Protein 5B7H (pdb70)

Radius of gyration: 25.54 Å; Cα contacts (8 Å, |Δi|>4): 804; chains: 2; bounding box: 100×70×31 Å

Sequence (425 aa):
GAMELSMQGQLKLGCIPTIAPFLLLCDLVQEEINQRFPQLNLLLREDTTTNLLTALRRHGELDVLILALPVEEIDGMESRVVGQDPFKMVVIISSRHQAGAIKVPIKYDDLPDESVFLLEKEHSLTEHAVSSSACKLTDKEKINPFSATSLHTLVQMVANGLGTTFIIPQMAIDHGLLDNQNNLVVIIEPPGQQAYRDIGLVWRPSSSRSKTFNQLAEVVSSELLGAMELDSMQGQLKLGCIPTIAPFLLCDLVQEINQQRFPQLNLLLREDTTTNLLTALRRHGELDVLILALPVEIDDGMESRVVGQDPFKMVISSRHQAGAIKVPIKYDDLPDESVFLLEKEHSLTEHAVSACKLTDKEKINPFSATSLHTLVQMVANGLGTTFIIPQMAIDHGLLDNQNNLVVIIEPPGQQAYRDIGLVWRPSSSRSKTFNQLAEVVSEELL

Nearest PDB structures (foldseek):
  5b7h-assembly2_B-2  TM=1.005E+00  e=1.043E-49  Vibrio vulnificus
  5b7h-assembly1_A-2  TM=9.859E-01  e=1.362E-47  Vibrio vulnificus
  5b7d-assembly1_A  TM=9.848E-01  e=1.415E-46  Vibrio vulnificus
  5x0v-assembly1_A  TM=9.822E-01  e=1.328E-46  Vibrio vulnificus
  5b70-assembly1_D  TM=9.725E-01  e=1.566E-45  Vibrio vulnificus

Structure (mmCIF, N/CA/C/O backbone):
data_5B7H
#
_entry.id   5B7H
#
_cell.length_a   72.703
_cell.length_b   137.580
_cell.length_c   96.914
_cell.angle_alpha   90.00
_cell.angle_beta   90.00
_cell.angle_gamma   90.00
#
_symmetry.space_group_name_H-M   'C 2 2 21'
#
loop_
_entity.id
_entity.type
_entity.pdbx_description
1 polymer 'LysR family transcriptional regulator'
2 non-polymer 'SULFATE ION'
3 water water
#
loop_
_atom_site.group_PDB
_atom_site.id
_atom_site.type_symbol
_atom_site.label_atom_id
_atom_site.label_alt_id
_atom_site.label_comp_id
_atom_site.label_asym_id
_atom_site.label_entity_id
_atom_site.label_seq_id
_atom_site.pdbx_PDB_ins_code
_atom_site.Cartn_x
_atom_site.Cartn_y
_atom_site.Cartn_z
_atom_site.occupancy
_atom_site.B_iso_or_equiv
_atom_site.auth_seq_id
_atom_site.auth_comp_id
_atom_site.auth_asym_id
_atom_site.auth_atom_id
_atom_site.pdbx_PDB_model_num
ATOM 1 N N . GLY A 1 1 ? 50.954 -13.934 27.575 1.00 17.96 83 GLY A N 1
ATOM 2 C CA . GLY A 1 1 ? 50.211 -12.775 27.085 1.00 18.19 83 GLY A CA 1
ATOM 3 C C . GLY A 1 1 ? 49.544 -13.108 25.763 1.00 20.29 83 GLY A C 1
ATOM 4 O O . GLY A 1 1 ? 49.468 -14.291 25.397 1.00 17.58 83 GLY A O 1
ATOM 5 N N . ALA A 1 2 ? 49.016 -12.100 25.076 1.00 18.48 84 ALA A N 1
ATOM 6 C CA . ALA A 1 2 ? 48.247 -12.385 23.875 1.00 19.94 84 ALA A CA 1
ATOM 7 C C . ALA A 1 2 ? 48.176 -11.150 23.007 1.00 29.81 84 ALA A C 1
ATOM 8 O O . ALA A 1 2 ? 48.281 -10.012 23.482 1.00 29.34 84 ALA A O 1
ATOM 10 N N . MET A 1 3 ? 48.018 -11.408 21.719 1.00 26.01 85 MET A N 1
ATOM 11 C CA . MET A 1 3 ? 48.099 -10.372 20.718 1.00 32.77 85 MET A CA 1
ATOM 12 C C . MET A 1 3 ? 46.800 -9.592 20.736 1.00 37.84 85 MET A C 1
ATOM 13 O O . MET A 1 3 ? 45.734 -10.160 20.987 1.00 34.54 85 MET A O 1
ATOM 18 N N . GLU A 1 4 ? 46.897 -8.287 20.490 1.00 45.29 86 GLU A N 1
ATOM 19 C CA . GLU A 1 4 ? 45.714 -7.442 20.331 1.00 55.57 86 GLU A CA 1
ATOM 20 C C . GLU A 1 4 ? 45.011 -7.751 19.008 1.00 57.05 86 GLU A C 1
ATOM 21 O O . GLU A 1 4 ? 45.601 -7.601 17.932 1.00 50.94 86 GLU A O 1
ATOM 27 N N . LEU A 1 5 ? 43.751 -8.181 19.082 1.00 60.35 87 LEU A N 1
ATOM 28 C CA . LEU A 1 5 ? 42.982 -8.489 17.871 1.00 64.21 87 LEU A CA 1
ATOM 29 C C . LEU A 1 5 ? 42.109 -7.308 17.434 1.00 64.74 87 LEU A C 1
ATOM 30 O O . LEU A 1 5 ? 41.894 -6.357 18.193 1.00 65.48 87 LEU A O 1
ATOM 35 N N . SER A 1 13 ? 28.492 -8.163 9.475 1.00 45.17 95 SER A N 1
ATOM 36 C CA . SER A 1 13 ? 27.390 -7.199 9.497 1.00 45.36 95 SER A CA 1
ATOM 37 C C . SER A 1 13 ? 26.203 -7.624 10.389 1.00 47.54 95 SER A C 1
ATOM 38 O O . SER A 1 13 ? 25.430 -6.760 10.839 1.00 37.42 95 SER A O 1
ATOM 41 N N . MET A 1 14 ? 26.035 -8.937 10.644 1.00 41.31 96 MET A N 1
ATOM 42 C CA . MET A 1 14 ? 25.041 -9.386 11.627 1.00 36.44 96 MET A CA 1
ATOM 43 C C . MET A 1 14 ? 25.604 -9.497 13.022 1.00 32.87 96 MET A C 1
ATOM 44 O O . MET A 1 14 ? 25.170 -10.364 13.793 1.00 30.60 96 MET A O 1
ATOM 49 N N . GLN A 1 15 ? 26.582 -8.675 13.357 1.00 34.77 97 GLN A N 1
ATOM 50 C CA . GLN A 1 15 ? 27.119 -8.623 14.697 1.00 38.37 97 GLN A CA 1
ATOM 51 C C . GLN A 1 15 ? 26.721 -7.305 15.342 1.00 30.22 97 GLN A C 1
ATOM 52 O O . GLN A 1 15 ? 26.436 -6.309 14.670 1.00 40.86 97 GLN A O 1
ATOM 58 N N . GLY A 1 16 ? 26.691 -7.315 16.658 1.00 25.46 98 GLY A N 1
ATOM 59 C CA . GLY A 1 16 ? 26.512 -6.075 17.372 1.00 20.64 98 GLY A CA 1
ATOM 60 C C . GLY A 1 16 ? 25.055 -5.859 17.726 1.00 25.31 98 GLY A C 1
ATOM 61 O O . GLY A 1 16 ? 24.272 -6.802 17.820 1.00 26.81 98 GLY A O 1
ATOM 62 N N . GLN A 1 17 ? 24.654 -4.613 17.856 1.00 20.98 99 GLN A N 1
ATOM 63 C CA . GLN A 1 17 ? 23.343 -4.295 18.396 1.00 17.79 99 GLN A CA 1
ATOM 64 C C . GLN A 1 17 ? 22.476 -3.660 17.318 1.00 19.81 99 GLN A C 1
ATOM 65 O O . GLN A 1 17 ? 22.960 -2.882 16.494 1.00 22.94 99 GLN A O 1
ATOM 71 N N . LEU A 1 18 ? 21.188 -4.015 17.319 1.00 14.10 100 LEU A N 1
ATOM 72 C CA . LEU A 1 18 ? 20.211 -3.417 16.426 1.00 14.26 100 LEU A CA 1
ATOM 73 C C . LEU A 1 18 ? 19.002 -3.024 17.264 1.00 12.89 100 LEU A C 1
ATOM 74 O O . LEU A 1 18 ? 18.561 -3.838 18.081 1.00 13.75 100 LEU A O 1
ATOM 79 N N . LYS A 1 19 ? 18.494 -1.794 17.081 1.00 10.42 101 LYS A N 1
ATOM 80 C CA . LYS A 1 19 ? 17.244 -1.335 17.675 1.00 8.50 101 LYS A CA 1
ATOM 81 C C . LYS A 1 19 ? 16.113 -1.515 16.672 1.00 9.01 101 LYS A C 1
ATOM 82 O O . LYS A 1 19 ? 16.071 -0.845 15.642 1.00 10.01 101 LYS A O 1
ATOM 88 N N . LEU A 1 20 ? 15.165 -2.362 17.007 1.00 7.54 102 LEU A N 1
ATOM 89 C CA . LEU A 1 20 ? 14.105 -2.732 16.069 1.00 7.37 102 LEU A CA 1
ATOM 90 C C . LEU A 1 20 ? 12.758 -2.396 16.690 1.00 6.82 102 LEU A C 1
ATOM 91 O O . LEU A 1 20 ? 12.494 -2.773 17.832 1.00 7.87 102 LEU A O 1
ATOM 96 N N . GLY A 1 21 ? 11.901 -1.721 15.930 1.00 8.37 103 GLY A N 1
ATOM 97 C CA . GLY A 1 21 ? 10.563 -1.374 16.365 1.00 7.00 103 GLY A CA 1
ATOM 98 C C . GLY A 1 21 ? 9.553 -2.258 15.652 1.00 7.21 103 GLY A C 1
ATOM 99 O O . GLY A 1 21 ? 9.741 -2.630 14.496 1.00 8.10 103 GLY A O 1
ATOM 100 N N . CYS A 1 22 ? 8.450 -2.531 16.323 1.00 6.76 104 CYS A N 1
ATOM 101 C CA . CYS A 1 22 ? 7.425 -3.370 15.732 1.00 6.57 104 CYS A CA 1
ATOM 102 C C . CYS A 1 22 ? 6.063 -3.036 16.326 1.00 7.39 104 CYS A C 1
ATOM 103 O O . CYS A 1 22 ? 5.976 -2.628 17.487 1.00 7.24 104 CYS A O 1
ATOM 106 N N . ILE A 1 23 ? 5.010 -3.166 15.519 1.00 7.20 105 ILE A N 1
ATOM 107 C CA . ILE A 1 23 ? 3.642 -2.812 15.938 1.00 8.50 105 ILE A CA 1
ATOM 108 C C . ILE A 1 23 ? 2.996 -3.853 16.844 1.00 8.09 105 ILE A C 1
ATOM 109 O O . ILE A 1 23 ? 3.356 -5.048 16.822 1.00 7.43 105 ILE A O 1
ATOM 114 N N . PRO A 1 24 ? 2.005 -3.440 17.644 1.00 7.08 106 PRO A N 1
ATOM 115 C CA . PRO A 1 24 ? 1.433 -4.369 18.628 1.00 8.21 106 PRO A CA 1
ATOM 116 C C . PRO A 1 24 ? 0.770 -5.614 18.049 1.00 8.01 106 PR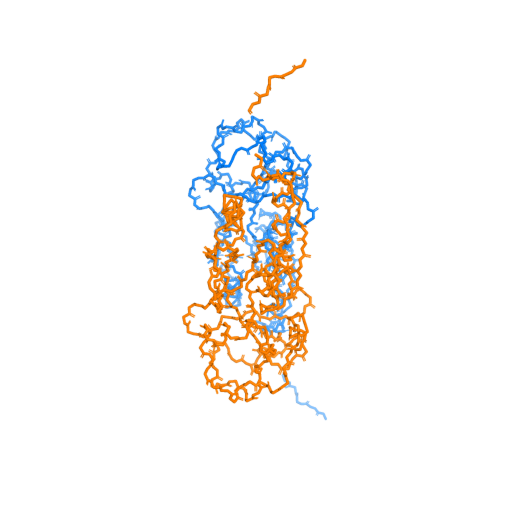O A C 1
ATOM 117 O O . PRO A 1 24 ? 0.700 -6.603 18.775 1.00 10.11 106 PRO A O 1
ATOM 121 N N . THR A 1 25 ? 0.233 -5.601 16.816 1.00 7.46 107 THR A N 1
ATOM 122 C CA . THR A 1 25 ? -0.402 -6.820 16.275 1.00 6.38 107 THR A CA 1
ATOM 123 C C . THR A 1 25 ? 0.578 -7.703 15.517 1.00 7.05 107 THR A C 1
ATOM 124 O O . THR A 1 25 ? 0.149 -8.673 14.861 1.00 8.66 107 THR A O 1
ATOM 128 N N . ILE A 1 26 ? 1.880 -7.387 15.548 1.00 7.32 108 ILE A N 1
ATOM 129 C CA . ILE A 1 26 ? 2.916 -8.270 15.030 1.00 6.47 108 ILE A CA 1
ATOM 130 C C . ILE A 1 26 ? 3.860 -8.702 16.142 1.00 8.44 108 ILE A C 1
ATOM 131 O O . ILE A 1 26 ? 4.190 -9.888 16.255 1.00 8.03 108 ILE A O 1
ATOM 136 N N . ALA A 1 27 ? 4.271 -7.756 16.994 1.00 9.32 109 ALA A N 1
ATOM 137 C CA . ALA A 1 27 ? 5.372 -7.989 17.940 1.00 7.76 109 ALA A CA 1
ATOM 138 C C . ALA A 1 27 ? 5.214 -9.230 18.815 1.00 7.96 109 ALA A C 1
ATOM 139 O O . ALA A 1 27 ? 6.195 -9.991 18.926 1.00 10.43 109 ALA A O 1
ATOM 141 N N . PRO A 1 28 ? 4.055 -9.496 19.432 1.00 8.62 110 PRO A N 1
ATOM 142 C CA . PRO A 1 28 ? 3.960 -10.653 20.343 1.00 8.90 110 PRO A CA 1
ATOM 143 C C . PRO A 1 28 ? 4.104 -11.972 19.617 1.00 12.36 110 PRO A C 1
ATOM 144 O O . PRO A 1 28 ? 4.277 -12.984 20.290 1.00 14.37 110 PRO A O 1
ATOM 148 N N . PHE A 1 29 ? 3.926 -12.001 18.291 1.00 8.81 111 PHE A N 1
ATOM 149 C CA . PHE A 1 29 ? 3.839 -13.260 17.557 1.00 8.69 111 PHE A CA 1
ATOM 150 C C . PHE A 1 29 ? 5.145 -13.476 16.798 1.00 10.30 111 PHE A C 1
ATOM 151 O O . PHE A 1 29 ? 5.985 -14.285 17.215 1.00 13.91 111 PHE A O 1
ATOM 159 N N A LEU A 1 30 ? 5.393 -12.682 15.760 0.36 9.63 112 LEU A N 1
ATOM 160 N N B LEU A 1 30 ? 5.399 -12.682 15.764 0.64 9.84 112 LEU A N 1
ATOM 161 C CA A LEU A 1 30 ? 6.529 -12.925 14.880 0.36 9.56 112 LEU A CA 1
ATOM 162 C CA B LEU A 1 30 ? 6.529 -12.925 14.881 0.64 9.53 112 LEU A CA 1
ATOM 163 C C A LEU A 1 30 ? 7.864 -12.813 15.609 0.36 9.58 112 LEU A C 1
ATOM 164 C C B LEU A 1 30 ? 7.871 -12.784 15.580 0.64 10.37 112 LEU A C 1
ATOM 165 O O A LEU A 1 30 ? 8.803 -13.568 15.307 0.36 8.02 112 LEU A O 1
ATOM 166 O O B LEU A 1 30 ? 8.832 -13.488 15.224 0.64 9.87 112 LEU A O 1
ATOM 175 N N . LEU A 1 31 ? 8.000 -11.855 16.547 1.00 8.27 113 LEU A N 1
ATOM 176 C CA . LEU A 1 31 ? 9.327 -11.633 17.126 1.00 9.02 113 LEU A CA 1
ATOM 177 C C . LEU A 1 31 ? 9.807 -12.790 17.976 1.00 9.37 113 LEU A C 1
ATOM 178 O O . LEU A 1 31 ? 11.023 -12.979 18.089 1.00 9.90 113 LEU A O 1
ATOM 183 N N . CYS A 1 32 ? 8.897 -13.588 18.529 1.00 8.64 114 CYS A N 1
ATOM 184 C CA . CYS A 1 32 ? 9.322 -14.772 19.259 1.00 12.22 114 CYS A CA 1
ATOM 185 C C . CYS A 1 32 ? 10.096 -15.681 18.317 1.00 11.32 114 CYS A C 1
ATOM 186 O O . CYS A 1 32 ? 11.186 -16.178 18.651 1.00 11.84 114 CYS A O 1
ATOM 189 N N . ASP A 1 33 ? 9.539 -15.883 17.107 1.00 9.96 115 ASP A N 1
ATOM 190 C CA . ASP A 1 33 ? 10.168 -16.771 16.125 1.00 12.36 115 ASP A CA 1
ATOM 191 C C . ASP A 1 33 ? 11.476 -16.167 15.627 1.00 10.43 115 ASP A C 1
ATOM 192 O O . ASP A 1 33 ? 12.480 -16.881 15.454 1.00 10.66 115 ASP A O 1
ATOM 197 N N . LEU A 1 34 ? 11.476 -14.845 15.408 1.00 8.87 116 LEU A N 1
ATOM 198 C CA . LEU A 1 34 ? 12.682 -14.164 14.951 1.00 8.29 116 LEU A CA 1
ATOM 199 C C . LEU A 1 34 ? 13.821 -14.341 15.946 1.00 9.28 116 LEU A C 1
ATOM 200 O O . LEU A 1 34 ? 14.949 -14.653 15.557 1.00 9.61 116 LEU A O 1
ATOM 205 N N . VAL A 1 35 ? 13.550 -14.133 17.239 1.00 9.11 117 VAL A N 1
ATOM 206 C CA . VAL A 1 35 ? 14.615 -14.259 18.232 1.00 9.17 117 VAL A CA 1
ATOM 207 C C . VAL A 1 35 ? 15.168 -15.688 18.262 1.00 9.79 117 VAL A C 1
ATOM 208 O O . VAL A 1 35 ? 16.384 -15.883 18.338 1.00 10.38 117 VAL A O 1
ATOM 212 N N . GLN A 1 36 ? 14.302 -16.717 18.213 1.00 9.32 118 GLN A N 1
ATOM 213 C CA . GLN A 1 36 ? 14.871 -18.057 18.203 1.00 10.06 118 GLN A CA 1
ATOM 214 C C . GLN A 1 36 ? 15.734 -18.308 16.970 1.00 11.35 118 GLN A C 1
ATOM 215 O O . GLN A 1 36 ? 16.753 -18.998 17.054 1.00 12.69 118 GLN A O 1
ATOM 221 N N A GLU A 1 37 ? 15.339 -17.760 15.818 0.50 10.86 119 GLU A N 1
ATOM 222 N N B GLU A 1 37 ? 15.330 -17.789 15.802 0.50 10.56 119 GLU A N 1
ATOM 223 C CA A GLU A 1 37 ? 16.130 -17.978 14.619 0.50 11.64 119 GLU A CA 1
ATOM 224 C CA B GLU A 1 37 ? 16.161 -18.000 14.624 0.50 11.59 119 GLU A CA 1
ATOM 225 C C A GLU A 1 37 ? 17.465 -17.236 14.686 0.50 12.84 119 GLU A C 1
ATOM 226 C C B GLU A 1 37 ? 17.490 -17.257 14.746 0.50 12.93 119 GLU A C 1
ATOM 227 O O A GLU A 1 37 ? 18.507 -17.808 14.364 0.50 13.54 119 GLU A O 1
ATOM 228 O O B GLU A 1 37 ? 18.549 -17.845 14.522 0.50 13.29 119 GLU A O 1
ATOM 239 N N . ILE A 1 38 ? 17.458 -15.964 15.104 1.00 11.12 120 ILE A N 1
ATOM 240 C CA . ILE A 1 38 ? 18.731 -15.241 15.174 1.00 12.19 120 ILE A CA 1
ATOM 241 C C . ILE A 1 38 ? 19.648 -15.756 16.279 1.00 13.13 120 ILE A C 1
ATOM 242 O O . ILE A 1 38 ? 20.893 -15.716 16.120 1.00 13.54 120 ILE A O 1
ATOM 247 N N . ASN A 1 39 ? 19.086 -16.309 17.368 1.00 11.16 121 ASN A N 1
ATOM 248 C CA . ASN A 1 39 ? 19.936 -16.857 18.418 1.00 13.90 121 ASN A CA 1
ATOM 249 C C . ASN A 1 39 ? 20.883 -17.903 17.845 1.00 18.24 121 ASN A C 1
ATOM 250 O O . ASN A 1 39 ? 22.050 -17.993 18.249 1.00 17.10 121 ASN A O 1
ATOM 255 N N . GLN A 1 40 ? 20.388 -18.709 16.908 1.00 14.35 122 GLN A N 1
ATOM 256 C CA . GLN A 1 40 ? 21.190 -19.764 16.315 1.00 18.64 122 GLN A CA 1
ATOM 257 C C . GLN A 1 40 ? 21.992 -19.262 15.120 1.00 23.17 122 GLN A C 1
ATOM 258 O O . GLN A 1 40 ? 23.209 -19.504 15.023 1.00 23.53 122 GLN A O 1
ATOM 264 N N . ARG A 1 41 ? 21.345 -18.520 14.214 1.00 16.25 123 ARG A N 1
ATOM 265 C CA . ARG A 1 41 ? 21.976 -18.193 12.947 1.00 18.87 123 ARG A CA 1
ATOM 266 C C . ARG A 1 41 ? 22.907 -16.993 13.046 1.00 17.13 123 ARG A C 1
ATOM 267 O O . ARG A 1 41 ? 23.901 -16.916 12.295 1.00 18.31 123 ARG A O 1
ATOM 275 N N . PHE A 1 42 ? 22.616 -16.050 13.933 1.00 17.95 124 PHE A N 1
ATOM 276 C CA . PHE A 1 42 ? 23.406 -14.833 14.087 1.00 14.42 124 PHE A CA 1
ATOM 277 C C . PHE A 1 42 ? 23.584 -14.588 15.575 1.00 15.10 124 PHE A C 1
ATOM 278 O O . PHE A 1 42 ? 23.026 -13.646 16.144 1.00 15.08 124 PHE A O 1
ATOM 286 N N . PRO A 1 43 ? 24.388 -15.411 16.236 1.00 15.92 125 PRO A N 1
ATOM 287 C CA . PRO A 1 43 ? 24.399 -15.415 17.699 1.00 17.53 125 PRO A CA 1
ATOM 288 C C . PRO A 1 43 ? 25.030 -14.189 18.318 1.00 16.06 125 PRO A C 1
ATOM 289 O O . PRO A 1 43 ? 24.884 -14.010 19.539 1.00 19.93 125 PRO A O 1
ATOM 293 N N . GLN A 1 44 ? 25.731 -13.355 17.539 1.00 15.95 126 GLN A N 1
ATOM 294 C CA . GLN A 1 44 ? 26.313 -12.109 18.032 1.00 17.89 126 GLN A CA 1
ATOM 295 C C . GLN A 1 44 ? 25.446 -10.892 17.753 1.00 22.10 126 GLN A C 1
ATOM 296 O O . GLN A 1 44 ? 25.896 -9.762 17.972 1.00 24.32 126 GLN A O 1
ATOM 302 N N . LEU A 1 45 ? 24.227 -11.089 17.283 1.00 15.01 127 LEU A N 1
ATOM 303 C CA . LEU A 1 45 ? 23.299 -9.991 17.066 1.00 16.04 127 LEU A CA 1
ATOM 304 C C . LEU A 1 45 ? 22.412 -9.815 18.288 1.00 16.31 127 LEU A C 1
ATOM 305 O O . LEU A 1 45 ? 21.702 -10.752 18.685 1.00 16.44 127 LEU A O 1
ATOM 310 N N . ASN A 1 46 ? 22.459 -8.625 18.884 1.00 14.14 128 ASN A N 1
ATOM 311 C CA . ASN A 1 46 ? 21.657 -8.308 20.062 1.00 12.06 128 ASN A CA 1
ATOM 312 C C . ASN A 1 46 ? 20.529 -7.414 19.586 1.00 16.12 128 ASN A C 1
ATOM 313 O O . ASN A 1 46 ? 20.789 -6.348 19.016 1.00 17.98 128 ASN A O 1
ATOM 318 N N . LEU A 1 47 ? 19.279 -7.838 19.803 1.00 12.17 129 LEU A N 1
ATOM 319 C CA . LEU A 1 47 ? 18.128 -7.131 19.275 1.00 10.46 129 LEU A CA 1
ATOM 320 C C . LEU A 1 47 ? 17.426 -6.411 20.416 1.00 13.75 129 LEU A C 1
ATOM 321 O O . LEU A 1 47 ? 16.752 -7.051 21.227 1.00 15.29 129 LEU A O 1
ATOM 326 N N . LEU A 1 48 ? 17.572 -5.082 20.488 1.00 10.28 130 LEU A N 1
ATOM 327 C CA . LEU A 1 48 ? 16.843 -4.232 21.421 1.00 10.10 130 LEU A CA 1
ATOM 328 C C . LEU A 1 48 ? 15.518 -3.926 20.743 1.00 12.92 130 LEU A C 1
ATOM 329 O O . LEU A 1 48 ? 15.499 -3.627 19.542 1.00 17.09 130 LEU A O 1
ATOM 334 N N . LEU A 1 49 ? 14.425 -4.055 21.463 1.00 7.96 131 LEU A N 1
ATOM 335 C CA . LEU A 1 49 ? 13.099 -4.079 20.857 1.00 7.49 131 LEU A CA 1
ATOM 336 C C . LEU A 1 49 ? 12.233 -2.963 21.408 1.00 7.67 131 LEU A C 1
ATOM 337 O O . LEU A 1 49 ? 12.239 -2.704 22.626 1.00 9.78 131 LEU A O 1
ATOM 342 N N . ARG A 1 50 ? 11.445 -2.334 20.536 1.00 7.37 132 ARG A N 1
ATOM 343 C CA . ARG A 1 50 ? 10.459 -1.325 20.915 1.00 7.44 132 ARG A CA 1
ATOM 344 C C . ARG A 1 50 ? 9.126 -1.652 20.284 1.00 7.90 132 ARG A C 1
ATOM 345 O O . ARG A 1 50 ? 9.061 -1.907 19.073 1.00 9.55 132 ARG A O 1
ATOM 353 N N . GLU A 1 51 ? 8.062 -1.701 21.080 1.00 7.82 133 GLU A N 1
ATOM 354 C CA . GLU A 1 51 ? 6.721 -1.918 20.572 1.00 8.14 133 GLU A CA 1
ATOM 355 C C . GLU A 1 51 ? 5.968 -0.597 20.664 1.00 8.81 133 GLU A C 1
ATOM 356 O O . GLU A 1 51 ? 5.924 0.040 21.731 1.00 10.06 133 GLU A O 1
ATOM 362 N N . ASP A 1 52 ? 5.359 -0.183 19.549 1.00 8.45 134 ASP A N 1
ATOM 363 C CA . ASP A 1 52 ? 4.668 1.113 19.554 1.00 8.93 134 ASP A CA 1
ATOM 364 C C . ASP A 1 52 ? 3.785 1.141 18.310 1.00 7.92 134 ASP A C 1
ATOM 365 O O . ASP A 1 52 ? 3.892 0.266 17.445 1.00 9.03 134 ASP A O 1
ATOM 370 N N . THR A 1 53 ? 2.924 2.180 18.255 1.00 11.44 135 THR A N 1
ATOM 371 C CA . THR A 1 53 ? 2.026 2.443 17.122 1.00 15.41 135 THR A CA 1
ATOM 372 C C . THR A 1 53 ? 2.853 2.786 15.881 1.00 9.53 135 THR A C 1
ATOM 373 O O . THR A 1 53 ? 3.953 3.318 16.001 1.00 9.52 135 THR A O 1
ATOM 377 N N . THR A 1 54 ? 2.256 2.576 14.694 1.00 8.05 136 THR A N 1
ATOM 378 C CA . THR A 1 54 ? 2.957 2.891 13.432 1.00 8.10 136 THR A CA 1
ATOM 379 C C . THR A 1 54 ? 3.496 4.323 13.402 1.00 9.39 136 THR A C 1
ATOM 380 O O . THR A 1 54 ? 4.674 4.547 13.100 1.00 10.43 136 THR A O 1
ATOM 384 N N . THR A 1 55 ? 2.655 5.309 13.715 1.00 9.80 137 THR A N 1
ATOM 385 C CA . THR A 1 55 ? 3.128 6.674 13.618 1.00 11.13 137 THR A CA 1
ATOM 386 C C . THR A 1 55 ? 4.271 6.940 14.586 1.00 9.85 137 THR A C 1
ATOM 387 O O . THR A 1 55 ? 5.230 7.647 14.245 1.00 11.77 137 THR A O 1
ATOM 391 N N . ASN A 1 56 ? 4.170 6.429 15.823 1.00 9.80 138 ASN A N 1
ATOM 392 C CA . ASN A 1 56 ? 5.234 6.646 16.797 1.00 13.31 138 ASN A CA 1
ATOM 393 C C . ASN A 1 56 ? 6.528 5.956 16.369 1.00 9.55 138 ASN A C 1
ATOM 394 O O . ASN A 1 56 ? 7.643 6.478 16.579 1.00 11.38 138 ASN A O 1
ATOM 399 N N . LEU A 1 57 ? 6.401 4.761 15.779 1.00 8.52 139 LEU A N 1
ATOM 400 C CA . LEU A 1 57 ? 7.609 4.070 15.333 1.00 10.29 139 LEU A CA 1
ATOM 401 C C . LEU A 1 57 ? 8.278 4.831 14.203 1.00 9.36 139 LEU A C 1
ATOM 402 O O . LEU A 1 57 ? 9.515 4.900 14.149 1.00 9.65 139 LEU A O 1
ATOM 407 N N . LEU A 1 58 ? 7.481 5.364 13.275 1.00 8.91 140 LEU A N 1
ATOM 408 C CA . LEU A 1 58 ? 8.074 6.119 12.163 1.00 9.35 140 LEU A CA 1
ATOM 409 C C . LEU A 1 58 ? 8.812 7.371 12.671 1.00 10.25 140 LEU A C 1
ATOM 410 O O . LEU A 1 58 ? 9.899 7.717 12.172 1.00 10.91 140 LEU A O 1
ATOM 415 N N . THR A 1 59 ? 8.240 8.079 13.653 1.00 10.52 141 THR A N 1
ATOM 416 C CA . THR A 1 59 ? 8.950 9.229 14.222 1.00 13.47 141 THR A CA 1
ATOM 417 C C . THR A 1 59 ? 10.276 8.801 14.855 1.00 12.45 141 THR A C 1
ATOM 418 O O . THR A 1 59 ? 11.325 9.415 14.604 1.00 12.66 141 THR A O 1
ATOM 422 N N . ALA A 1 60 ? 10.261 7.692 15.612 1.00 10.26 142 ALA A N 1
ATOM 423 C CA . ALA A 1 60 ? 11.501 7.222 16.208 1.00 11.26 142 ALA A CA 1
ATOM 424 C C . ALA A 1 60 ? 12.513 6.813 15.145 1.00 11.81 142 ALA A C 1
ATOM 425 O O . ALA A 1 60 ? 13.716 7.104 15.280 1.00 12.24 142 ALA A O 1
ATOM 427 N N . LEU A 1 61 ? 12.041 6.196 14.044 1.00 10.03 143 LEU A N 1
ATOM 428 C CA . LEU A 1 61 ? 12.951 5.837 12.977 1.00 10.38 143 LEU A CA 1
ATOM 429 C C . LEU A 1 61 ? 13.551 7.078 12.325 1.00 10.95 143 LEU A C 1
ATOM 430 O O . LEU A 1 61 ? 14.766 7.121 12.083 1.00 11.26 143 LEU A O 1
ATOM 435 N N A ARG A 1 62 ? 12.709 8.075 12.009 0.64 10.75 144 ARG A N 1
ATOM 436 N N B ARG A 1 62 ? 12.730 8.092 12.032 0.36 10.76 144 ARG A N 1
ATOM 437 C CA A ARG A 1 62 ? 13.205 9.317 11.411 0.64 11.52 144 ARG A CA 1
ATOM 438 C CA B ARG A 1 62 ? 13.260 9.281 11.365 0.36 11.54 144 ARG A CA 1
ATOM 439 C C A ARG A 1 62 ? 14.270 9.925 12.297 0.64 13.85 144 ARG A C 1
ATOM 440 C C B ARG A 1 62 ? 14.112 10.128 12.302 0.36 12.92 144 ARG A C 1
ATOM 441 O O A ARG A 1 62 ? 15.324 10.394 11.808 0.64 12.46 144 ARG A O 1
ATOM 442 O O B ARG A 1 62 ? 14.870 10.981 11.827 0.36 17.29 144 ARG A O 1
ATOM 457 N N . HIS A 1 63 ? 14.011 9.912 13.609 1.00 15.47 145 HIS A N 1
ATOM 458 C CA . HIS A 1 63 ? 14.877 10.574 14.587 1.00 15.86 145 HIS A CA 1
ATOM 459 C C . HIS A 1 63 ? 16.106 9.736 14.947 1.00 17.14 145 HIS A C 1
ATOM 460 O O . HIS A 1 63 ? 16.877 10.122 15.827 1.00 18.56 145 HIS A O 1
ATOM 467 N N . GLY A 1 64 ? 16.290 8.571 14.324 1.00 13.93 146 GLY A N 1
ATOM 468 C CA . GLY A 1 64 ? 17.469 7.775 14.562 1.00 14.65 146 GLY A CA 1
ATOM 469 C C . GLY A 1 64 ? 17.485 7.101 15.909 1.00 13.68 146 GLY A C 1
ATOM 470 O O . GLY A 1 64 ? 18.538 6.618 16.342 1.00 16.37 146 GLY A O 1
ATOM 471 N N . GLU A 1 65 ? 16.317 6.981 16.556 1.00 12.61 147 GLU A N 1
ATOM 472 C CA . GLU A 1 65 ? 16.173 6.276 17.822 1.00 10.59 147 GLU A CA 1
ATOM 473 C C . GLU A 1 65 ? 15.909 4.788 17.635 1.00 11.88 147 GLU A C 1
ATOM 474 O O . GLU A 1 65 ? 15.989 4.033 18.618 1.00 15.68 147 GLU A O 1
ATOM 480 N N . LEU A 1 66 ? 15.530 4.365 16.428 1.00 9.86 148 LEU A N 1
ATOM 481 C CA . LEU A 1 66 ? 15.476 2.964 16.058 1.00 9.04 148 LEU A CA 1
ATOM 482 C C . LEU A 1 66 ? 16.220 2.830 14.741 1.00 9.14 148 LEU A C 1
ATOM 483 O O . LEU A 1 66 ? 16.343 3.798 13.993 1.00 11.50 148 LEU A O 1
ATOM 488 N N . ASP A 1 67 ? 16.731 1.622 14.466 1.00 8.89 149 ASP A N 1
ATOM 489 C CA . ASP A 1 67 ? 17.418 1.315 13.205 1.00 12.22 149 ASP A CA 1
ATOM 490 C C . ASP A 1 67 ? 16.475 0.797 12.132 1.00 10.54 149 ASP A C 1
ATOM 491 O O . ASP A 1 67 ? 16.689 1.069 10.966 1.00 10.36 149 ASP A O 1
ATOM 496 N N . VAL A 1 68 ? 15.468 0.005 12.483 1.00 8.24 150 VAL A N 1
ATOM 497 C CA . VAL A 1 68 ? 14.633 -0.647 11.490 1.00 8.79 150 VAL A CA 1
ATOM 498 C C . VAL A 1 68 ? 13.314 -0.987 12.158 1.00 9.03 150 VAL A C 1
ATOM 499 O O . VAL A 1 68 ? 13.249 -1.183 13.382 1.00 8.43 150 VAL A O 1
ATOM 503 N N . LEU A 1 69 ? 12.260 -1.046 11.365 1.00 7.55 151 LEU A N 1
ATOM 504 C CA . LEU A 1 69 ? 10.919 -1.376 11.831 1.00 7.27 151 LEU A CA 1
ATOM 505 C C . LEU A 1 69 ? 10.421 -2.589 11.083 1.00 8.12 151 LEU A C 1
ATOM 506 O O . LEU A 1 69 ? 10.756 -2.794 9.911 1.00 7.24 151 LEU A O 1
ATOM 511 N N . ILE A 1 70 ? 9.576 -3.365 11.749 1.00 6.84 152 ILE A N 1
ATOM 512 C CA . ILE A 1 70 ? 8.730 -4.366 11.111 1.00 7.56 152 ILE A CA 1
ATOM 513 C C . ILE A 1 70 ? 7.314 -3.835 11.239 1.00 8.31 152 ILE A C 1
ATOM 514 O O . ILE A 1 70 ? 6.788 -3.681 12.368 1.00 10.13 152 ILE A O 1
ATOM 519 N N . LEU A 1 71 ? 6.716 -3.528 10.093 1.00 8.05 153 LEU A N 1
ATOM 520 C CA . LEU A 1 71 ? 5.398 -2.916 10.024 1.00 8.16 153 LEU A CA 1
ATOM 521 C C . LEU A 1 71 ? 4.481 -3.782 9.185 1.00 8.14 153 LEU A C 1
ATOM 522 O O . LEU A 1 71 ? 4.917 -4.617 8.393 1.00 9.47 153 LEU A O 1
ATOM 527 N N . ALA A 1 72 ? 3.180 -3.558 9.369 1.00 8.02 154 ALA A N 1
ATOM 528 C CA . ALA A 1 72 ? 2.192 -3.957 8.362 1.00 7.45 154 ALA A CA 1
ATOM 529 C C . ALA A 1 72 ? 2.066 -2.857 7.304 1.00 7.65 154 ALA A C 1
ATOM 530 O O . ALA A 1 72 ? 1.984 -1.666 7.631 1.00 8.62 154 ALA A O 1
ATOM 532 N N . LEU A 1 73 ? 2.110 -3.265 6.032 1.00 9.46 155 LEU A N 1
ATOM 533 C CA . LEU A 1 73 ? 2.054 -2.331 4.919 1.00 11.88 155 LEU A CA 1
ATOM 534 C C . LEU A 1 73 ? 0.793 -2.590 4.096 1.00 12.98 155 LEU A C 1
ATOM 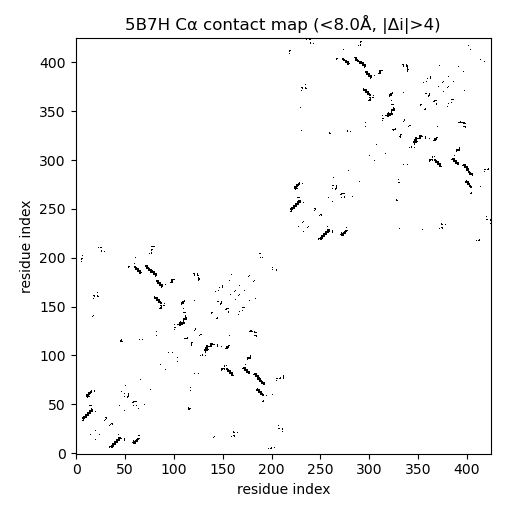535 O O . LEU A 1 73 ? 0.267 -3.703 4.092 1.00 12.35 155 LEU A O 1
ATOM 540 N N . PRO A 1 74 ? 0.274 -1.585 3.378 1.00 12.38 156 PRO A N 1
ATOM 541 C CA . PRO A 1 74 ? 0.821 -0.248 3.232 1.00 11.18 156 PRO A CA 1
ATOM 542 C C . PRO A 1 74 ? 0.395 0.689 4.329 1.00 13.22 156 PRO A C 1
ATOM 543 O O . PRO A 1 74 ? -0.769 0.669 4.843 1.00 13.74 156 PRO A O 1
ATOM 547 N N . VAL A 1 75 ? 1.341 1.545 4.695 1.00 12.63 157 VAL A N 1
ATOM 548 C CA . VAL A 1 75 ? 1.093 2.720 5.536 1.00 13.83 157 VAL A CA 1
ATOM 549 C C . VAL A 1 75 ? 1.966 3.827 4.945 1.00 17.77 157 VAL A C 1
ATOM 550 O O . VAL A 1 75 ? 2.834 3.575 4.121 1.00 18.74 157 VAL A O 1
ATOM 554 N N A GLU A 1 76 ? 1.660 5.079 5.270 0.54 23.01 158 GLU A N 1
ATOM 555 N N B GLU A 1 76 ? 1.757 5.033 5.457 0.46 23.42 158 GLU A N 1
ATOM 556 C CA A GLU A 1 76 ? 2.437 6.175 4.687 0.54 22.26 158 GLU A CA 1
ATOM 557 C CA B GLU A 1 76 ? 2.473 6.249 5.107 0.46 27.03 158 GLU A CA 1
ATOM 558 C C A GLU A 1 76 ? 3.849 6.162 5.275 0.54 17.87 158 GLU A C 1
ATOM 559 C C B GLU A 1 76 ? 3.962 6.120 5.426 0.46 16.74 158 GLU A C 1
ATOM 560 O O A GLU A 1 76 ? 4.034 6.321 6.480 0.54 21.25 158 GLU A O 1
ATOM 561 O O B GLU A 1 76 ? 4.327 6.131 6.605 0.46 23.41 158 GLU A O 1
ATOM 572 N N . ILE A 1 77 ? 4.837 5.958 4.411 1.00 18.01 159 ILE A N 1
ATOM 573 C CA . ILE A 1 77 ? 6.266 5.880 4.748 1.00 19.16 159 ILE A CA 1
ATOM 574 C C . ILE A 1 77 ? 7.115 6.666 3.748 1.00 21.14 159 ILE A C 1
ATOM 575 O O . ILE A 1 77 ? 8.230 6.250 3.397 1.00 16.07 159 ILE A O 1
ATOM 580 N N . ASP A 1 78 ? 6.615 7.816 3.290 1.00 18.91 160 ASP A N 1
ATOM 581 C CA . ASP A 1 78 ? 7.392 8.631 2.368 1.00 19.19 160 ASP A CA 1
ATOM 582 C C . ASP A 1 78 ? 8.798 8.852 2.910 1.00 17.09 160 ASP A C 1
ATOM 583 O O . ASP A 1 78 ? 8.987 9.200 4.082 1.00 17.07 160 ASP A O 1
ATOM 588 N N . GLY A 1 79 ? 9.768 8.730 2.024 1.00 14.79 161 GLY A N 1
ATOM 589 C CA . GLY A 1 79 ? 11.146 9.042 2.333 1.00 15.93 161 GLY A CA 1
ATOM 590 C C . GLY A 1 79 ? 11.912 7.888 2.963 1.00 14.54 161 GLY A C 1
ATOM 591 O O . GLY A 1 79 ? 13.143 7.981 3.081 1.00 16.14 161 GLY A O 1
ATOM 592 N N . MET A 1 80 ? 11.237 6.835 3.411 1.00 14.80 162 MET A N 1
ATOM 593 C CA . MET A 1 80 ? 11.935 5.671 3.955 1.00 12.66 162 MET A CA 1
ATOM 594 C C . MET A 1 80 ? 12.137 4.609 2.882 0.91 10.92 162 MET A C 1
ATOM 595 O O . MET A 1 80 ? 11.573 4.655 1.777 0.95 14.46 162 MET A O 1
ATOM 600 N N . GLU A 1 81 ? 12.989 3.658 3.179 1.00 10.75 163 GLU A N 1
ATOM 601 C CA . GLU A 1 81 ? 13.174 2.540 2.283 1.00 11.34 163 GLU A CA 1
ATOM 602 C C . GLU A 1 81 ? 12.427 1.368 2.909 1.00 11.88 163 GLU A C 1
ATOM 603 O O . GLU A 1 81 ? 12.370 1.238 4.127 1.00 10.01 163 GLU A O 1
ATOM 609 N N . SER A 1 82 ? 11.790 0.553 2.092 1.00 9.84 164 SER A N 1
ATOM 610 C CA . SER A 1 82 ? 11.038 -0.593 2.598 1.00 9.35 164 SER A CA 1
ATOM 611 C C . SER A 1 82 ? 11.200 -1.805 1.723 1.00 9.42 164 SER A C 1
ATOM 612 O O . SER A 1 82 ? 11.515 -1.726 0.547 1.00 9.87 164 SER A O 1
ATOM 615 N N . ARG A 1 83 ? 10.948 -2.954 2.336 1.00 9.01 165 ARG A N 1
ATOM 616 C CA . ARG A 1 83 ? 11.001 -4.229 1.656 1.00 9.10 165 ARG A CA 1
ATOM 617 C C . ARG A 1 83 ? 9.879 -5.085 2.223 1.00 8.77 165 ARG A C 1
ATOM 618 O O . ARG A 1 83 ? 9.893 -5.373 3.422 1.00 9.57 165 ARG A O 1
ATOM 626 N N . VAL A 1 84 ? 8.938 -5.509 1.389 1.00 9.00 166 VAL A N 1
ATOM 627 C CA . VAL A 1 84 ? 7.897 -6.446 1.796 1.00 9.28 166 VAL A CA 1
ATOM 628 C C . VAL A 1 84 ? 8.497 -7.841 1.851 1.00 10.22 166 VAL A C 1
ATOM 629 O O . VAL A 1 84 ? 9.179 -8.274 0.918 1.00 12.14 166 VAL A O 1
ATOM 633 N N . VAL A 1 85 ? 8.225 -8.554 2.941 1.00 8.44 167 VAL A N 1
ATOM 634 C CA . VAL A 1 85 ? 8.854 -9.853 3.183 1.00 12.75 167 VAL A CA 1
ATOM 635 C C . VAL A 1 85 ? 7.860 -10.981 3.257 1.00 13.79 167 VAL A C 1
ATOM 636 O O . VAL A 1 85 ? 8.276 -12.152 3.198 1.00 13.09 167 VAL A O 1
ATOM 640 N N . GLY A 1 86 ? 6.582 -10.687 3.376 1.00 9.64 168 GLY A N 1
ATOM 641 C CA . GLY A 1 86 ? 5.602 -11.768 3.304 1.00 10.66 168 GLY A CA 1
ATOM 642 C C . GLY A 1 86 ? 4.194 -11.249 3.517 1.00 10.98 168 GLY A C 1
ATOM 643 O O . GLY A 1 86 ? 3.957 -10.051 3.644 1.00 10.06 168 GLY A O 1
ATOM 644 N N . GLN A 1 87 ? 3.252 -12.188 3.509 1.00 12.25 169 GLN A N 1
ATOM 645 C CA . GLN A 1 87 ? 1.840 -11.860 3.615 1.00 10.17 169 GLN A CA 1
ATOM 646 C C . GLN A 1 87 ? 1.287 -12.641 4.803 1.00 13.23 169 GLN A C 1
ATOM 647 O O . GLN A 1 87 ? 1.652 -13.807 4.997 1.00 17.45 169 GLN A O 1
ATOM 653 N N . ASP A 1 88 ? 0.398 -12.013 5.565 1.00 13.19 170 ASP A N 1
ATOM 654 C CA . ASP A 1 88 ? -0.182 -12.572 6.782 1.00 10.91 170 ASP A CA 1
ATOM 655 C C . ASP A 1 88 ? -1.688 -12.589 6.547 1.00 9.58 170 ASP A C 1
ATOM 656 O O . ASP A 1 88 ? -2.317 -11.526 6.504 1.00 10.44 170 ASP A O 1
ATOM 661 N N . PRO A 1 89 ? -2.285 -13.743 6.328 1.00 11.10 171 PRO A N 1
ATOM 662 C CA . PRO A 1 89 ? -3.720 -13.810 6.040 1.00 9.26 171 PRO A CA 1
ATOM 663 C C . PRO A 1 89 ? -4.581 -13.306 7.187 1.00 12.33 171 PRO A C 1
ATOM 664 O O . PRO A 1 89 ? -4.192 -13.384 8.352 1.00 12.09 171 PRO A O 1
ATOM 668 N N . PHE A 1 90 ? -5.800 -12.860 6.847 1.00 12.15 172 PHE A N 1
ATOM 669 C CA . PHE A 1 90 ? -6.811 -12.506 7.838 1.00 12.38 172 PHE A CA 1
ATOM 670 C C . PHE A 1 90 ? -7.823 -13.636 7.957 1.00 11.54 172 PHE A C 1
ATOM 671 O O . PHE A 1 90 ? -8.177 -14.294 6.958 1.00 14.15 172 PHE A O 1
ATOM 679 N N . LYS A 1 91 ? -8.295 -13.851 9.171 1.00 10.50 173 LYS A N 1
ATOM 680 C CA . LYS A 1 91 ? -9.449 -14.706 9.396 1.00 12.47 173 LYS A CA 1
ATOM 681 C C . LYS A 1 91 ? -10.460 -13.918 10.208 1.00 12.67 173 LYS A C 1
ATOM 682 O O . LYS A 1 91 ? -10.173 -12.846 10.735 1.00 14.57 173 LYS A O 1
ATOM 688 N N . MET A 1 92 ? -11.677 -14.426 10.270 1.00 12.39 174 MET A N 1
ATOM 689 C CA . MET A 1 92 ? -12.635 -13.916 11.242 1.00 12.69 174 MET A CA 1
ATOM 690 C C . MET A 1 92 ? -12.778 -14.925 12.372 1.00 11.15 174 MET A C 1
ATOM 691 O O . MET A 1 92 ? -12.505 -16.120 12.221 1.00 12.37 174 MET A O 1
ATOM 696 N N A VAL A 1 93 ? -13.227 -14.453 13.525 0.86 10.42 175 VAL A N 1
ATOM 697 N N B VAL A 1 93 ? -13.191 -14.437 13.533 0.14 11.09 175 VAL A N 1
ATOM 698 C CA A VAL A 1 93 ? -13.438 -15.348 14.651 0.86 11.78 175 VAL A CA 1
ATOM 699 C CA B VAL A 1 93 ? -13.363 -15.315 14.681 0.14 11.73 175 VAL A CA 1
ATOM 700 C C A VAL A 1 93 ? -14.796 -15.041 15.265 0.86 11.42 175 VAL A C 1
ATOM 701 C C B VAL A 1 93 ? -14.667 -14.972 15.384 0.14 11.65 175 VAL A C 1
ATOM 702 O O A VAL A 1 93 ? -15.251 -13.896 15.278 0.86 10.83 175 VAL A O 1
ATOM 703 O O B VAL A 1 93 ? -15.109 -13.820 15.391 0.14 10.84 175 VAL A O 1
ATOM 710 N N A ILE A 1 94 ? -15.443 -16.073 15.778 0.86 11.41 176 ILE A N 1
ATOM 711 N N B ILE A 1 94 ? -15.300 -16.000 15.945 0.14 11.32 176 ILE A N 1
ATOM 712 C CA A ILE A 1 94 ? -16.674 -15.949 16.555 0.86 11.80 176 ILE A CA 1
ATOM 713 C CA B ILE A 1 94 ? -16.599 -15.880 16.593 0.14 12.41 176 ILE A CA 1
ATOM 714 C C A ILE A 1 94 ? -16.610 -16.951 17.702 0.86 12.57 176 ILE A C 1
ATOM 715 C C B ILE A 1 94 ? -16.683 -16.974 17.646 0.14 12.32 176 ILE A C 1
ATOM 716 O O A ILE A 1 94 ? -15.865 -17.932 17.672 0.86 12.44 176 ILE A O 1
ATOM 717 O O B ILE A 1 94 ? -16.117 -18.058 17.479 0.14 12.37 176 ILE A O 1
ATOM 726 N N . SER A 1 95 ? -17.384 -16.698 18.742 1.00 12.20 177 SER A N 1
ATOM 727 C CA A SER A 1 95 ? -17.464 -17.700 19.804 0.49 13.47 177 SER A CA 1
ATOM 728 C CA B SER A 1 95 ? -17.436 -17.708 19.789 0.51 13.62 177 SER A CA 1
ATOM 729 C C . SER A 1 95 ? -18.197 -18.948 19.321 1.00 13.32 177 SER A C 1
ATOM 730 O O . SER A 1 95 ? -19.149 -18.878 18.533 1.00 14.82 177 SER A O 1
ATOM 735 N N . ARG A 1 96 ? -17.757 -20.112 19.825 1.00 14.51 178 ARG A N 1
ATOM 736 C CA . ARG A 1 96 ? -18.482 -21.355 19.572 1.00 16.52 178 ARG A CA 1
ATOM 737 C C . ARG A 1 96 ? -19.960 -21.212 19.918 1.00 16.43 178 ARG A C 1
ATOM 738 O O . ARG A 1 96 ? -20.826 -21.760 19.215 1.00 20.36 178 ARG A O 1
ATOM 746 N N . HIS A 1 97 ? -20.268 -20.463 21.005 1.00 17.35 179 HIS A N 1
ATOM 747 C CA . HIS A 1 97 ? -21.650 -20.342 21.497 1.00 21.56 179 HIS A CA 1
ATOM 748 C C . HIS A 1 97 ? -22.505 -19.487 20.590 1.00 22.17 179 HIS A C 1
ATOM 749 O O . HIS A 1 97 ? -23.739 -19.510 20.705 1.00 24.94 179 HIS A O 1
ATOM 756 N N . GLN A 1 98 ? -21.868 -18.738 19.696 1.00 21.13 180 GLN A N 1
ATOM 757 C CA . GLN A 1 98 ? -22.516 -17.797 18.788 1.00 33.68 180 GLN A CA 1
ATOM 758 C C . GLN A 1 98 ? -22.477 -18.306 17.365 1.00 47.36 180 GLN A C 1
ATOM 759 O O . GLN A 1 98 ? -22.958 -17.614 16.461 1.00 40.85 180 GLN A O 1
ATOM 765 N N . ALA A 1 99 ? -21.894 -19.493 17.151 1.00 70.44 181 ALA A N 1
ATOM 766 C CA . ALA A 1 99 ? -21.716 -20.040 15.813 1.00 77.42 181 ALA A CA 1
ATOM 767 C C . ALA A 1 99 ? -23.040 -20.343 15.121 1.00 83.65 181 ALA A C 1
ATOM 768 O O . ALA A 1 99 ? -23.055 -20.496 13.895 1.00 91.94 181 ALA A O 1
ATOM 770 N N . GLY A 1 100 ? -24.146 -20.429 15.870 1.00 76.47 182 GLY A N 1
ATOM 771 C CA . GLY A 1 100 ? -25.469 -20.572 15.283 1.00 70.37 182 GLY A CA 1
ATOM 772 C C . GLY A 1 100 ? -26.120 -19.265 14.848 1.00 63.38 182 GLY A C 1
ATOM 773 O O . GLY A 1 100 ? -26.665 -19.169 13.745 1.00 61.17 182 GLY A O 1
ATOM 774 N N . ALA A 1 101 ? -26.080 -18.248 15.714 1.00 53.44 183 ALA A N 1
ATOM 775 C CA . ALA A 1 101 ? -26.610 -16.922 15.408 1.00 45.77 183 ALA A CA 1
ATOM 776 C C . ALA A 1 101 ? -25.828 -16.191 14.317 1.00 52.50 183 ALA A C 1
ATOM 777 O O . ALA A 1 101 ? -26.227 -15.086 13.924 1.00 50.09 183 ALA A O 1
ATOM 779 N N . ILE A 1 102 ? -24.717 -16.753 13.839 1.00 47.00 184 ILE A N 1
ATOM 780 C CA . ILE A 1 102 ? -23.947 -16.176 12.749 1.00 40.12 184 ILE A CA 1
ATOM 781 C C . ILE A 1 102 ? -23.735 -17.281 11.714 1.00 48.82 184 ILE A C 1
ATOM 782 O O . ILE A 1 102 ? -23.194 -18.345 12.039 1.00 53.96 184 ILE A O 1
ATOM 787 N N . LYS A 1 103 ? -24.175 -17.045 10.481 1.00 36.05 185 LYS A N 1
ATOM 788 C CA . LYS A 1 103 ? -24.128 -18.068 9.442 1.00 41.87 185 LYS A CA 1
ATOM 789 C C . LYS A 1 103 ? -22.797 -18.035 8.707 1.00 44.87 185 LYS A C 1
ATOM 790 O O . LYS A 1 103 ? -22.244 -16.964 8.453 1.00 44.50 185 LYS A O 1
ATOM 796 N N . VAL A 1 104 ? -22.309 -19.218 8.344 1.00 47.89 186 VAL A N 1
ATOM 797 C CA . VAL A 1 104 ? -21.055 -19.394 7.624 1.00 44.40 186 VAL A CA 1
ATOM 798 C C . VAL A 1 104 ? -21.378 -20.072 6.295 1.00 38.03 186 VAL A C 1
ATOM 799 O O . VAL A 1 104 ? -22.090 -21.076 6.288 1.00 38.41 186 VAL A O 1
ATOM 803 N N . PRO A 1 105 ? -20.888 -19.569 5.141 1.00 32.16 187 PRO A N 1
ATOM 804 C CA . PRO A 1 105 ? -19.967 -18.424 4.983 1.00 39.66 187 PRO A CA 1
ATOM 805 C C . PRO A 1 105 ? -20.564 -17.118 5.477 1.00 36.33 187 PRO A C 1
ATOM 806 O O . PRO A 1 105 ? -21.780 -16.898 5.367 1.00 30.58 187 PRO A O 1
ATOM 810 N N . ILE A 1 106 ? -19.695 -16.279 6.040 1.00 24.91 188 ILE A N 1
ATOM 811 C CA . ILE A 1 106 ? -20.096 -14.957 6.495 1.00 24.57 188 ILE A CA 1
ATOM 812 C C . ILE A 1 106 ? -20.473 -14.106 5.300 1.00 25.38 188 ILE A C 1
ATOM 813 O O . ILE A 1 106 ? -19.742 -14.027 4.309 1.00 28.72 188 ILE A O 1
ATOM 818 N N . LYS A 1 107 ? -21.611 -13.446 5.400 1.00 25.69 189 LYS A N 1
ATOM 819 C CA . LYS A 1 107 ? -22.001 -12.376 4.492 1.00 23.24 189 LYS A CA 1
ATOM 820 C C . LYS A 1 107 ? -22.285 -11.177 5.388 1.00 24.63 189 LYS A C 1
ATOM 821 O O . LYS A 1 107 ? -23.111 -11.277 6.305 1.00 22.76 189 LYS A O 1
ATOM 827 N N . TYR A 1 108 ? -21.588 -10.058 5.151 1.00 20.21 190 TYR A N 1
ATOM 828 C CA . TYR A 1 108 ? -21.696 -8.939 6.091 1.00 18.76 190 TYR A CA 1
ATOM 829 C C . TYR A 1 108 ? -23.137 -8.447 6.210 1.00 19.74 190 TYR A C 1
ATOM 830 O O . TYR A 1 108 ? -23.570 -8.069 7.302 1.00 21.29 190 TYR A O 1
ATOM 839 N N . ASP A 1 109 ? -23.881 -8.424 5.098 1.00 22.15 191 ASP A N 1
ATOM 840 C CA . ASP A 1 109 ? -25.250 -7.906 5.118 1.00 24.28 191 ASP A CA 1
ATOM 841 C C . ASP A 1 109 ? -26.167 -8.713 6.027 1.00 30.16 191 ASP A C 1
ATOM 842 O O . ASP A 1 109 ? -27.202 -8.194 6.465 1.00 29.79 191 ASP A O 1
ATOM 847 N N . ASP A 1 110 ? -25.830 -9.965 6.301 1.00 25.08 192 ASP A N 1
ATOM 848 C CA . ASP A 1 110 ? -26.659 -10.804 7.158 1.00 25.42 192 ASP A CA 1
ATOM 849 C C . ASP A 1 110 ? -26.279 -10.735 8.631 1.00 24.44 192 ASP A C 1
ATOM 850 O O . ASP A 1 110 ? -27.023 -11.278 9.465 1.00 28.60 192 ASP A O 1
ATOM 855 N N . LEU A 1 111 ? -25.164 -10.076 8.968 1.00 21.72 193 LEU A N 1
ATOM 856 C CA . LEU A 1 111 ? -24.770 -9.923 10.359 1.00 20.44 193 LEU A CA 1
ATOM 857 C C . LEU A 1 111 ? -25.672 -8.876 11.001 1.00 22.29 193 LEU A C 1
ATOM 858 O O . LEU A 1 111 ? -26.213 -8.016 10.317 1.00 24.63 193 LEU A O 1
ATOM 863 N N . PRO A 1 112 ? -25.828 -8.907 12.321 1.00 21.93 194 PRO A N 1
ATOM 864 C CA . PRO A 1 112 ? -26.559 -7.823 12.978 1.00 22.00 194 PRO A CA 1
ATOM 865 C C . PRO A 1 112 ? -25.764 -6.527 12.873 1.00 21.25 194 PRO A C 1
ATOM 866 O O . PRO A 1 112 ? -24.532 -6.537 12.801 1.00 19.04 194 PRO A O 1
ATOM 870 N N . ASP A 1 113 ? -26.489 -5.406 12.872 1.00 23.19 195 ASP A N 1
ATOM 871 C CA . ASP A 1 113 ? -25.824 -4.113 13.016 1.00 19.43 195 ASP A CA 1
ATOM 872 C C . ASP A 1 113 ? -24.963 -4.111 14.279 1.00 20.13 195 ASP A C 1
ATOM 873 O O . ASP A 1 113 ? -25.311 -4.748 15.274 1.00 21.82 195 ASP A O 1
ATOM 878 N N . GLU A 1 114 ? -23.807 -3.411 14.211 1.00 16.65 196 GLU A N 1
ATOM 879 C CA . GLU A 1 114 ? -22.910 -3.230 15.364 1.00 15.73 196 GLU A CA 1
ATOM 880 C C . GLU A 1 114 ? -22.357 -4.551 15.885 1.00 19.61 196 GLU A C 1
ATOM 881 O O . GLU A 1 114 ? -22.000 -4.656 17.062 1.00 20.17 196 GLU A O 1
ATOM 887 N N . SER A 1 115 ? -22.232 -5.569 15.045 1.00 15.30 197 SER A N 1
ATOM 888 C CA . SER A 1 115 ? -21.674 -6.840 15.521 1.00 14.33 197 SER A CA 1
ATOM 889 C C . SER A 1 115 ? -20.190 -7.008 15.259 1.00 12.95 197 SER A C 1
ATOM 890 O O . SER A 1 115 ? -19.600 -7.970 15.759 1.00 14.09 197 SER A O 1
ATOM 893 N N . VAL A 1 116 ? -19.578 -6.132 14.474 1.00 13.15 198 VAL A N 1
ATOM 894 C CA . VAL A 1 116 ? -18.160 -6.252 14.132 1.00 12.49 198 VAL A CA 1
ATOM 895 C C . VAL A 1 116 ? -17.377 -5.308 15.026 1.00 11.26 198 VAL A C 1
ATOM 896 O O . VAL A 1 116 ? -17.560 -4.088 14.947 1.00 12.13 198 VAL A O 1
ATOM 900 N N . PHE A 1 117 ? -16.501 -5.845 15.870 1.00 10.90 199 PHE A N 1
ATOM 901 C CA . PHE A 1 117 ? -15.685 -5.022 16.759 1.00 10.19 199 PHE A CA 1
ATOM 902 C C . PHE A 1 117 ? -14.318 -4.812 16.108 1.00 12.27 199 PHE A C 1
ATOM 903 O O . PHE A 1 117 ? -13.781 -5.722 15.456 1.00 14.51 199 PHE A O 1
ATOM 911 N N . LEU A 1 118 ? -13.798 -3.591 16.218 1.00 11.52 200 LEU A N 1
ATOM 912 C CA . LEU A 1 118 ? -12.516 -3.239 15.600 1.00 14.06 200 LEU A CA 1
ATOM 913 C C . LEU A 1 118 ? -11.675 -2.443 16.581 1.00 14.23 200 LEU A C 1
ATOM 914 O O . LEU A 1 118 ? -12.212 -1.751 17.450 1.00 13.85 200 LEU A O 1
ATOM 919 N N . LEU A 1 119 ? -10.348 -2.555 16.434 1.00 10.00 201 LEU A N 1
ATOM 920 C CA . LEU A 1 119 ? -9.464 -1.649 17.152 1.00 9.29 201 LEU A CA 1
ATOM 921 C C . LEU A 1 119 ? -9.671 -0.201 16.701 1.00 13.20 201 LEU A C 1
ATOM 922 O O . LEU A 1 119 ? -10.065 0.087 15.552 1.00 14.50 201 LEU A O 1
ATOM 927 N N . GLU A 1 120 ? -9.378 0.728 17.615 1.00 13.40 202 GLU A N 1
ATOM 928 C CA . GLU A 1 120 ? -9.311 2.153 17.281 1.00 14.31 202 GLU A CA 1
ATOM 929 C C . GLU A 1 120 ? -8.257 2.410 16.158 1.00 25.38 202 GLU A C 1
ATOM 930 O O . GLU A 1 120 ? -7.351 1.614 15.946 1.00 19.56 202 GLU A O 1
ATOM 936 N N . LYS A 1 121 ? -8.257 3.647 15.594 1.00 29.41 203 LYS A N 1
ATOM 937 C CA . LYS A 1 121 ? -7.552 3.999 14.335 1.00 19.31 203 LYS A CA 1
ATOM 938 C C . LYS A 1 121 ? -6.027 4.096 14.450 1.00 24.73 203 LYS A C 1
ATOM 939 O O . LYS A 1 121 ? -5.324 3.868 13.455 1.00 26.70 203 LYS A O 1
ATOM 945 N N . GLU A 1 122 ? -5.474 4.336 15.637 1.00 29.08 204 GLU A N 1
ATOM 946 C CA . GLU A 1 122 ? -4.009 4.276 15.759 1.00 31.97 204 GLU A CA 1
ATOM 947 C C . GLU A 1 122 ? -3.451 2.910 15.346 1.00 28.84 204 GLU A C 1
ATOM 948 O O . GLU A 1 122 ? -2.249 2.811 15.035 1.00 27.68 204 GLU A O 1
ATOM 954 N N . HIS A 1 123 ? -4.326 1.896 15.261 1.00 18.10 205 HIS A N 1
ATOM 955 C CA . HIS A 1 123 ? -3.978 0.529 14.910 1.00 16.68 205 HIS A CA 1
ATOM 956 C C . HIS A 1 123 ? -4.152 0.278 13.410 1.00 16.35 205 HIS A C 1
ATOM 957 O O . HIS A 1 123 ? -5.242 0.428 12.813 1.00 15.78 205 HIS A O 1
ATOM 964 N N . SER A 1 124 ? -3.060 -0.110 12.794 1.00 11.57 206 SER A N 1
ATOM 965 C CA . SER A 1 124 ? -3.111 -0.442 11.376 1.00 11.70 206 SER A CA 1
ATOM 966 C C . SER A 1 124 ? -3.980 -1.665 11.073 1.00 10.70 206 SER A C 1
ATOM 967 O O . SER A 1 124 ? -4.463 -1.785 9.924 1.00 11.57 206 SER A O 1
ATOM 970 N N . LEU A 1 125 ? -4.196 -2.563 12.045 1.00 9.96 207 LEU A N 1
ATOM 971 C CA . LEU A 1 125 ? -5.003 -3.755 11.805 1.00 9.22 207 LEU A CA 1
ATOM 972 C C . LEU A 1 125 ? -6.376 -3.395 11.269 1.00 9.21 207 LEU A C 1
ATOM 973 O O . LEU A 1 125 ? -6.884 -4.054 10.337 1.00 9.98 207 LEU A O 1
ATOM 978 N N . THR A 1 126 ? -6.973 -2.319 11.809 1.00 10.65 208 THR A N 1
ATOM 979 C CA . THR A 1 126 ? -8.322 -1.950 11.368 1.00 11.19 208 THR A CA 1
ATOM 980 C C . THR A 1 126 ? -8.359 -1.490 9.913 1.00 11.88 208 THR A C 1
ATOM 981 O O . THR A 1 126 ? -9.175 -1.989 9.133 1.00 13.62 208 THR A O 1
ATOM 985 N N . GLU A 1 127 ? -7.455 -0.577 9.506 1.00 10.91 209 GLU A N 1
ATOM 986 C CA . GLU A 1 127 ? -7.535 -0.123 8.112 1.00 16.11 209 GLU A CA 1
ATOM 987 C C . GLU A 1 127 ? -7.206 -1.252 7.159 1.00 12.96 209 GLU A C 1
ATOM 988 O O . GLU A 1 127 ? -7.831 -1.386 6.106 1.00 13.67 209 GLU A O 1
ATOM 994 N N . HIS A 1 128 ? -6.294 -2.137 7.555 1.00 11.25 210 HIS A N 1
ATOM 995 C CA . HIS A 1 128 ? -5.933 -3.217 6.647 1.00 11.40 210 HIS A CA 1
ATOM 996 C C . HIS A 1 128 ? -7.020 -4.270 6.562 1.00 11.13 210 HIS A C 1
ATOM 997 O O . HIS A 1 128 ? -7.328 -4.753 5.465 1.00 12.09 210 HIS A O 1
ATOM 1004 N N . ALA A 1 129 ? -7.623 -4.632 7.684 1.00 11.75 211 ALA A N 1
ATOM 1005 C CA . ALA A 1 129 ? -8.621 -5.700 7.611 1.00 11.69 211 ALA A CA 1
ATOM 1006 C C . ALA A 1 129 ? -9.878 -5.209 6.914 1.00 12.31 211 ALA A C 1
ATOM 1007 O O . ALA A 1 129 ? -10.462 -5.929 6.104 1.00 12.47 211 ALA A O 1
ATOM 1009 N N . VAL A 1 130 ? -10.319 -4.001 7.231 1.00 11.57 212 VAL A N 1
ATOM 1010 C CA . VAL A 1 130 ? -11.545 -3.475 6.619 1.00 15.09 212 VAL A CA 1
ATOM 1011 C C . VAL A 1 130 ? -11.388 -3.375 5.099 1.00 15.23 212 VAL A C 1
ATOM 1012 O O . VAL A 1 130 ? -12.307 -3.706 4.339 1.00 17.34 212 VAL A O 1
ATOM 1016 N N A SER A 1 131 ? -10.219 -2.932 4.631 0.55 14.35 213 SER A N 1
ATOM 1017 N N B SER A 1 131 ? -10.218 -2.928 4.638 0.15 14.55 213 SER A N 1
ATOM 1018 N N C SER A 1 131 ? -10.230 -2.901 4.636 0.30 14.34 213 SER A N 1
ATOM 1019 C CA A SER A 1 131 ? -10.053 -2.807 3.187 0.55 15.66 213 SER A CA 1
ATOM 1020 C CA B SER A 1 131 ? -9.990 -2.795 3.202 0.15 15.67 213 SER A CA 1
ATOM 1021 C CA C SER A 1 131 ? -10.018 -2.808 3.197 0.30 15.76 213 SER A CA 1
ATOM 1022 C C A SER A 1 131 ? -9.828 -4.158 2.518 0.55 16.92 213 SER A C 1
ATOM 1023 C C B SER A 1 131 ? -9.838 -4.157 2.538 0.15 16.28 213 SER A C 1
ATOM 1024 C C C SER A 1 131 ? -9.891 -4.190 2.573 0.30 16.09 213 SER A C 1
ATOM 1025 O O A SER A 1 131 ? -10.394 -4.421 1.455 0.55 17.94 213 SER A O 1
ATOM 1026 O O B SER A 1 131 ? -10.489 -4.442 1.527 0.15 17.62 213 SER A O 1
ATOM 1027 O O C SER A 1 131 ? -10.613 -4.522 1.629 0.30 17.67 213 SER A O 1
ATOM 1034 N N . ALA A 1 132 ? -8.968 -5.007 3.087 1.00 13.68 214 ALA A N 1
ATOM 1035 C CA . ALA A 1 132 ? -8.653 -6.280 2.447 1.00 14.16 214 ALA A CA 1
ATOM 1036 C C . ALA A 1 132 ? -9.855 -7.210 2.451 1.00 16.12 214 ALA A C 1
ATOM 1037 O O . ALA A 1 132 ? -10.044 -7.988 1.506 1.00 18.80 214 ALA A O 1
ATOM 1039 N N . CYS A 1 133 ? -10.651 -7.166 3.528 1.00 15.13 215 CYS A N 1
ATOM 1040 C CA . CYS A 1 133 ? -11.816 -8.035 3.659 1.00 16.67 215 CYS A CA 1
ATOM 1041 C C . CYS A 1 133 ? -13.094 -7.370 3.181 1.00 21.08 215 CYS A C 1
ATOM 1042 O O . CYS A 1 133 ? -14.167 -7.971 3.288 1.00 20.37 215 CYS A O 1
ATOM 1045 N N . LYS A 1 134 ? -13.002 -6.161 2.641 1.00 18.21 216 LYS A N 1
ATOM 1046 C CA . LYS A 1 134 ? -14.095 -5.562 1.878 1.00 21.04 216 LYS A CA 1
ATOM 1047 C C . LYS A 1 134 ? -15.317 -5.263 2.737 1.00 20.97 216 LYS A C 1
ATOM 1048 O O . LYS A 1 134 ? -16.460 -5.437 2.283 1.00 23.22 216 LYS A O 1
ATOM 1054 N N . LEU A 1 135 ? -15.106 -4.805 3.965 1.00 18.40 217 LEU A N 1
ATOM 1055 C CA . LEU A 1 135 ? -16.219 -4.402 4.824 1.00 17.66 217 LEU A CA 1
ATOM 1056 C C . LEU A 1 135 ? -16.546 -2.955 4.475 1.00 19.35 217 LEU A C 1
ATOM 1057 O O . LEU A 1 135 ? -15.845 -2.028 4.889 1.00 23.16 217 LEU A O 1
ATOM 1062 N N . THR A 1 136 ? -17.630 -2.748 3.721 1.00 19.65 218 THR A N 1
ATOM 1063 C CA . THR A 1 136 ? -18.014 -1.398 3.363 1.00 23.12 218 THR A CA 1
ATOM 1064 C C . THR A 1 136 ? -19.237 -0.893 4.111 1.00 29.03 218 THR A C 1
ATOM 1065 O O . THR A 1 136 ? -19.490 0.314 4.095 1.00 30.33 218 THR A O 1
ATOM 1069 N N . ASP A 1 137 ? -19.980 -1.762 4.800 1.00 19.70 219 ASP A N 1
ATOM 1070 C CA . ASP A 1 137 ? -21.192 -1.328 5.505 1.00 23.02 219 ASP A CA 1
ATOM 1071 C C . ASP A 1 137 ? -20.852 -0.920 6.932 1.00 21.46 219 ASP A C 1
ATOM 1072 O O . ASP A 1 137 ? -20.717 -1.777 7.816 1.00 19.38 219 ASP A O 1
ATOM 1077 N N . LYS A 1 138 ? -20.722 0.398 7.153 1.00 21.89 220 LYS A N 1
ATOM 1078 C CA . LYS A 1 138 ? -20.311 0.921 8.453 1.00 20.39 220 LYS A CA 1
ATOM 1079 C C . LYS A 1 138 ? -21.310 0.604 9.553 1.00 20.91 220 LYS A C 1
ATOM 1080 O O . LYS A 1 138 ? -20.927 0.588 10.728 1.00 21.50 220 LYS A O 1
ATOM 1086 N N . GLU A 1 139 ? -22.574 0.351 9.208 1.00 20.43 221 GLU A N 1
ATOM 1087 C CA . GLU A 1 139 ? -23.560 0.028 10.225 1.00 20.25 221 GLU A CA 1
ATOM 1088 C C . GLU A 1 139 ? -23.261 -1.281 10.944 1.00 22.16 221 GLU A C 1
ATOM 1089 O O . GLU A 1 139 ? -23.794 -1.503 12.043 1.00 21.45 221 GLU A O 1
ATOM 1095 N N . LYS A 1 140 ? -22.454 -2.145 10.345 1.00 18.07 222 LYS A N 1
ATOM 1096 C CA . LYS A 1 140 ? -22.136 -3.396 11.015 1.00 18.33 222 LYS A CA 1
ATOM 1097 C C . LYS A 1 140 ? -21.087 -3.214 12.087 1.00 17.58 222 LYS A C 1
ATOM 1098 O O . LYS A 1 140 ? -20.810 -4.164 12.838 1.00 16.30 222 LYS A O 1
ATOM 1104 N N . ILE A 1 141 ? -20.446 -2.056 12.168 1.00 15.12 223 ILE A N 1
ATOM 1105 C CA . ILE A 1 141 ? -19.316 -1.903 13.081 1.00 15.26 223 ILE A CA 1
ATOM 1106 C C . ILE A 1 141 ? -19.830 -1.411 14.431 1.00 15.51 223 ILE A C 1
ATOM 1107 O O . ILE A 1 141 ? -20.585 -0.427 14.515 1.00 15.76 223 ILE A O 1
ATOM 1112 N N . ASN A 1 142 ? -19.433 -2.095 15.494 1.00 14.55 224 ASN A N 1
ATOM 1113 C CA . ASN A 1 142 ? -19.847 -1.679 16.823 1.00 15.89 224 ASN A CA 1
ATOM 1114 C C . ASN A 1 142 ? -19.168 -0.362 17.201 1.00 15.75 224 ASN A C 1
ATOM 1115 O O . ASN A 1 142 ? -17.972 -0.177 16.950 1.00 17.17 224 ASN A O 1
ATOM 1120 N N . PRO A 1 143 ? -19.901 0.584 17.790 1.00 17.64 225 PRO A N 1
ATOM 1121 C CA . PRO A 1 143 ? -19.280 1.874 18.129 1.00 17.56 225 PRO A CA 1
ATOM 1122 C C . PRO A 1 143 ? -18.274 1.829 19.271 1.00 18.18 225 PRO A C 1
ATOM 1123 O O . PRO A 1 143 ? -17.518 2.803 19.419 1.00 18.60 225 PRO A O 1
ATOM 1127 N N . PHE A 1 144 ? -18.200 0.757 20.050 1.00 15.23 226 PHE A N 1
ATOM 1128 C CA . PHE A 1 144 ? -17.190 0.667 21.102 1.00 14.18 226 PHE A CA 1
ATOM 1129 C C . PHE A 1 144 ? -15.916 0.096 20.481 1.00 15.48 226 PHE A C 1
ATOM 1130 O O . PHE A 1 144 ? -15.880 -1.076 20.078 1.00 16.46 226 PHE A O 1
ATOM 1138 N N . SER A 1 145 ? -14.879 0.921 20.405 1.00 14.19 227 SER A N 1
ATOM 1139 C CA . SER A 1 145 ? -13.626 0.493 19.812 1.00 13.61 227 SER A CA 1
ATOM 1140 C C . SER A 1 145 ? -12.741 -0.205 20.828 1.00 13.51 227 SER A C 1
ATOM 1141 O O . SER A 1 145 ? -12.624 0.226 21.977 1.00 15.47 227 SER A O 1
ATOM 1144 N N . ALA A 1 146 ? -12.081 -1.260 20.371 1.00 12.55 228 ALA A N 1
ATOM 1145 C CA . ALA A 1 146 ? -11.123 -1.986 21.185 1.00 10.98 228 ALA A CA 1
ATOM 1146 C C . ALA A 1 146 ? -9.776 -1.282 21.187 1.00 11.80 228 ALA A C 1
ATOM 1147 O O . ALA A 1 146 ? -9.444 -0.505 20.290 1.00 10.73 228 ALA A O 1
ATOM 1149 N N . THR A 1 147 ? -9.005 -1.541 22.233 1.00 10.29 229 THR A N 1
ATOM 1150 C CA . THR A 1 147 ? -7.705 -0.905 22.390 1.00 9.91 229 THR A CA 1
ATOM 1151 C C . THR A 1 147 ? -6.535 -1.891 22.430 1.00 11.16 229 THR A C 1
ATOM 1152 O O . THR A 1 147 ? -5.388 -1.453 22.514 1.00 15.89 229 THR A O 1
ATOM 1156 N N . SER A 1 148 ? -6.779 -3.192 22.330 1.00 8.90 230 SER A N 1
ATOM 1157 C CA . SER A 1 148 ? -5.686 -4.154 22.159 1.00 9.50 230 SER A CA 1
ATOM 1158 C C . SER A 1 148 ? -6.264 -5.393 21.481 1.00 8.33 230 SER A C 1
ATOM 1159 O O . SER A 1 148 ? -7.469 -5.697 21.601 1.00 7.91 230 SER A O 1
ATOM 1162 N N . LEU A 1 149 ? -5.401 -6.123 20.760 1.00 9.54 231 LEU A N 1
ATOM 1163 C CA . LEU A 1 149 ? -5.911 -7.308 20.104 1.00 8.77 231 LEU A CA 1
ATOM 1164 C C . LEU A 1 149 ? -6.380 -8.353 21.135 1.00 7.71 231 LEU A C 1
ATOM 1165 O O . LEU A 1 149 ? -7.374 -9.049 20.872 1.00 9.89 231 LEU A O 1
ATOM 1170 N N . HIS A 1 150 ? -5.697 -8.489 22.290 1.00 7.37 232 HIS A N 1
ATOM 1171 C CA . HIS A 1 150 ? -6.147 -9.489 23.267 1.00 8.40 232 HIS A CA 1
ATOM 1172 C C . HIS A 1 150 ? -7.526 -9.162 23.787 1.00 9.13 232 HIS A C 1
ATOM 1173 O O . HIS A 1 150 ? -8.367 -10.063 23.950 1.00 8.69 232 HIS A O 1
ATOM 1180 N N . THR A 1 151 ? -7.776 -7.887 24.080 1.00 7.55 233 THR A N 1
ATOM 1181 C CA . THR A 1 151 ? -9.090 -7.553 24.654 1.00 7.06 233 THR A CA 1
ATOM 1182 C C . THR A 1 151 ? -10.183 -7.580 23.589 1.00 8.25 233 THR A C 1
ATOM 1183 O O . THR A 1 151 ? -11.340 -7.916 23.889 1.00 7.96 233 THR A O 1
ATOM 1187 N N . LEU A 1 152 ? -9.825 -7.294 22.339 1.00 7.10 234 LEU A N 1
ATOM 1188 C CA . LEU A 1 152 ? -10.762 -7.485 21.242 1.00 8.49 234 LEU A CA 1
ATOM 1189 C C . LEU A 1 152 ? -11.214 -8.939 21.158 1.00 7.00 234 LEU A C 1
ATOM 1190 O O . LEU A 1 152 ? -12.428 -9.240 21.070 1.00 9.43 234 LEU A O 1
ATOM 1195 N N . VAL A 1 153 ? -10.255 -9.866 21.167 1.00 7.20 235 VAL A N 1
ATOM 1196 C CA . VAL A 1 153 ? -10.597 -11.278 21.067 1.00 8.99 235 VAL A CA 1
ATOM 1197 C C . VAL A 1 153 ? -11.394 -11.730 22.286 1.00 9.00 235 VAL A C 1
ATOM 1198 O O . VAL A 1 153 ? -12.332 -12.546 22.167 1.00 8.96 235 VAL A O 1
ATOM 1202 N N . GLN A 1 154 ? -11.076 -11.190 23.472 1.00 7.98 236 GLN A N 1
ATOM 1203 C CA . GLN A 1 154 ? -11.848 -11.545 24.662 1.00 6.44 236 GLN A CA 1
ATOM 1204 C C . GLN A 1 154 ? -13.302 -11.090 24.544 1.00 8.48 236 GLN A C 1
ATOM 1205 O O . GLN A 1 154 ? -14.205 -11.805 24.984 1.00 8.82 236 GLN A O 1
ATOM 1211 N N . MET A 1 155 ? -13.561 -9.915 23.972 1.00 8.20 237 MET A N 1
ATOM 1212 C CA . MET A 1 155 ? -14.960 -9.512 23.766 1.00 7.94 237 MET A CA 1
ATOM 1213 C C . MET A 1 155 ? -15.677 -10.451 22.800 1.00 7.33 237 MET A C 1
ATOM 1214 O O . MET A 1 155 ? -16.848 -10.799 23.016 1.00 9.23 237 MET A O 1
ATOM 1219 N N . VAL A 1 156 ? -14.984 -10.901 21.746 1.00 8.00 238 VAL A N 1
ATOM 1220 C CA . VAL A 1 156 ? -15.590 -11.887 20.852 1.00 10.14 238 VAL A CA 1
ATOM 1221 C C . VAL A 1 156 ? -15.838 -13.175 21.619 1.00 10.11 238 VAL A C 1
ATOM 1222 O O . VAL A 1 156 ? -16.891 -13.813 21.469 1.00 9.75 238 VAL A O 1
ATOM 1226 N N . ALA A 1 157 ? -14.857 -13.594 22.444 1.00 8.36 239 ALA A N 1
ATOM 1227 C CA . ALA A 1 157 ? -15.041 -14.803 23.264 1.00 7.80 239 ALA A CA 1
ATOM 1228 C C . ALA A 1 157 ? -16.203 -14.691 24.240 1.00 8.74 239 ALA A C 1
ATOM 1229 O O . ALA A 1 157 ? -16.794 -15.699 24.632 1.00 10.54 239 ALA A O 1
ATOM 1231 N N . ASN A 1 158 ? -16.515 -13.470 24.691 1.00 8.00 240 ASN A N 1
ATOM 1232 C CA . ASN A 1 158 ? -17.691 -13.262 25.538 1.00 8.83 240 ASN A CA 1
ATOM 1233 C C . ASN A 1 158 ? -19.005 -13.325 24.755 1.00 10.11 240 ASN A C 1
ATOM 1234 O O . ASN A 1 158 ? -20.083 -13.157 25.363 1.00 11.79 240 ASN A O 1
ATOM 1239 N N . GLY A 1 159 ? -18.940 -13.449 23.427 1.00 9.95 241 GLY A N 1
ATOM 1240 C CA . GLY A 1 159 ? -20.122 -13.612 22.596 1.00 11.89 241 GLY A CA 1
ATOM 1241 C C . GLY A 1 159 ? -20.670 -12.327 22.014 1.00 11.20 241 GLY A C 1
ATOM 1242 O O . GLY A 1 159 ? -21.807 -12.322 21.502 1.00 13.80 241 GLY A O 1
ATOM 1243 N N . LEU A 1 160 ? -19.880 -11.251 22.018 1.00 12.04 242 LEU A N 1
ATOM 1244 C CA . LEU A 1 160 ? -20.434 -9.937 21.669 1.00 12.49 242 LEU A CA 1
ATOM 1245 C C . LEU A 1 160 ? -20.511 -9.715 20.161 1.00 12.81 242 LEU A C 1
ATOM 1246 O O . LEU A 1 160 ? -21.268 -8.855 19.696 1.00 15.36 242 LEU A O 1
ATOM 1251 N N . GLY A 1 161 ? -19.782 -10.505 19.378 1.00 12.65 243 GLY A N 1
ATOM 1252 C CA . GLY A 1 161 ? -19.828 -10.311 17.943 1.00 13.87 243 GLY A CA 1
ATOM 1253 C C . GLY A 1 161 ? -18.629 -10.967 17.298 1.00 16.19 243 GLY A C 1
ATOM 1254 O O . GLY A 1 161 ? -18.214 -12.062 17.701 1.00 17.53 243 GLY A O 1
ATOM 1255 N N . THR A 1 162 ? -18.083 -10.348 16.269 1.00 12.37 244 THR A N 1
ATOM 1256 C CA . THR A 1 162 ? -17.020 -10.982 15.488 1.00 10.39 244 THR A CA 1
ATOM 1257 C C . THR A 1 162 ? -15.930 -9.953 15.224 1.00 12.20 244 THR A C 1
ATOM 1258 O O . THR A 1 162 ? -16.117 -8.752 15.447 1.00 11.95 244 THR A O 1
ATOM 1262 N N . THR A 1 163 ? -14.777 -10.414 14.754 1.00 10.56 245 THR A N 1
ATOM 1263 C CA . THR A 1 163 ? -13.745 -9.473 14.341 1.00 10.17 245 THR A CA 1
ATOM 1264 C C . THR A 1 163 ? -12.781 -10.199 13.414 1.00 10.73 245 THR A C 1
ATOM 1265 O O . THR A 1 163 ? -12.910 -11.401 13.179 1.00 11.80 245 THR A O 1
ATOM 1269 N N . PHE A 1 164 ? -11.831 -9.439 12.881 1.00 10.94 246 PHE A N 1
ATOM 1270 C CA . PHE A 1 164 ? -10.749 -9.917 12.015 1.00 8.87 246 PHE A CA 1
ATOM 1271 C C . PHE A 1 164 ? -9.486 -10.088 12.832 1.00 10.20 246 PHE A C 1
ATOM 1272 O O . PHE A 1 164 ? -9.116 -9.202 13.606 1.00 12.30 246 PHE A O 1
ATOM 1280 N N A ILE A 1 165 ? -8.796 -11.214 12.609 0.56 11.04 247 ILE A N 1
ATOM 1281 N N B ILE A 1 165 ? -8.799 -11.205 12.629 0.44 11.20 247 ILE A N 1
ATOM 1282 C CA A ILE A 1 165 ? -7.575 -11.595 13.334 0.56 12.33 247 ILE A CA 1
ATOM 1283 C CA B ILE A 1 165 ? -7.535 -11.420 13.324 0.44 7.16 247 ILE A CA 1
ATOM 1284 C C A ILE A 1 165 ? -6.488 -12.007 12.345 0.56 10.61 247 ILE A C 1
ATOM 1285 C C B ILE A 1 165 ? -6.510 -11.874 12.296 0.44 9.92 247 ILE A C 1
ATOM 1286 O O A ILE A 1 165 ? -6.770 -12.778 11.419 0.56 11.28 247 ILE A O 1
ATOM 1287 O O B ILE A 1 165 ? -6.865 -12.494 11.284 0.44 13.92 247 ILE A O 1
ATOM 1296 N N . PRO A 1 166 ? -5.243 -11.585 12.525 1.00 8.92 248 PRO A N 1
ATOM 1297 C CA . PRO A 1 166 ? -4.183 -12.060 11.635 1.00 11.26 248 PRO A CA 1
ATOM 1298 C C . PRO A 1 166 ? -3.772 -13.491 11.964 1.00 9.71 248 PRO A C 1
ATOM 1299 O O . PRO A 1 166 ? -3.765 -13.931 13.125 1.00 10.25 248 PRO A O 1
ATOM 1303 N N . GLN A 1 167 ? -3.409 -14.197 10.897 1.00 10.52 249 GLN A N 1
ATOM 1304 C CA . GLN A 1 167 ? -3.012 -15.586 10.995 1.00 10.56 249 GLN A CA 1
ATOM 1305 C C . GLN A 1 167 ? -1.874 -15.777 11.965 1.00 9.70 249 GLN A C 1
ATOM 1306 O O . GLN A 1 167 ? -1.872 -16.757 12.724 1.00 9.95 249 GLN A O 1
ATOM 1312 N N . MET A 1 168 ? -0.909 -14.833 12.004 1.00 10.25 250 MET A N 1
ATOM 1313 C CA . MET A 1 168 ? 0.202 -15.085 12.915 1.00 10.08 250 MET A CA 1
ATOM 1314 C C . MET A 1 168 ? -0.242 -15.135 14.373 1.00 10.12 250 MET A C 1
ATOM 1315 O O . MET A 1 168 ? 0.395 -15.803 15.198 1.00 9.53 250 MET A O 1
ATOM 1320 N N . ALA A 1 169 ? -1.314 -14.420 14.723 1.00 8.20 251 ALA A N 1
ATOM 1321 C CA . ALA A 1 169 ? -1.815 -14.510 16.099 1.00 8.28 251 ALA A CA 1
ATOM 1322 C C . ALA A 1 169 ? -2.407 -15.884 16.378 1.00 9.24 251 ALA A C 1
ATOM 1323 O O . ALA A 1 169 ? -2.186 -16.456 17.474 1.00 10.42 251 ALA A O 1
ATOM 1325 N N . ILE A 1 170 ? -3.181 -16.410 15.421 1.00 8.56 252 ILE A N 1
ATOM 1326 C CA . ILE A 1 170 ? -3.739 -17.749 15.573 1.00 10.51 252 ILE A CA 1
ATOM 1327 C C . ILE A 1 170 ? -2.628 -18.770 15.714 1.00 10.66 252 ILE A C 1
ATOM 1328 O O . ILE A 1 170 ? -2.684 -19.665 16.589 1.00 10.61 252 ILE A O 1
ATOM 1333 N N . ASP A 1 171 ? -1.595 -18.645 14.868 1.00 10.64 253 ASP A N 1
ATOM 1334 C CA . ASP A 1 171 ? -0.507 -19.633 14.884 1.00 11.89 253 ASP A CA 1
ATOM 1335 C C . ASP A 1 171 ? 0.299 -19.596 16.182 1.00 14.56 253 ASP A C 1
ATOM 1336 O O . ASP A 1 171 ? 0.957 -20.594 16.512 1.00 16.57 253 ASP A O 1
ATOM 1341 N N . HIS A 1 172 ? 0.191 -18.515 16.946 1.00 11.36 254 HIS A N 1
ATOM 1342 C CA . HIS A 1 172 ? 0.870 -18.302 18.221 1.00 10.87 254 HIS A CA 1
ATOM 1343 C C . HIS A 1 172 ? -0.038 -18.477 19.423 1.00 12.67 254 HIS A C 1
ATOM 1344 O O . HIS A 1 172 ? 0.324 -18.080 20.547 1.00 17.14 254 HIS A O 1
ATOM 1351 N N . GLY A 1 173 ? -1.191 -19.078 19.220 1.00 10.33 255 GLY A N 1
ATOM 1352 C CA . GLY A 1 173 ? -2.031 -19.509 20.321 1.00 10.08 255 GLY A CA 1
ATOM 1353 C C . GLY A 1 173 ? -2.970 -18.474 20.919 1.00 10.16 255 GLY A C 1
ATOM 1354 O O . GLY A 1 173 ? -3.466 -18.692 22.029 1.00 11.41 255 GLY A O 1
ATOM 1355 N N . LEU A 1 174 ? -3.191 -17.339 20.252 1.00 9.40 256 LEU A N 1
ATOM 1356 C CA . LEU A 1 174 ? -3.996 -16.279 20.861 1.00 9.84 256 LEU A CA 1
ATOM 1357 C C . LEU A 1 174 ? -5.387 -16.804 21.218 1.00 8.38 256 LEU A C 1
ATOM 1358 O O . LEU A 1 174 ? -5.996 -16.325 22.212 1.00 10.69 256 LEU A O 1
ATOM 1363 N N . LEU A 1 175 ? -5.911 -17.760 20.424 1.00 8.46 257 LEU A N 1
ATOM 1364 C CA . LEU A 1 175 ? -7.274 -18.219 20.677 1.00 8.16 257 LEU A CA 1
ATOM 1365 C C . LEU A 1 175 ? -7.348 -19.371 21.667 1.00 10.13 257 LEU A C 1
ATOM 1366 O O . LEU A 1 175 ? -8.462 -19.788 22.023 1.00 10.99 257 LEU A O 1
ATOM 1371 N N . ASP A 1 176 ? -6.227 -19.854 22.160 1.00 8.95 258 ASP A N 1
ATOM 1372 C CA . ASP A 1 176 ? -6.254 -21.045 23.029 1.00 9.22 258 ASP A CA 1
ATOM 1373 C C . ASP A 1 176 ? -7.160 -20.836 24.242 1.00 9.65 258 ASP A C 1
ATOM 1374 O O . ASP A 1 176 ? -7.151 -19.778 24.923 1.00 10.66 258 ASP A O 1
ATOM 1379 N N . ASN A 1 177 ? -7.968 -21.858 24.505 1.00 9.87 259 ASN A N 1
ATOM 1380 C CA . ASN A 1 177 ? -8.817 -21.909 25.691 1.00 8.85 259 ASN A CA 1
ATOM 1381 C C . ASN A 1 177 ? -9.909 -20.827 25.719 1.00 8.61 259 ASN A C 1
ATOM 1382 O O . ASN A 1 177 ? -10.576 -20.659 26.757 1.00 11.68 259 ASN A O 1
ATOM 1387 N N . GLN A 1 178 ? -10.198 -20.188 24.591 1.00 8.01 260 GLN A N 1
ATOM 1388 C CA . GLN A 1 178 ? -11.266 -19.183 24.554 1.00 8.55 260 GLN A CA 1
ATOM 1389 C C . GLN A 1 178 ? -12.495 -19.642 23.810 1.00 8.86 260 GLN A C 1
ATOM 1390 O O . GLN A 1 178 ? -13.428 -18.858 23.648 1.00 10.66 260 GLN A O 1
ATOM 1396 N N A ASN A 1 179 ? -12.516 -20.902 23.360 0.59 9.26 261 ASN A N 1
ATOM 1397 N N B ASN A 1 179 ? -12.521 -20.874 23.313 0.41 9.30 261 ASN A N 1
ATOM 1398 C CA A ASN A 1 179 ? -13.684 -21.540 22.734 0.59 10.32 261 ASN A CA 1
ATOM 1399 C CA B ASN A 1 179 ? -13.719 -21.431 22.681 0.41 10.28 261 ASN A CA 1
ATOM 1400 C C A ASN A 1 179 ? -14.192 -20.769 21.508 0.59 10.00 261 ASN A C 1
ATOM 1401 C C B ASN A 1 179 ? -14.193 -20.576 21.526 0.41 9.21 261 ASN A C 1
ATOM 1402 O O A ASN A 1 179 ? -15.397 -20.563 21.358 0.59 10.76 261 ASN A O 1
ATOM 1403 O O B ASN A 1 179 ? -15.338 -20.104 21.473 0.41 11.01 261 ASN A O 1
ATOM 1412 N N . LEU A 1 180 ? -13.274 -20.390 20.600 1.00 10.43 262 LEU A N 1
ATOM 1413 C CA . LEU A 1 180 ? -13.574 -19.617 19.400 1.00 10.25 262 LEU A CA 1
ATOM 1414 C C . LEU A 1 180 ? -13.525 -20.513 18.170 1.00 12.72 262 LEU A C 1
ATOM 1415 O O . LEU A 1 180 ? -12.956 -21.621 18.178 1.00 17.28 262 LEU A O 1
ATOM 1420 N N . VAL A 1 181 ? -14.196 -20.048 17.118 1.00 11.70 263 VAL A N 1
ATOM 1421 C CA . VAL A 1 181 ? -14.233 -20.714 15.815 1.00 12.28 263 VAL A CA 1
ATOM 1422 C C . VAL A 1 181 ? -13.609 -19.771 14.807 1.00 13.83 263 VAL A C 1
ATOM 1423 O O . VAL A 1 181 ? -13.940 -18.579 14.785 1.00 12.38 263 VAL A O 1
ATOM 1427 N N . VAL A 1 182 ? -12.715 -20.299 13.974 1.00 13.71 264 VAL A N 1
ATOM 1428 C CA . VAL A 1 182 ? -12.024 -19.533 12.943 1.00 13.36 264 VAL A CA 1
ATOM 1429 C C . VAL A 1 182 ? -12.747 -19.738 11.618 1.00 14.58 264 VAL A C 1
ATOM 1430 O O . VAL A 1 182 ? -12.978 -20.879 11.191 1.00 17.17 264 VAL A O 1
ATOM 1434 N N A ILE A 1 183 ? -13.062 -18.623 10.960 0.51 14.52 265 ILE A N 1
ATOM 1435 N N B ILE A 1 183 ? -13.103 -18.642 10.949 0.49 14.31 265 ILE A N 1
ATOM 1436 C CA A ILE A 1 183 ? -13.830 -18.573 9.726 0.51 15.23 265 ILE A CA 1
ATOM 1437 C CA B ILE A 1 183 ? -13.784 -18.723 9.661 0.49 15.36 265 ILE A CA 1
ATOM 1438 C C A ILE A 1 183 ? -13.034 -17.787 8.688 0.51 12.54 265 ILE A C 1
ATOM 1439 C C B ILE A 1 183 ? -13.187 -17.726 8.677 0.49 13.86 265 ILE A C 1
ATOM 1440 O O A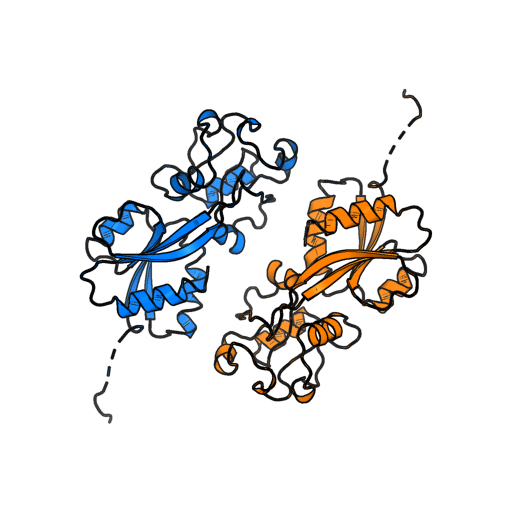 ILE A 1 183 ? -12.162 -16.982 9.019 0.51 14.94 265 ILE A O 1
ATOM 1441 O O B ILE A 1 183 ? -12.638 -16.692 9.053 0.49 10.73 265 ILE A O 1
ATOM 1450 N N . GLU A 1 184 ? -13.355 -18.036 7.379 1.00 15.87 2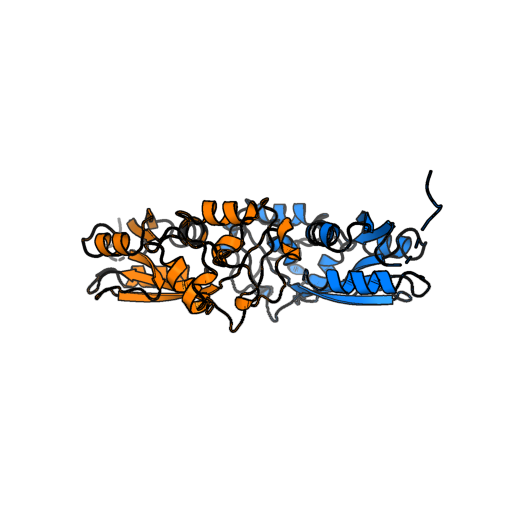66 GLU A N 1
ATOM 1451 C CA . GLU A 1 184 ? -12.762 -17.205 6.345 1.00 15.25 266 GLU A CA 1
ATOM 1452 C C . GLU A 1 184 ? -13.587 -15.936 6.169 1.00 14.95 266 GLU A C 1
ATOM 1453 O O . GLU A 1 184 ? -14.815 -15.984 6.234 1.00 20.32 266 GLU A O 1
ATOM 1459 N N . PRO A 1 185 ? -12.925 -14.786 5.951 1.00 14.98 267 PRO A N 1
ATOM 1460 C CA . PRO A 1 185 ? -13.669 -13.563 5.632 1.00 15.02 267 PRO A CA 1
ATOM 1461 C C . PRO A 1 185 ? -14.269 -13.660 4.247 1.00 23.58 267 PRO A C 1
ATOM 1462 O O . PRO A 1 185 ? -13.752 -14.386 3.374 1.00 29.63 267 PRO A O 1
ATOM 1466 N N . PRO A 1 186 ? -15.345 -12.913 3.978 1.00 27.51 268 PRO A N 1
ATOM 1467 C CA . PRO A 1 186 ? -16.072 -13.053 2.710 1.00 37.77 268 PRO A CA 1
ATOM 1468 C C . PRO A 1 186 ? -15.180 -12.683 1.545 1.00 40.97 268 PRO A C 1
ATOM 1469 O O . PRO A 1 186 ? -14.237 -11.901 1.679 1.00 39.45 268 PRO A O 1
ATOM 1473 N N . GLY A 1 187 ? -15.505 -13.257 0.388 1.00 54.02 269 GLY A N 1
ATOM 1474 C CA . GLY A 1 187 ? -14.827 -12.890 -0.834 1.00 60.25 269 GLY A CA 1
ATOM 1475 C C . GLY A 1 187 ? -13.454 -13.528 -0.949 1.00 63.95 269 GLY A C 1
ATOM 1476 O O . GLY A 1 187 ? -13.198 -14.628 -0.453 1.00 64.21 269 GLY A O 1
ATOM 1477 N N . GLN A 1 188 ? -12.563 -12.804 -1.620 1.00 66.28 270 GLN A N 1
ATOM 1478 C CA . GLN A 1 188 ? -11.249 -13.308 -1.963 1.00 68.82 270 GLN A CA 1
ATOM 1479 C C . GLN A 1 188 ? -10.452 -13.583 -0.697 1.00 65.32 270 GLN A C 1
ATOM 1480 O O . GLN A 1 188 ? -10.807 -13.151 0.403 1.00 62.37 270 GLN A O 1
ATOM 1486 N N . GLN A 1 189 ? -9.367 -14.337 -0.863 1.00 62.94 271 GLN A N 1
ATOM 1487 C CA . GLN A 1 189 ? -8.404 -14.484 0.215 1.00 61.02 271 GLN A CA 1
ATOM 1488 C C . GLN A 1 189 ? -7.785 -13.122 0.490 1.00 56.11 271 GLN A C 1
ATOM 1489 O O . GLN A 1 189 ? -7.323 -12.433 -0.427 1.00 66.72 271 GLN A O 1
ATOM 1495 N N . ALA A 1 190 ? -7.836 -12.709 1.745 1.00 33.11 272 ALA A N 1
ATOM 1496 C CA . ALA A 1 190 ? -7.419 -11.388 2.164 1.00 21.64 272 ALA A CA 1
ATOM 1497 C C . ALA A 1 190 ? -6.275 -11.514 3.161 1.00 16.59 272 ALA A C 1
ATOM 1498 O O . ALA A 1 190 ? -6.172 -12.499 3.896 1.00 15.99 272 ALA A O 1
ATOM 1500 N N . TYR A 1 191 ? -5.424 -10.497 3.182 1.00 15.56 273 TYR A N 1
ATOM 1501 C CA . TYR A 1 191 ? -4.173 -10.596 3.927 1.00 11.92 273 TYR A CA 1
ATOM 1502 C C . TYR A 1 191 ? -3.626 -9.191 4.097 1.00 12.71 273 TYR A C 1
ATOM 1503 O O . TYR A 1 191 ? -4.094 -8.242 3.456 1.00 12.13 273 TYR A O 1
ATOM 1512 N N . ARG A 1 192 ? -2.568 -9.080 4.916 1.00 9.03 274 ARG A N 1
ATOM 1513 C CA . ARG A 1 192 ? -1.778 -7.849 5.026 1.00 9.71 274 ARG A CA 1
ATOM 1514 C C . ARG A 1 192 ? -0.334 -8.175 4.649 1.00 11.14 274 ARG A C 1
ATOM 1515 O O . ARG A 1 192 ? 0.180 -9.258 4.950 1.00 13.34 274 ARG A O 1
ATOM 1523 N N . ASP A 1 193 ? 0.326 -7.253 3.960 1.00 9.97 275 ASP A N 1
ATOM 1524 C CA . ASP A 1 193 ? 1.764 -7.358 3.732 1.00 7.95 275 ASP A CA 1
ATOM 1525 C C . ASP A 1 193 ? 2.519 -7.015 5.012 1.00 9.80 275 ASP A C 1
ATOM 1526 O O . ASP A 1 193 ? 2.103 -6.166 5.805 1.00 10.73 275 ASP A O 1
ATOM 1531 N N . ILE A 1 194 ? 3.633 -7.698 5.230 1.00 7.91 276 ILE A N 1
ATOM 1532 C CA . ILE A 1 194 ? 4.535 -7.399 6.320 1.00 9.42 276 ILE A CA 1
ATOM 1533 C C . ILE A 1 194 ? 5.827 -6.913 5.677 1.00 8.49 276 ILE A C 1
ATOM 1534 O O . ILE A 1 194 ? 6.320 -7.519 4.709 1.00 10.49 276 ILE A O 1
ATOM 1539 N N . GLY A 1 195 ? 6.408 -5.854 6.236 1.00 9.44 277 GLY A N 1
ATOM 1540 C CA . GLY A 1 195 ? 7.645 -5.387 5.648 1.00 11.60 277 GLY A CA 1
ATOM 1541 C C . GLY A 1 195 ? 8.601 -4.806 6.662 1.00 7.78 277 GLY A C 1
ATOM 1542 O O . GLY A 1 195 ? 8.239 -4.537 7.799 1.00 9.48 277 GLY A O 1
ATOM 1543 N N . LEU A 1 196 ? 9.840 -4.633 6.211 1.00 8.01 278 LEU A N 1
ATOM 1544 C CA . LEU A 1 196 ? 10.878 -3.955 6.976 1.00 7.37 278 LEU A CA 1
ATOM 1545 C C . LEU A 1 196 ? 11.024 -2.545 6.409 1.00 8.22 278 LEU A C 1
ATOM 1546 O O . LEU A 1 196 ? 10.936 -2.338 5.193 1.00 8.68 278 LEU A O 1
ATOM 1551 N N . VAL A 1 197 ? 11.291 -1.586 7.279 1.00 7.53 279 VAL A N 1
ATOM 1552 C CA . VAL A 1 197 ? 11.382 -0.169 6.896 1.00 8.68 279 VAL A CA 1
ATOM 1553 C C . VAL A 1 197 ? 12.588 0.445 7.588 1.00 8.00 279 VAL A C 1
ATOM 1554 O O . VAL A 1 197 ? 12.765 0.269 8.800 1.00 7.83 279 VAL A O 1
ATOM 1558 N N . TRP A 1 198 ? 13.375 1.248 6.857 1.00 8.43 280 TRP A N 1
ATOM 1559 C CA . TRP A 1 198 ? 14.598 1.830 7.424 1.00 8.74 280 TRP A CA 1
ATOM 1560 C C . TRP A 1 198 ? 14.930 3.133 6.705 1.00 9.21 280 TRP A C 1
ATOM 1561 O O . TRP A 1 198 ? 14.292 3.493 5.721 1.00 9.31 280 TRP A O 1
ATOM 1572 N N . ARG A 1 199 ? 15.966 3.828 7.183 1.00 9.59 281 ARG A N 1
ATOM 1573 C CA . ARG A 1 199 ? 16.331 5.129 6.582 1.00 10.12 281 ARG A CA 1
ATOM 1574 C C . ARG A 1 199 ? 17.236 4.916 5.387 1.00 10.51 281 ARG A C 1
ATOM 1575 O O . ARG A 1 199 ? 18.200 4.145 5.470 1.00 10.60 281 ARG A O 1
ATOM 1583 N N . PRO A 1 200 ? 16.986 5.602 4.268 1.00 10.83 282 PRO A N 1
ATOM 1584 C CA . PRO A 1 200 ? 17.895 5.462 3.106 1.00 11.30 282 PRO A CA 1
ATOM 1585 C C . PRO A 1 200 ? 19.329 5.821 3.413 1.00 14.25 282 PRO A C 1
ATOM 1586 O O . PRO A 1 200 ? 20.240 5.306 2.742 1.00 19.41 282 PRO A O 1
ATOM 1590 N N . SER A 1 201 ? 19.555 6.716 4.369 1.00 12.84 283 SER A N 1
ATOM 1591 C CA . SER A 1 201 ? 20.926 7.099 4.726 1.00 18.09 283 SER A CA 1
ATOM 1592 C C . SER A 1 201 ? 21.632 6.114 5.636 1.00 19.85 283 SER A C 1
ATOM 1593 O O . SER A 1 201 ? 22.806 6.330 5.965 1.00 22.89 283 SER A O 1
ATOM 1596 N N . SER A 1 202 ? 20.953 5.062 6.082 1.00 14.28 284 SER A N 1
ATOM 1597 C CA . SER A 1 202 ? 21.576 4.135 7.011 1.00 16.67 284 SER A CA 1
ATOM 1598 C C . SER A 1 202 ? 22.796 3.470 6.382 1.00 20.91 284 SER A C 1
ATOM 1599 O O . SER A 1 202 ? 22.826 3.179 5.189 1.00 25.03 284 SER A O 1
ATOM 1602 N N . SER A 1 203 ? 23.797 3.203 7.214 1.00 26.91 285 SER A N 1
ATOM 1603 C CA . SER A 1 203 ? 24.947 2.429 6.773 1.00 35.98 285 SER A CA 1
ATOM 1604 C C . SER A 1 203 ? 24.795 0.946 7.078 1.00 38.08 285 SER A C 1
ATOM 1605 O O . SER A 1 203 ? 25.785 0.209 7.011 1.00 32.27 285 SER A O 1
ATOM 1608 N N . ARG A 1 204 ? 23.592 0.491 7.433 1.00 25.95 286 ARG A N 1
ATOM 1609 C CA . ARG A 1 204 ? 23.375 -0.891 7.844 1.00 19.70 286 ARG A CA 1
ATOM 1610 C C . ARG A 1 204 ? 22.466 -1.663 6.888 1.00 19.82 286 ARG A C 1
ATOM 1611 O O . ARG A 1 204 ? 21.873 -2.660 7.276 1.00 18.90 286 ARG A O 1
ATOM 1619 N N . SER A 1 205 ? 22.402 -1.267 5.619 1.00 21.78 287 SER A N 1
ATOM 1620 C CA . SER A 1 205 ? 21.434 -1.893 4.726 1.00 18.84 287 SER A CA 1
ATOM 1621 C C . SER A 1 205 ? 21.785 -3.346 4.428 1.00 19.58 287 SER A C 1
ATOM 1622 O O . SER A 1 205 ? 20.881 -4.150 4.184 1.00 21.61 287 SER A O 1
ATOM 1625 N N . LYS A 1 206 ? 23.071 -3.710 4.465 1.00 21.50 288 LYS A N 1
ATOM 1626 C CA . LYS A 1 206 ? 23.421 -5.126 4.348 1.00 21.87 288 LYS A CA 1
ATOM 1627 C C . LYS A 1 206 ? 22.810 -5.942 5.489 1.00 21.02 288 LYS A C 1
ATOM 1628 O O . LYS A 1 206 ? 22.312 -7.061 5.268 1.00 20.09 288 LYS A O 1
ATOM 1634 N N . THR A 1 207 ? 22.867 -5.410 6.720 1.00 16.97 289 THR A N 1
ATOM 1635 C CA . THR A 1 207 ? 22.216 -6.057 7.851 1.00 13.90 289 THR A CA 1
ATOM 1636 C C . THR A 1 207 ? 20.707 -6.158 7.629 1.00 15.29 289 THR A C 1
ATOM 1637 O O . THR A 1 207 ? 20.109 -7.202 7.883 1.00 15.75 289 THR A O 1
ATOM 1641 N N . PHE A 1 208 ? 20.078 -5.073 7.154 1.00 14.46 290 PHE A N 1
ATOM 1642 C CA . PHE A 1 208 ? 18.621 -5.071 7.012 1.00 12.11 290 PHE A CA 1
ATOM 1643 C C . PHE A 1 208 ? 18.173 -6.066 5.966 1.00 15.05 290 PHE A C 1
ATOM 1644 O O . PHE A 1 208 ? 17.155 -6.746 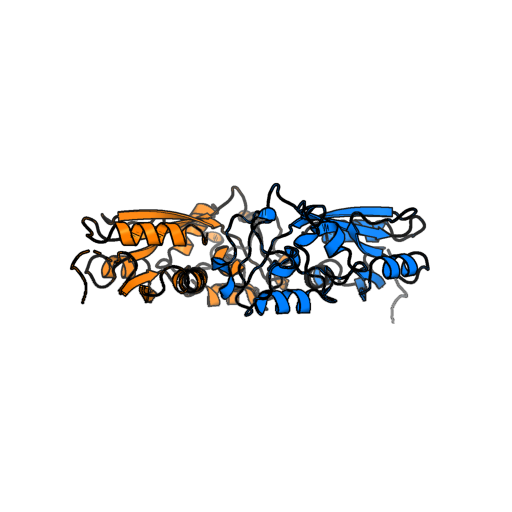6.166 1.00 14.14 290 PHE A O 1
ATOM 1652 N N . ASN A 1 209 ? 18.935 -6.196 4.876 1.00 15.51 291 ASN A N 1
ATOM 1653 C CA . ASN A 1 209 ? 18.542 -7.151 3.846 1.00 17.28 291 ASN A CA 1
ATOM 1654 C C . ASN A 1 209 ? 18.709 -8.590 4.340 1.00 15.81 291 ASN A C 1
ATOM 1655 O O . ASN A 1 209 ? 17.858 -9.437 4.049 1.00 16.47 291 ASN A O 1
ATOM 1660 N N . GLN A 1 210 ? 19.763 -8.893 5.118 1.00 13.47 292 GLN A N 1
ATOM 1661 C CA . GLN A 1 210 ? 19.859 -10.243 5.718 1.00 16.06 292 GLN A CA 1
ATOM 1662 C C . GLN A 1 210 ? 18.719 -10.507 6.689 1.00 14.66 292 GLN A C 1
ATOM 1663 O O . GLN A 1 210 ? 18.178 -11.614 6.741 1.00 15.30 292 GLN A O 1
ATOM 1669 N N . LEU A 1 211 ? 18.359 -9.505 7.494 1.00 12.81 293 LEU A N 1
ATOM 1670 C CA . LEU A 1 211 ? 17.250 -9.657 8.395 1.00 10.83 293 LEU A CA 1
ATOM 1671 C C . LEU A 1 211 ? 15.965 -9.892 7.617 1.00 12.57 293 LEU A C 1
ATOM 1672 O O . LEU A 1 211 ? 15.130 -10.682 8.042 1.00 11.29 293 LEU A O 1
ATOM 1677 N N . ALA A 1 212 ? 15.767 -9.171 6.504 1.00 11.22 294 ALA A N 1
ATOM 1678 C CA . ALA A 1 212 ? 14.554 -9.337 5.709 1.00 13.38 294 ALA A CA 1
ATOM 1679 C C . ALA A 1 212 ? 14.436 -10.774 5.198 1.00 11.75 294 ALA A C 1
ATOM 1680 O O . ALA A 1 212 ? 13.332 -11.344 5.229 1.00 13.08 294 ALA A O 1
ATOM 1682 N N . GLU A 1 213 ? 15.566 -11.383 4.792 1.00 13.23 295 GLU A N 1
ATOM 1683 C CA . GLU A 1 213 ? 15.540 -12.783 4.352 1.00 15.48 295 GLU A CA 1
ATOM 1684 C C . GLU A 1 213 ? 15.086 -13.704 5.472 1.00 14.88 295 GLU A C 1
ATOM 1685 O O . GLU A 1 213 ? 14.262 -14.618 5.255 1.00 15.30 295 GLU A O 1
ATOM 1691 N N . VAL A 1 214 ? 15.606 -13.473 6.683 1.00 12.67 296 VAL A N 1
ATOM 1692 C CA . VAL A 1 214 ? 15.219 -14.295 7.836 1.00 11.75 296 VAL A CA 1
ATOM 1693 C C . VAL A 1 214 ? 13.726 -14.175 8.129 1.00 12.23 296 VAL A C 1
ATOM 1694 O O . VAL A 1 214 ? 13.009 -15.173 8.295 1.00 14.20 296 VAL A O 1
ATOM 1698 N N . VAL A 1 215 ? 13.209 -12.945 8.137 1.00 9.53 297 VAL A N 1
ATOM 1699 C CA . VAL A 1 215 ? 11.806 -12.736 8.440 1.00 9.04 297 VAL A CA 1
ATOM 1700 C C . VAL A 1 215 ? 10.937 -13.348 7.361 1.00 10.38 297 VAL A C 1
ATOM 1701 O O . VAL A 1 215 ? 9.913 -13.964 7.660 1.00 11.25 297 VAL A O 1
ATOM 1705 N N A SER A 1 216 ? 11.347 -13.209 6.089 0.54 11.47 298 SER A N 1
ATOM 1706 N N B SER A 1 216 ? 11.338 -13.202 6.092 0.46 11.69 298 SER A N 1
ATOM 1707 C CA A SER A 1 216 ? 10.568 -13.800 5.005 0.54 12.69 298 SER A CA 1
ATOM 1708 C CA B SER A 1 216 ? 10.566 -13.806 5.014 0.46 12.68 298 SER A CA 1
ATOM 1709 C C A SER A 1 216 ? 10.382 -15.304 5.204 0.54 16.59 298 SER A C 1
ATOM 1710 C C B SER A 1 216 ? 10.352 -15.298 5.261 0.46 16.14 298 SER A C 1
ATOM 1711 O O A SER A 1 216 ? 9.321 -15.847 4.869 0.54 16.43 298 SER A O 1
ATOM 1712 O O B SER A 1 216 ? 9.259 -15.829 5.014 0.46 14.23 298 SER A O 1
ATOM 1717 N N . GLU A 1 217 ? 11.376 -15.974 5.800 1.00 11.84 299 GLU A N 1
ATOM 1718 C CA . GLU A 1 217 ? 11.258 -17.419 6.027 1.00 15.68 299 GLU A CA 1
ATOM 1719 C C . GLU A 1 217 ? 10.300 -17.771 7.170 1.00 17.16 299 GLU A C 1
ATOM 1720 O O . GLU A 1 217 ? 9.846 -18.922 7.252 1.00 18.96 299 GLU A O 1
ATOM 1726 N N . LEU A 1 218 ? 9.941 -16.819 8.011 1.00 14.12 300 LEU A N 1
ATOM 1727 C CA . LEU A 1 218 ? 9.004 -17.044 9.107 1.00 14.48 300 LEU A CA 1
ATOM 1728 C C . LEU A 1 218 ? 7.557 -16.774 8.741 1.00 21.62 300 LEU A C 1
ATOM 1729 O O . LEU A 1 218 ? 6.673 -16.988 9.578 1.00 25.43 300 LEU A O 1
ATOM 1734 N N . LEU A 1 219 ? 7.297 -16.280 7.534 1.00 15.35 301 LEU A N 1
ATOM 1735 C CA . LEU A 1 219 ? 5.949 -15.990 7.103 1.00 18.31 301 LEU A CA 1
ATOM 1736 C C . LEU A 1 219 ? 5.509 -16.915 5.971 1.00 33.35 301 LEU A C 1
ATOM 1737 O O . LEU A 1 219 ? 6.279 -17.777 5.523 1.00 37.88 301 LEU A O 1
ATOM 1743 N N . GLY B 1 1 ? -50.734 -34.352 24.587 1.00 16.90 83 GLY B N 1
ATOM 1744 C CA . GLY B 1 1 ? -50.094 -35.549 24.032 1.00 17.63 83 GLY B CA 1
ATOM 1745 C C . GLY B 1 1 ? -49.556 -35.216 22.644 1.00 17.86 83 GLY B C 1
ATOM 1746 O O . GLY B 1 1 ? -49.542 -34.040 22.254 1.00 17.40 83 GLY B O 1
ATOM 1747 N N . ALA B 1 2 ? -49.135 -36.235 21.889 1.00 18.72 84 ALA B N 1
ATOM 1748 C CA . ALA B 1 2 ? -48.471 -35.976 20.613 1.00 23.66 84 ALA B CA 1
ATOM 1749 C C . ALA B 1 2 ? -48.570 -37.190 19.701 1.00 25.06 84 ALA B C 1
ATOM 1750 O O . ALA B 1 2 ? -48.620 -38.331 20.160 1.00 29.14 84 ALA B O 1
ATOM 1752 N N . MET B 1 3 ? -48.629 -36.921 18.404 1.00 21.23 85 MET B N 1
ATOM 1753 C CA . MET B 1 3 ? -48.822 -37.971 17.423 1.00 27.47 85 MET B CA 1
ATOM 1754 C C . MET B 1 3 ? -47.539 -38.793 17.330 1.00 30.58 85 MET B C 1
ATOM 1755 O O . MET B 1 3 ? -46.442 -38.271 17.514 1.00 31.53 85 MET B O 1
ATOM 1760 N N . GLU B 1 4 ? -47.672 -40.098 17.118 1.00 28.37 86 GLU B N 1
ATOM 1761 C CA . GLU B 1 4 ? -46.484 -40.903 16.820 1.00 37.01 86 GLU B CA 1
ATOM 1762 C C . GLU B 1 4 ? -46.006 -40.638 15.388 1.00 43.81 86 GLU B C 1
ATOM 1763 O O . GLU B 1 4 ? -46.802 -40.599 14.445 1.00 38.19 86 GLU B O 1
ATOM 1769 N N . LEU B 1 5 ? -44.695 -40.465 15.215 1.00 48.24 87 LEU B N 1
ATOM 1770 C CA . LEU B 1 5 ? -44.152 -40.083 13.899 1.00 54.89 87 LEU B CA 1
ATOM 1771 C C . LEU B 1 5 ? -43.276 -41.123 13.159 1.00 57.67 87 LEU B C 1
ATOM 1772 O O . LEU B 1 5 ? -43.154 -42.289 13.550 1.00 56.64 87 LEU B O 1
ATOM 1777 N N . ASP B 1 12 ? -32.613 -39.046 14.018 1.00 71.21 94 ASP B N 1
ATOM 1778 C CA . ASP B 1 12 ? -32.013 -39.676 15.194 1.00 67.42 94 ASP B CA 1
ATOM 1779 C C . ASP B 1 12 ? -30.752 -40.470 14.835 1.00 56.52 94 ASP B C 1
ATOM 1780 O O . ASP B 1 12 ? -30.184 -41.182 15.675 1.00 50.43 94 ASP B O 1
ATOM 1785 N N . SER B 1 13 ? -30.311 -40.346 13.582 1.00 44.03 95 SER B N 1
ATOM 1786 C CA . SER B 1 13 ? -29.104 -41.058 13.176 1.00 41.62 95 SER B CA 1
ATOM 1787 C C . SER B 1 13 ? -27.863 -40.565 13.921 1.00 37.21 95 SER B C 1
ATOM 1788 O O . SER B 1 13 ? -26.882 -41.306 14.026 1.00 33.27 95 SER B O 1
ATOM 1791 N N . MET B 1 14 ? -27.879 -39.339 14.448 1.00 33.44 96 MET B N 1
ATOM 1792 C CA . MET B 1 14 ? -26.735 -38.823 15.197 1.00 30.87 96 MET B CA 1
ATOM 1793 C C . MET B 1 14 ? -27.023 -38.721 16.688 1.00 25.34 96 MET B C 1
ATOM 1794 O O . MET B 1 14 ? -26.392 -37.920 17.391 1.00 25.66 96 MET B O 1
ATOM 1799 N N . GLN B 1 15 ? -27.979 -39.487 17.190 1.00 26.72 97 GLN B N 1
ATOM 1800 C CA . GLN B 1 15 ? -28.206 -39.557 18.616 1.00 27.65 97 GLN B CA 1
ATOM 1801 C C . GLN B 1 15 ? -27.810 -40.944 19.089 1.00 32.26 97 GLN B C 1
ATOM 1802 O O . GLN B 1 15 ? -27.841 -41.911 18.321 1.00 44.90 97 GLN B O 1
ATOM 1808 N N . GLY B 1 16 ? -27.407 -41.029 20.340 1.00 23.02 98 GLY B N 1
ATOM 1809 C CA . GLY B 1 16 ? -27.074 -42.288 20.946 1.00 18.14 98 GLY B CA 1
ATOM 1810 C C . GLY B 1 16 ? -25.574 -42.453 21.101 1.00 20.90 98 GLY B C 1
ATOM 1811 O O . GLY B 1 16 ? -24.816 -41.491 21.205 1.00 27.17 98 GLY B O 1
ATOM 1812 N N . GLN B 1 17 ? -25.143 -43.700 21.140 1.00 21.70 99 GLN B N 1
ATOM 1813 C CA . GLN B 1 17 ? -23.778 -44.005 21.549 1.00 19.63 99 GLN B CA 1
ATOM 1814 C C . GLN B 1 17 ? -23.033 -44.648 20.387 1.00 24.59 99 GLN B C 1
ATOM 1815 O O . GLN B 1 17 ? -23.602 -45.467 19.657 1.00 25.00 99 GLN B O 1
ATOM 1821 N N . LEU B 1 18 ? -21.764 -44.284 20.206 1.00 19.60 100 LEU B N 1
ATOM 1822 C CA . LEU B 1 18 ? -20.909 -44.988 19.258 1.00 17.39 100 LEU B CA 1
ATOM 1823 C C . LEU B 1 18 ? -19.635 -45.373 19.980 1.00 17.51 100 LEU B C 1
ATOM 1824 O O . LEU B 1 18 ? -19.087 -44.554 20.720 1.00 16.95 100 LEU B O 1
ATOM 1829 N N . LYS B 1 19 ? -19.162 -46.606 19.777 1.00 13.20 101 LYS B N 1
ATOM 1830 C CA . LYS B 1 19 ? -17.841 -47.049 20.220 1.00 12.39 101 LYS B CA 1
ATOM 1831 C C . LYS B 1 19 ? -16.870 -46.861 19.071 1.00 12.17 101 LYS B C 1
ATOM 1832 O O . LYS B 1 19 ? -16.977 -47.542 18.029 1.00 12.90 101 LYS B O 1
ATOM 1838 N N . LEU B 1 20 ? -15.944 -45.909 19.239 1.00 11.41 102 LEU B N 1
ATOM 1839 C CA . LEU B 1 20 ? -15.042 -45.529 18.163 1.00 11.35 102 LEU B CA 1
ATOM 1840 C C . LEU B 1 20 ? -13.613 -45.865 18.569 1.00 11.22 102 LEU B C 1
ATOM 1841 O O . LEU B 1 20 ? -13.171 -45.489 19.658 1.00 10.46 102 LEU B O 1
ATOM 1846 N N . GLY B 1 21 ? -12.897 -46.602 17.702 1.00 10.87 103 GLY B N 1
ATOM 1847 C CA . GLY B 1 21 ? -11.489 -46.886 17.913 1.00 10.23 103 GLY B CA 1
ATOM 1848 C C . GLY B 1 21 ? -10.598 -45.999 17.057 1.00 10.08 103 GLY B C 1
ATOM 1849 O O . GLY B 1 21 ? -10.974 -45.626 15.953 1.00 10.73 103 GLY B O 1
ATOM 1850 N N . CYS B 1 22 ? -9.397 -45.722 17.541 1.00 9.38 104 CYS B N 1
ATOM 1851 C CA . CYS B 1 22 ? -8.484 -44.838 16.831 1.00 9.31 104 CYS B CA 1
ATOM 1852 C C . CYS B 1 22 ? -7.038 -45.183 17.195 1.00 9.04 104 CYS B C 1
ATOM 1853 O O . CYS B 1 22 ? -6.757 -45.579 18.325 1.00 10.24 104 CYS B O 1
ATOM 1856 N N . ILE B 1 23 ? -6.146 -45.040 16.230 1.00 8.73 105 ILE B N 1
ATOM 1857 C CA . ILE B 1 23 ? -4.743 -45.399 16.467 1.00 9.46 105 ILE B CA 1
ATOM 1858 C C . ILE B 1 23 ? -3.967 -44.354 17.279 1.00 8.56 105 ILE B C 1
ATOM 1859 O O . ILE B 1 23 ? -4.322 -43.153 17.274 1.00 10.04 105 ILE B O 1
ATOM 1864 N N . PRO B 1 24 ? -2.854 -44.751 17.921 1.00 8.29 106 PRO B N 1
ATOM 1865 C CA . PRO B 1 24 ? -2.150 -43.828 18.832 1.00 10.20 106 PRO B CA 1
ATOM 1866 C C . PRO B 1 24 ? -1.608 -42.560 18.165 1.00 8.59 106 PRO B C 1
ATOM 1867 O O . PRO B 1 24 ? -1.441 -41.542 18.864 1.00 11.02 106 PRO B O 1
ATOM 1871 N N . THR B 1 25 ? -1.213 -42.607 16.880 1.00 10.15 107 THR B N 1
ATOM 1872 C CA . THR B 1 25 ? -0.685 -41.402 16.240 1.00 8.10 107 THR B CA 1
ATOM 1873 C C . THR B 1 25 ? -1.754 -40.537 15.613 1.00 8.95 107 THR B C 1
ATOM 1874 O O . THR B 1 25 ? -1.412 -39.544 14.934 1.00 9.01 107 THR B O 1
ATOM 1878 N N . ILE B 1 26 ? -3.024 -40.837 15.869 1.00 7.17 108 ILE B N 1
ATOM 1879 C CA . ILE B 1 26 ? -4.132 -39.952 15.479 1.00 7.68 108 ILE B CA 1
ATOM 1880 C C . ILE B 1 26 ? -4.929 -39.502 16.694 1.00 9.78 108 ILE B C 1
ATOM 1881 O O . ILE B 1 26 ? -5.267 -38.317 16.817 1.00 9.74 108 ILE B O 1
ATOM 1886 N N . ALA B 1 27 ? -5.216 -40.435 17.610 1.00 9.28 109 ALA B N 1
ATOM 1887 C CA . ALA B 1 27 ? -6.150 -40.231 18.718 1.00 10.71 109 ALA B CA 1
ATOM 1888 C C . ALA B 1 27 ? -5.876 -38.990 19.547 1.00 8.04 109 ALA B C 1
ATOM 1889 O O . ALA B 1 27 ? -6.836 -38.220 19.740 1.00 10.41 109 ALA B O 1
ATOM 1891 N N . PRO B 1 28 ? -4.642 -38.720 20.003 1.00 9.22 110 PRO B N 1
ATOM 1892 C CA . PRO B 1 28 ? -4.416 -37.547 20.875 1.00 8.66 110 PRO B CA 1
ATOM 1893 C C . PRO B 1 28 ? -4.659 -36.231 20.182 1.00 12.26 110 PRO B C 1
ATOM 1894 O O . PRO B 1 28 ? -4.783 -35.215 20.860 1.00 12.78 110 PRO B O 1
ATOM 1898 N N . PHE B 1 29 ? -4.698 -36.207 18.860 1.00 9.69 111 PHE B N 1
ATOM 1899 C CA . PHE B 1 29 ? -4.733 -34.961 18.104 1.00 8.98 111 PHE B CA 1
ATOM 1900 C C . PHE B 1 29 ? -6.131 -34.754 17.530 1.00 11.67 111 PHE B C 1
ATOM 1901 O O . PHE B 1 29 ? -6.917 -33.943 18.063 1.00 13.52 111 PHE B O 1
ATOM 1909 N N . LEU B 1 30 ? -6.515 -35.532 16.531 1.00 9.78 112 LEU B N 1
ATOM 1910 C CA . LEU B 1 30 ? -7.791 -35.338 15.830 1.00 9.55 112 LEU B CA 1
ATOM 1911 C C . LEU B 1 30 ? -9.002 -35.463 16.754 1.00 10.90 112 LEU B C 1
ATOM 1912 O O . LEU B 1 30 ? -9.993 -34.720 16.582 1.00 10.96 112 LEU B O 1
ATOM 1917 N N . LEU B 1 31 ? -8.982 -36.424 17.702 1.00 10.74 113 LEU B N 1
ATOM 1918 C CA . LEU B 1 31 ? -10.205 -36.638 18.473 1.00 8.31 113 LEU B CA 1
ATOM 1919 C C . LEU B 1 31 ? -10.538 -35.458 19.361 1.00 12.34 113 LEU B C 1
ATOM 1920 O O . LEU B 1 31 ? -11.728 -35.269 19.672 1.00 10.86 113 LEU B O 1
ATOM 1925 N N . CYS B 1 32 ? -9.540 -34.644 19.731 1.00 10.17 114 CYS B N 1
ATOM 1926 C CA . CYS B 1 32 ? -9.869 -33.463 20.519 1.00 11.48 114 CYS B CA 1
ATOM 1927 C C . CYS B 1 32 ? -10.762 -32.559 19.711 1.00 10.87 114 CYS B C 1
ATOM 1928 O O . CYS B 1 32 ? -11.784 -32.062 20.211 1.00 11.56 114 CYS B O 1
ATOM 1931 N N . ASP B 1 33 ? -10.380 -32.333 18.449 1.00 10.60 115 ASP B N 1
ATOM 1932 C CA . ASP B 1 33 ? -11.161 -31.476 17.555 1.00 13.65 115 ASP B CA 1
ATOM 1933 C C . ASP B 1 33 ? -12.524 -32.101 17.267 1.00 10.40 115 ASP B C 1
ATOM 1934 O O . ASP B 1 33 ? -13.552 -31.393 17.218 1.00 10.65 115 ASP B O 1
ATOM 1939 N N . LEU B 1 34 ? -12.553 -33.419 17.066 1.00 8.73 116 LEU B N 1
ATOM 1940 C CA . LEU B 1 34 ? -13.827 -34.078 16.731 1.00 8.81 116 LEU B CA 1
ATOM 1941 C C . LEU B 1 34 ? -14.822 -33.942 17.878 1.00 10.09 116 LEU B C 1
ATOM 1942 O O . LEU B 1 34 ? -16.005 -33.619 17.641 1.00 10.71 116 LEU B O 1
ATOM 1947 N N . VAL B 1 35 ? -14.355 -34.114 19.128 1.00 10.64 117 VAL B N 1
ATOM 1948 C CA . VAL B 1 35 ? -15.268 -34.004 20.272 1.00 10.09 117 VAL B CA 1
ATOM 1949 C C . VAL B 1 35 ? -15.853 -32.595 20.361 1.00 9.92 117 VAL B C 1
ATOM 1950 O O . VAL B 1 35 ? -17.046 -32.408 20.617 1.00 11.23 117 VAL B O 1
ATOM 1954 N N . GLN B 1 36 ? -15.011 -31.578 20.227 1.00 8.51 118 GLN B N 1
ATOM 1955 C CA . GLN B 1 36 ? -15.538 -30.219 20.307 1.00 10.26 118 GLN B CA 1
ATOM 1956 C C . GLN B 1 36 ? -16.575 -29.938 19.230 1.00 13.30 118 GLN B C 1
ATOM 1957 O O . GLN B 1 36 ? -17.603 -29.287 19.491 1.00 12.99 118 GLN B O 1
ATOM 1963 N N . GLU B 1 37 ? -16.350 -30.466 18.017 1.00 11.32 119 GLU B N 1
ATOM 1964 C CA . GLU B 1 37 ? -17.311 -30.266 16.926 1.00 14.03 119 GLU B CA 1
ATOM 1965 C C . GLU B 1 37 ? -18.622 -31.003 17.196 1.00 11.31 119 GLU B C 1
ATOM 1966 O O . GLU B 1 37 ? -19.698 -30.415 17.042 1.00 13.21 119 GLU B O 1
ATOM 1972 N N . ILE B 1 38 ? -18.544 -32.286 17.593 1.00 10.71 120 ILE B N 1
ATOM 1973 C CA . ILE B 1 38 ? -19.817 -33.005 17.793 1.00 12.26 120 ILE B CA 1
ATOM 1974 C C . ILE B 1 38 ? -20.573 -32.501 19.015 1.00 13.19 120 ILE B C 1
ATOM 1975 O O . ILE B 1 38 ? -21.808 -32.567 19.047 1.00 12.84 120 ILE B O 1
ATOM 1980 N N . ASN B 1 39 ? -19.870 -31.989 20.038 1.00 12.17 121 ASN B N 1
ATOM 1981 C CA . ASN B 1 39 ? -20.565 -31.453 21.193 1.00 12.61 121 ASN B CA 1
ATOM 1982 C C . ASN B 1 39 ? -21.547 -30.374 20.775 1.00 15.58 121 ASN B C 1
ATOM 1983 O O . ASN B 1 39 ? -22.638 -30.251 21.346 1.00 17.23 121 ASN B O 1
ATOM 1988 N N A GLN B 1 40 ? -21.177 -29.578 19.771 0.44 15.34 122 GLN B N 1
ATOM 1989 N N B GLN B 1 40 ? -21.171 -29.575 19.774 0.56 15.14 122 GLN B N 1
ATOM 1990 C CA A GLN B 1 40 ? -22.072 -28.542 19.274 0.44 16.57 122 GLN B CA 1
ATOM 1991 C CA B GLN B 1 40 ? -22.078 -28.556 19.263 0.56 16.25 122 GLN B CA 1
ATOM 1992 C C A GLN B 1 40 ? -23.015 -29.069 18.199 0.44 18.01 122 GLN B C 1
ATOM 1993 C C B GLN B 1 40 ? -23.037 -29.144 18.237 0.56 17.72 122 GLN B C 1
ATOM 1994 O O A GLN B 1 40 ? -24.218 -28.783 18.242 0.44 24.49 122 GLN B O 1
ATOM 1995 O O B GLN B 1 40 ? -24.258 -28.970 18.339 0.56 26.05 122 GLN B O 1
ATOM 2006 N N . ARG B 1 41 ? -22.505 -29.853 17.248 1.00 19.65 123 ARG B N 1
ATOM 2007 C CA . ARG B 1 41 ? -23.317 -30.229 16.088 1.00 18.95 123 ARG B CA 1
ATOM 2008 C C . ARG B 1 41 ? -24.274 -31.385 16.351 1.00 21.87 123 ARG B C 1
ATOM 2009 O O . ARG B 1 41 ? -25.375 -31.431 15.768 1.00 25.72 123 ARG B O 1
ATOM 2017 N N . PHE B 1 42 ? -23.891 -32.331 17.185 1.00 16.82 124 PHE B N 1
ATOM 2018 C CA . PHE B 1 42 ? -24.678 -33.535 17.435 1.00 16.44 124 PHE B CA 1
ATOM 2019 C C . PHE B 1 42 ? -24.629 -33.744 18.928 1.00 18.53 124 PHE B C 1
ATOM 2020 O O . PHE B 1 42 ? -23.949 -34.649 19.428 1.00 16.05 124 PHE B O 1
ATOM 2028 N N . PRO B 1 43 ? -25.303 -32.876 19.685 1.00 17.88 125 PRO B N 1
ATOM 2029 C CA . PRO B 1 43 ? -25.113 -32.884 21.142 1.00 16.38 125 PRO B CA 1
ATOM 2030 C C . PRO B 1 43 ? -25.579 -34.143 21.836 1.00 17.46 125 PRO B C 1
ATOM 2031 O O . PRO B 1 43 ? -25.248 -34.310 23.015 1.00 21.16 125 PRO B O 1
ATOM 2035 N N . GLN B 1 44 ? -26.401 -34.983 21.203 1.00 16.20 126 GLN B N 1
ATOM 2036 C CA . GLN B 1 44 ? -26.811 -36.228 21.845 1.00 21.19 126 GLN B CA 1
ATOM 2037 C C . GLN B 1 44 ? -25.980 -37.417 21.385 1.00 24.67 126 GLN B C 1
ATOM 2038 O O . GLN B 1 44 ? -26.358 -38.565 21.643 1.00 27.05 126 GLN B O 1
ATOM 2044 N N . LEU B 1 45 ? -24.883 -37.179 20.699 1.00 16.75 127 LEU B N 1
ATOM 2045 C CA . LEU B 1 45 ? -24.005 -38.265 20.295 1.00 15.98 127 LEU B CA 1
ATOM 2046 C C . LEU B 1 45 ? -22.936 -38.460 21.359 1.00 15.89 127 LEU B C 1
ATOM 2047 O O . LEU B 1 45 ? -22.142 -37.554 21.616 1.00 16.52 127 LEU B O 1
ATOM 2052 N N . ASN B 1 46 ? -22.900 -39.646 21.948 1.00 14.34 128 ASN B N 1
ATOM 2053 C CA . ASN B 1 46 ? -21.898 -39.973 22.964 1.00 13.77 128 ASN B CA 1
ATOM 2054 C C . ASN B 1 46 ? -20.842 -40.870 22.329 1.00 18.02 128 ASN B C 1
ATOM 2055 O O . ASN B 1 46 ? -21.165 -41.933 21.790 1.00 17.75 128 ASN B O 1
ATOM 2060 N N . LEU B 1 47 ? -19.583 -40.449 22.374 1.00 12.40 129 LEU B N 1
ATOM 2061 C CA . LEU B 1 47 ? -18.478 -41.196 21.794 1.00 11.77 129 LEU B CA 1
ATOM 2062 C C . LEU B 1 47 ? -17.697 -41.922 22.871 1.00 13.03 129 LEU B C 1
ATOM 2063 O O . LEU B 1 47 ? -16.992 -41.290 23.666 1.00 15.46 129 LEU B O 1
ATOM 2068 N N . LEU B 1 48 ? -17.806 -43.256 22.923 1.00 11.86 130 LEU B N 1
ATOM 2069 C CA . LEU B 1 48 ? -16.946 -44.044 23.791 1.00 13.09 130 LEU B CA 1
ATOM 2070 C C . LEU B 1 48 ? -15.713 -44.359 22.950 1.00 13.71 130 LEU B C 1
ATOM 2071 O O . LEU B 1 48 ? -15.845 -44.721 21.774 1.00 21.12 130 LEU B O 1
ATOM 2076 N N . LEU B 1 49 ? -14.527 -44.149 23.503 1.00 10.15 131 LEU B N 1
ATOM 2077 C CA . LEU B 1 49 ? -13.332 -44.170 22.690 1.00 9.98 131 LEU B CA 1
ATOM 2078 C C . LEU B 1 49 ? -12.399 -45.280 23.157 1.00 8.90 131 LEU B C 1
ATOM 2079 O O . LEU B 1 49 ? -12.207 -45.500 24.364 1.00 10.70 131 LEU B O 1
ATOM 2084 N N . ARG B 1 50 ? -11.749 -45.925 22.174 1.00 9.22 132 ARG B N 1
ATOM 2085 C CA . ARG B 1 50 ? -10.737 -46.940 22.404 1.00 10.22 132 ARG B CA 1
ATOM 2086 C C . ARG B 1 50 ? -9.497 -46.577 21.591 1.00 8.44 132 ARG B C 1
ATOM 2087 O O . ARG B 1 50 ? -9.593 -46.324 20.388 1.00 10.26 132 ARG B O 1
ATOM 2095 N N . GLU B 1 51 ? -8.334 -46.505 22.247 1.00 8.76 133 GLU B N 1
ATOM 2096 C CA . GLU B 1 51 ? -7.085 -46.321 21.531 1.00 9.71 133 GLU B CA 1
ATOM 2097 C C . GLU B 1 51 ? -6.328 -47.641 21.499 1.00 11.48 133 GLU B C 1
ATOM 2098 O O . GLU B 1 51 ? -6.086 -48.245 22.555 1.00 11.90 133 GLU B O 1
ATOM 2104 N N . ASP B 1 52 ? -5.922 -48.078 20.292 1.00 9.22 134 ASP B N 1
ATOM 2105 C CA . ASP B 1 52 ? -5.123 -49.290 20.164 1.00 10.29 134 ASP B CA 1
ATOM 2106 C C . ASP B 1 52 ? -4.455 -49.282 18.790 1.00 9.98 134 ASP B C 1
ATOM 2107 O O . ASP B 1 52 ? -4.793 -48.464 17.939 1.00 11.12 134 ASP B O 1
ATOM 2112 N N . THR B 1 53 ? -3.567 -50.266 18.585 1.00 13.31 135 THR B N 1
ATOM 2113 C CA . THR B 1 53 ? -2.889 -50.526 17.309 1.00 17.22 135 THR B CA 1
ATOM 2114 C C . THR B 1 53 ? -3.911 -50.954 16.241 1.00 12.55 135 THR B C 1
ATOM 2115 O O . THR B 1 53 ? -4.950 -51.521 16.552 1.00 10.35 135 THR B O 1
ATOM 2119 N N . THR B 1 54 ? -3.539 -50.750 14.965 1.00 9.05 136 THR B N 1
ATOM 2120 C CA . THR B 1 54 ? -4.421 -51.062 13.837 1.00 9.81 136 THR B CA 1
ATOM 2121 C C . THR B 1 54 ? -4.976 -52.490 13.897 1.00 10.79 136 THR B C 1
ATOM 2122 O O . THR B 1 54 ? -6.198 -52.700 13.784 1.00 10.41 136 THR B O 1
ATOM 2126 N N . THR B 1 55 ? -4.090 -53.490 14.020 1.00 11.43 137 THR B N 1
ATOM 2127 C CA . THR B 1 55 ? -4.567 -54.870 14.003 1.00 13.76 137 THR B CA 1
ATOM 2128 C C . THR B 1 55 ? -5.546 -55.150 15.143 1.00 12.61 137 THR B C 1
ATOM 2129 O O . THR B 1 55 ? -6.589 -55.811 14.932 1.00 12.95 137 THR B O 1
ATOM 2133 N N . ASN B 1 56 ? -5.245 -54.661 16.349 1.00 11.90 138 ASN B N 1
ATOM 2134 C CA . ASN B 1 56 ? -6.136 -54.884 17.473 1.00 12.36 138 ASN B CA 1
ATOM 2135 C C . ASN B 1 56 ? -7.477 -54.182 17.272 1.00 10.77 138 ASN B C 1
ATOM 2136 O O . ASN B 1 56 ? -8.537 -54.704 17.648 1.00 12.68 138 ASN B O 1
ATOM 2141 N N . LEU B 1 57 ? -7.445 -52.991 16.691 1.00 10.13 139 LEU B N 1
ATOM 2142 C CA . LEU B 1 57 ? -8.697 -52.272 16.418 1.00 9.19 139 LEU B CA 1
ATOM 2143 C C . LEU B 1 57 ? -9.544 -53.023 15.393 1.00 10.90 139 LEU B C 1
ATOM 2144 O O . LEU B 1 57 ? -10.767 -53.127 15.550 1.00 10.56 139 LEU B O 1
ATOM 2149 N N . LEU B 1 58 ? -8.921 -53.523 14.308 1.00 9.61 140 LEU B N 1
ATOM 2150 C CA . LEU B 1 58 ? -9.694 -54.248 13.304 1.00 11.86 140 LEU B CA 1
ATOM 2151 C C . LEU B 1 58 ? -10.309 -55.520 13.908 1.00 12.99 140 LEU B C 1
ATOM 2152 O O . LEU B 1 58 ? -11.469 -55.855 13.621 1.00 11.71 140 LEU B O 1
ATOM 2157 N N . THR B 1 59 ? -9.571 -56.210 14.787 1.00 13.56 141 THR B N 1
ATOM 2158 C CA . THR B 1 59 ? -10.135 -57.373 15.476 1.00 12.94 141 THR B CA 1
ATOM 2159 C C . THR B 1 59 ? -11.349 -56.988 16.306 1.00 11.84 141 THR B C 1
ATOM 2160 O O . THR B 1 59 ? -12.383 -57.681 16.246 1.00 14.07 141 THR B O 1
ATOM 2164 N N . ALA B 1 60 ? -11.246 -55.895 17.072 1.00 12.54 142 ALA B N 1
ATOM 2165 C CA . ALA B 1 60 ? -12.366 -55.482 17.909 1.00 12.57 142 ALA B CA 1
ATOM 2166 C C . ALA B 1 60 ? -13.569 -55.062 17.064 1.00 12.37 142 ALA B C 1
ATOM 2167 O O . ALA B 1 60 ? -14.709 -55.411 17.399 1.00 14.68 142 ALA B O 1
ATOM 2169 N N . LEU B 1 61 ? -13.327 -54.389 15.930 1.00 10.60 143 LEU B N 1
ATOM 2170 C CA . LEU B 1 61 ? -14.419 -54.070 14.999 1.00 10.14 143 LEU B CA 1
ATOM 2171 C C . LEU B 1 61 ? -15.076 -55.322 14.458 1.00 11.29 143 LEU B C 1
ATOM 2172 O O . LEU B 1 61 ? -16.311 -55.438 14.449 1.00 11.90 143 LEU B O 1
ATOM 2177 N N A ARG B 1 62 ? -14.251 -56.256 13.974 0.50 11.74 144 ARG B N 1
ATOM 2178 N N B ARG B 1 62 ? -14.261 -56.256 13.961 0.50 11.74 144 ARG B N 1
ATOM 2179 C CA A ARG B 1 62 ? -14.735 -57.475 13.342 0.50 12.97 144 ARG B CA 1
ATOM 2180 C CA B ARG B 1 62 ? -14.791 -57.459 13.334 0.50 12.98 144 ARG B CA 1
ATOM 2181 C C A ARG B 1 62 ? -15.590 -58.286 14.288 0.50 13.88 144 ARG B C 1
ATOM 2182 C C B ARG B 1 62 ? -15.639 -58.253 14.300 0.50 13.99 144 ARG B C 1
ATOM 2183 O O A ARG B 1 62 ? -16.514 -58.971 13.845 0.50 15.32 144 ARG B O 1
ATOM 2184 O O B ARG B 1 62 ? -16.604 -58.895 13.881 0.50 14.94 144 ARG B O 1
ATOM 2199 N N . HIS B 1 63 ? -15.296 -58.223 15.589 1.00 15.00 145 HIS B N 1
ATOM 2200 C CA . HIS B 1 63 ? -15.977 -59.053 16.574 1.00 14.78 145 HIS B CA 1
ATOM 2201 C C . HIS B 1 63 ? -16.971 -58.265 17.419 1.00 14.49 145 HIS B C 1
ATOM 2202 O O . HIS B 1 63 ? -17.453 -58.775 18.442 1.00 15.61 145 HIS B O 1
ATOM 2209 N N . GLY B 1 64 ? -17.322 -57.056 16.970 1.00 13.62 146 GLY B N 1
ATOM 2210 C CA . GLY B 1 64 ? -18.480 -56.343 17.487 1.00 13.55 146 GLY B CA 1
ATOM 2211 C C . GLY B 1 64 ? -18.214 -55.486 18.693 1.00 13.54 146 GLY B C 1
ATOM 2212 O O . GLY B 1 64 ? -19.162 -54.914 19.253 1.00 15.78 146 GLY B O 1
ATOM 2213 N N . GLU B 1 65 ? -16.959 -55.375 19.102 1.00 13.43 147 GLU B N 1
ATOM 2214 C CA . GLU B 1 65 ? -16.662 -54.634 20.321 1.00 13.49 147 GLU B CA 1
ATOM 2215 C C . GLU B 1 65 ? -16.496 -53.144 20.060 1.00 13.81 147 GLU B C 1
ATOM 2216 O O . GLU B 1 65 ? -16.508 -52.356 21.021 1.00 16.70 147 GLU B O 1
ATOM 2222 N N . LEU B 1 66 ? -16.319 -52.735 18.802 1.00 11.91 148 LEU B N 1
ATOM 2223 C CA . LEU B 1 66 ? -16.348 -51.330 18.431 1.00 11.60 148 LEU B CA 1
ATOM 2224 C C . LEU B 1 66 ? -17.265 -51.236 17.215 1.00 12.53 148 LEU B C 1
ATOM 2225 O O . LEU B 1 66 ? -17.525 -52.243 16.527 1.00 13.06 148 LEU B O 1
ATOM 2230 N N . ASP B 1 67 ? -17.812 -50.054 17.015 1.00 10.99 149 ASP B N 1
ATOM 2231 C CA . ASP B 1 67 ? -18.679 -49.759 15.876 1.00 12.45 149 ASP B CA 1
ATOM 2232 C C . ASP B 1 67 ? -17.945 -49.198 14.659 1.00 11.73 149 ASP B C 1
ATOM 2233 O O . ASP B 1 67 ? -18.385 -49.432 13.535 1.00 11.83 149 ASP B O 1
ATOM 2238 N N . VAL B 1 68 ? -16.892 -48.397 14.845 1.00 9.98 150 VAL B N 1
ATOM 2239 C CA . VAL B 1 68 ? -16.278 -47.652 13.741 1.00 10.98 150 VAL B CA 1
ATOM 2240 C C . VAL B 1 68 ? -14.881 -47.285 14.189 1.00 9.87 150 VAL B C 1
ATOM 2241 O O . VAL B 1 68 ? -14.626 -47.137 15.389 1.00 9.70 150 VAL B O 1
ATOM 2245 N N . LEU B 1 69 ? -13.969 -47.185 13.223 1.00 8.74 151 LEU B N 1
ATOM 2246 C CA . LEU B 1 69 ? -12.564 -46.882 13.483 1.00 8.32 151 LEU B CA 1
ATOM 2247 C C . LEU B 1 69 ? -12.155 -45.667 12.662 1.00 9.89 151 LEU B C 1
ATOM 2248 O O . LEU B 1 69 ? -12.672 -45.423 11.557 1.00 9.14 151 LEU B O 1
ATOM 2253 N N . ILE B 1 70 ? -11.179 -44.940 13.199 1.00 9.98 152 ILE B N 1
ATOM 2254 C CA . ILE B 1 70 ? -10.432 -43.930 12.455 1.00 7.93 152 ILE B CA 1
ATOM 2255 C C . ILE B 1 70 ? -9.019 -44.463 12.372 1.00 10.24 152 ILE B C 1
ATOM 2256 O O . ILE B 1 70 ? -8.355 -44.630 13.401 1.00 11.59 152 ILE B O 1
ATOM 2261 N N . LEU B 1 71 ? -8.575 -44.734 11.141 1.00 9.20 153 LEU B N 1
ATOM 2262 C CA . LEU B 1 71 ? -7.292 -45.367 10.868 1.00 8.73 153 LEU B CA 1
ATOM 2263 C C . LEU B 1 71 ? -6.519 -44.523 9.875 1.00 11.54 153 LEU B C 1
ATOM 2264 O O . LEU B 1 71 ? -7.085 -43.680 9.174 1.00 11.60 153 LEU B O 1
ATOM 2269 N N . ALA B 1 72 ? -5.194 -44.733 9.854 1.00 10.13 154 ALA B N 1
ATOM 2270 C CA . ALA B 1 72 ? -4.407 -44.276 8.723 1.00 10.49 154 ALA B CA 1
ATOM 2271 C C . ALA B 1 72 ? -4.454 -45.371 7.661 1.00 8.93 154 ALA B C 1
ATOM 2272 O O . ALA B 1 72 ? -4.309 -46.575 7.967 1.00 11.09 154 ALA B O 1
ATOM 2274 N N . LEU B 1 73 ? -4.649 -44.957 6.401 1.00 10.47 155 LEU B N 1
ATOM 2275 C CA . LEU B 1 73 ? -4.788 -45.894 5.288 1.00 11.08 155 LEU B CA 1
ATOM 2276 C C . LEU B 1 73 ? -3.678 -45.606 4.287 1.00 11.36 155 LEU B C 1
ATOM 2277 O O . LEU B 1 73 ? -3.157 -44.481 4.244 1.00 13.33 155 LEU B O 1
ATOM 2282 N N . PRO B 1 74 ? -3.287 -46.597 3.464 1.00 14.54 156 PRO B N 1
ATOM 2283 C CA . PRO B 1 74 ? -3.887 -47.946 3.415 1.00 14.08 156 PRO B CA 1
ATOM 2284 C C . PRO B 1 74 ? -3.298 -48.908 4.434 1.00 17.03 156 PRO B C 1
ATOM 2285 O O . PRO B 1 74 ? -2.110 -48.836 4.777 1.00 17.07 156 PRO B O 1
ATOM 2289 N N . VAL B 1 75 ? -4.143 -49.823 4.909 1.00 14.26 157 VAL B N 1
ATOM 2290 C CA . VAL B 1 75 ? -3.725 -50.981 5.690 1.00 21.13 157 VAL B CA 1
ATOM 2291 C C . VAL B 1 75 ? -4.674 -52.099 5.253 1.00 21.22 157 VAL B C 1
ATOM 2292 O O . VAL B 1 75 ? -5.692 -51.846 4.617 1.00 17.49 157 VAL B O 1
ATOM 2296 N N . GLU B 1 76 ? -4.315 -53.343 5.554 1.00 17.70 158 GLU B N 1
ATOM 2297 C CA . GLU B 1 76 ? -5.160 -54.479 5.187 1.00 19.17 158 GLU B CA 1
ATOM 2298 C C . GLU B 1 76 ? -6.402 -54.463 6.063 1.00 19.31 158 GLU B C 1
ATOM 2299 O O . GLU B 1 76 ? -6.278 -54.572 7.281 1.00 21.99 158 GLU B O 1
ATOM 2305 N N . ILE B 1 77 ? -7.598 -54.321 5.469 1.00 17.20 159 ILE B N 1
ATOM 2306 C CA . ILE B 1 77 ? -8.816 -54.279 6.272 1.00 20.05 159 ILE B CA 1
ATOM 2307 C C . ILE B 1 77 ? -9.772 -55.428 5.958 1.00 22.90 159 ILE B C 1
ATOM 2308 O O . ILE B 1 77 ? -10.893 -55.420 6.453 1.00 21.07 159 ILE B O 1
ATOM 2313 N N A ASP B 1 78 ? -9.365 -56.371 5.096 0.47 20.73 160 ASP B N 1
ATOM 2314 N N B ASP B 1 78 ? -9.368 -56.390 5.117 0.53 20.51 160 ASP B N 1
ATOM 2315 C CA A ASP B 1 78 ? -9.987 -57.707 4.923 0.47 22.64 160 ASP B CA 1
ATOM 2316 C CA B ASP B 1 78 ? -10.011 -57.730 5.018 0.53 22.88 160 ASP B CA 1
ATOM 2317 C C A ASP B 1 78 ? -11.524 -57.703 4.981 0.47 24.17 160 ASP B C 1
ATOM 2318 C C B ASP B 1 78 ? -11.550 -57.707 4.993 0.53 24.34 160 ASP B C 1
ATOM 2319 O O A ASP B 1 78 ? -12.168 -58.377 5.791 0.47 24.16 160 ASP B O 1
ATOM 2320 O O B ASP B 1 78 ? -12.234 -58.393 5.765 0.53 23.54 160 ASP B O 1
ATOM 2329 N N . GLY B 1 79 ? -12.109 -56.951 4.074 1.00 20.74 161 GLY B N 1
ATOM 2330 C CA . GLY B 1 79 ? -13.550 -56.994 3.880 1.00 21.54 161 GLY B CA 1
ATOM 2331 C C . GLY B 1 79 ? -14.338 -55.901 4.570 1.00 20.58 161 GLY B C 1
ATOM 2332 O O . GLY B 1 79 ? -15.549 -55.790 4.315 1.00 20.31 161 GLY B O 1
ATOM 2333 N N . MET B 1 80 ? -13.704 -55.092 5.416 0.99 15.79 162 MET B N 1
ATOM 2334 C CA . MET B 1 80 ? -14.435 -53.985 6.017 1.00 13.50 162 MET B CA 1
ATOM 2335 C C . MET B 1 80 ? -14.684 -52.874 5.004 0.99 16.69 162 MET B C 1
ATOM 2336 O O . MET B 1 80 ? -14.024 -52.787 3.966 1.00 18.56 162 MET B O 1
ATOM 2341 N N . GLU B 1 81 ? -15.682 -52.040 5.303 1.00 15.48 163 GLU B N 1
ATOM 2342 C CA . GLU B 1 81 ? -15.947 -50.842 4.515 1.00 15.20 163 GLU B CA 1
ATOM 2343 C C . GLU B 1 81 ? -15.029 -49.724 4.983 1.00 13.47 163 GLU B C 1
ATOM 2344 O O . GLU B 1 81 ? -14.661 -49.649 6.150 1.00 14.00 163 GLU B O 1
ATOM 2350 N N . SER B 1 82 ? -14.683 -48.831 4.070 1.00 13.97 164 SER B N 1
ATOM 2351 C CA . SER B 1 82 ? -13.811 -47.707 4.417 1.00 13.79 164 SER B CA 1
ATOM 2352 C C . SER B 1 82 ? -14.158 -46.478 3.582 1.00 15.90 164 SER B C 1
ATOM 2353 O O . SER B 1 82 ? -14.714 -46.559 2.471 1.00 17.92 164 SER B O 1
ATOM 2356 N N . ARG B 1 83 ? -13.784 -45.320 4.132 1.00 12.72 165 ARG B N 1
ATOM 2357 C CA . ARG B 1 83 ? -13.932 -44.051 3.426 1.00 13.82 165 ARG B CA 1
ATOM 2358 C C . ARG B 1 83 ? -12.779 -43.138 3.803 1.00 12.76 165 ARG B C 1
ATOM 2359 O O . ARG B 1 83 ? -12.612 -42.844 4.987 1.00 12.23 165 ARG B O 1
ATOM 2367 N N . VAL B 1 84 ? -11.954 -42.745 2.824 1.00 12.75 166 VAL B N 1
ATOM 2368 C CA . VAL B 1 84 ? -10.873 -41.792 3.066 1.00 13.12 166 VAL B CA 1
ATOM 2369 C C . VAL B 1 84 ? -11.489 -40.412 3.270 1.00 13.98 166 VAL B C 1
ATOM 2370 O O . VAL B 1 84 ? -12.349 -39.980 2.480 1.00 15.65 166 VAL B O 1
ATOM 2374 N N . VAL B 1 85 ? -11.062 -39.727 4.345 1.00 11.36 167 VAL B N 1
ATOM 2375 C CA . VAL B 1 85 ? -11.612 -38.419 4.695 1.00 13.88 167 VAL B CA 1
ATOM 2376 C C . VAL B 1 85 ? -10.590 -37.285 4.643 1.00 13.00 167 VAL B C 1
ATOM 2377 O O . VAL B 1 85 ? -11.000 -36.111 4.698 1.00 15.84 167 VAL B O 1
ATOM 2381 N N . GLY B 1 86 ? -9.306 -37.572 4.479 1.00 11.05 168 GLY B N 1
ATOM 2382 C CA . GLY B 1 86 ? -8.378 -36.478 4.276 1.00 12.70 168 GLY B CA 1
ATOM 2383 C C . GLY B 1 86 ? -6.964 -36.996 4.234 1.00 11.76 168 GLY B C 1
ATOM 2384 O O . GLY B 1 86 ? -6.713 -38.200 4.340 1.00 13.15 168 GLY B O 1
ATOM 2385 N N . GLN B 1 87 ? -6.038 -36.063 4.046 1.00 10.66 169 GLN B N 1
ATOM 2386 C CA . GLN B 1 87 ? -4.617 -36.367 3.954 1.00 9.82 169 GLN B CA 1
ATOM 2387 C C . GLN B 1 87 ? -3.879 -35.579 5.027 1.00 13.28 169 GLN B C 1
ATOM 2388 O O . GLN B 1 87 ? -4.099 -34.368 5.194 1.00 16.04 169 GLN B O 1
ATOM 2394 N N . ASP B 1 88 ? -3.005 -36.269 5.743 1.00 10.08 170 ASP B N 1
ATOM 2395 C CA . ASP B 1 88 ? -2.236 -35.657 6.829 1.00 11.77 170 ASP B CA 1
ATOM 2396 C C . ASP B 1 88 ? -0.771 -35.635 6.389 1.00 9.34 170 ASP B C 1
ATOM 2397 O O . ASP B 1 88 ? -0.149 -36.698 6.280 1.00 11.25 170 ASP B O 1
ATOM 2402 N N . PRO B 1 89 ? -0.173 -34.469 6.147 1.00 8.87 171 PRO B N 1
ATOM 2403 C CA . PRO B 1 89 ? 1.218 -34.435 5.637 1.00 9.91 171 PRO B CA 1
ATOM 2404 C C . PRO B 1 89 ? 2.213 -34.926 6.674 1.00 9.98 171 PRO B C 1
ATOM 2405 O O . PRO B 1 89 ? 1.967 -34.893 7.892 1.00 11.62 171 PRO B O 1
ATOM 2409 N N . PHE B 1 90 ? 3.372 -35.364 6.169 1.00 9.04 172 PHE B N 1
ATOM 2410 C CA . PHE B 1 90 ? 4.508 -35.726 7.017 1.00 10.00 172 PHE B CA 1
ATOM 2411 C C . PHE B 1 90 ? 5.552 -34.609 6.973 1.00 9.10 172 PHE B C 1
ATOM 2412 O O . PHE B 1 90 ? 5.842 -34.049 5.897 1.00 14.39 172 PHE B O 1
ATOM 2420 N N . LYS B 1 91 ? 6.181 -34.382 8.110 1.00 10.04 173 LYS B N 1
ATOM 2421 C CA . LYS B 1 91 ? 7.354 -33.520 8.204 1.00 11.99 173 LYS B CA 1
ATOM 2422 C C . LYS B 1 91 ? 8.460 -34.327 8.877 1.00 11.61 173 LYS B C 1
ATOM 2423 O O . LYS B 1 91 ? 8.215 -35.378 9.477 1.00 14.02 173 LYS B O 1
ATOM 2429 N N . MET B 1 92 ? 9.694 -33.842 8.763 1.00 10.77 174 MET B N 1
ATOM 2430 C CA . MET B 1 92 ? 10.768 -34.350 9.597 1.00 10.91 174 MET B CA 1
ATOM 2431 C C . MET B 1 92 ? 11.047 -33.336 10.702 1.00 12.10 174 MET B C 1
ATOM 2432 O O . MET B 1 92 ? 10.704 -32.152 10.604 1.00 9.86 174 MET B O 1
ATOM 2437 N N . VAL B 1 93 ? 11.621 -33.824 11.811 1.00 10.46 175 VAL B N 1
ATOM 2438 C CA . VAL B 1 93 ? 12.005 -32.924 12.900 1.00 9.28 175 VAL B CA 1
ATOM 2439 C C . VAL B 1 93 ? 13.414 -33.238 13.355 1.00 9.83 175 VAL B C 1
ATOM 2440 O O . VAL B 1 93 ? 13.851 -34.393 13.314 1.00 11.33 175 VAL B O 1
ATOM 2444 N N . ILE B 1 94 ? 14.136 -32.196 13.794 1.00 9.90 176 ILE B N 1
ATOM 2445 C CA . ILE B 1 94 ? 15.478 -32.323 14.343 1.00 10.44 176 ILE B CA 1
ATOM 2446 C C . ILE B 1 94 ? 15.562 -31.321 15.477 1.00 10.72 176 ILE B C 1
ATOM 2447 O O . ILE B 1 94 ? 14.789 -30.362 15.530 1.00 11.14 176 ILE B O 1
ATOM 2452 N N A SER B 1 95 ? 16.455 -31.580 16.424 0.58 11.60 177 SER B N 1
ATOM 2453 N N B SER B 1 95 ? 16.462 -31.568 16.419 0.42 11.60 177 SER B N 1
ATOM 2454 C CA A SER B 1 95 ? 16.694 -30.581 17.453 0.58 12.12 177 SER B CA 1
ATOM 2455 C CA B SER B 1 95 ? 16.651 -30.583 17.474 0.42 12.11 177 SER B CA 1
ATOM 2456 C C A SER B 1 95 ? 17.309 -29.332 16.849 0.58 12.13 177 SER B C 1
ATOM 2457 C C B SER B 1 95 ? 17.374 -29.357 16.935 0.42 12.51 177 SER B C 1
ATOM 2458 O O A SER B 1 95 ? 18.072 -29.391 15.883 0.58 14.04 177 SER B O 1
ATOM 2459 O O B SER B 1 95 ? 18.257 -29.451 16.081 0.42 12.33 177 SER B O 1
ATOM 2464 N N . ARG B 1 96 ? 17.004 -28.191 17.469 1.00 12.31 178 ARG B N 1
ATOM 2465 C CA . ARG B 1 96 ? 17.674 -26.962 17.087 1.00 14.02 178 ARG B CA 1
ATOM 2466 C C . ARG B 1 96 ? 19.176 -27.111 17.266 1.00 14.72 178 ARG B C 1
ATOM 2467 O O . ARG B 1 96 ? 19.968 -26.548 16.498 1.00 19.03 178 ARG B O 1
ATOM 2475 N N . HIS B 1 97 ? 19.608 -27.860 18.303 1.00 15.20 179 HIS B N 1
ATOM 2476 C CA . HIS B 1 97 ? 21.028 -28.022 18.600 1.00 19.20 179 HIS B CA 1
ATOM 2477 C C . HIS B 1 97 ? 21.771 -28.871 17.573 1.00 26.13 179 HIS B C 1
ATOM 2478 O O . HIS B 1 97 ? 23.006 -28.800 17.507 1.00 28.70 179 HIS B O 1
ATOM 2485 N N . GLN B 1 98 ? 21.054 -29.684 16.806 1.00 20.69 180 GLN B N 1
ATOM 2486 C CA . GLN B 1 98 ? 21.609 -30.566 15.788 1.00 28.45 180 GLN B CA 1
ATOM 2487 C C . GLN B 1 98 ? 21.341 -30.041 14.401 1.00 38.60 180 GLN B C 1
ATOM 2488 O O . GLN B 1 98 ? 21.768 -30.666 13.425 1.00 37.85 180 GLN B O 1
ATOM 2494 N N . ALA B 1 99 ? 20.632 -28.914 14.291 1.00 47.87 181 ALA B N 1
ATOM 2495 C CA . ALA B 1 99 ? 20.247 -28.386 12.990 1.00 55.02 181 ALA B CA 1
ATOM 2496 C C . ALA B 1 99 ? 21.450 -27.944 12.150 1.00 61.47 181 ALA B C 1
ATOM 2497 O O . ALA B 1 99 ? 21.307 -27.773 10.936 1.00 68.00 181 ALA B O 1
ATOM 2499 N N . GLY B 1 100 ? 22.629 -27.771 12.758 1.00 60.90 182 GLY B N 1
ATOM 2500 C CA . GLY B 1 100 ? 23.855 -27.565 12.006 1.00 57.98 182 GLY B CA 1
ATOM 2501 C C . GLY B 1 100 ? 24.438 -28.838 11.408 1.00 56.63 182 GLY B C 1
ATOM 2502 O O . GLY B 1 100 ? 24.788 -28.874 10.225 1.00 59.65 182 GLY B O 1
ATOM 2503 N N . ALA B 1 101 ? 24.549 -29.895 12.220 1.00 46.87 183 ALA B N 1
ATOM 2504 C CA . ALA B 1 101 ? 25.101 -31.195 11.839 1.00 33.25 183 ALA B CA 1
ATOM 2505 C C . ALA B 1 101 ? 24.205 -31.984 10.874 1.00 41.79 183 ALA B C 1
ATOM 2506 O O . ALA B 1 101 ? 24.549 -33.123 10.515 1.00 34.91 183 ALA B O 1
ATOM 2508 N N . ILE B 1 102 ? 23.053 -31.435 10.489 1.00 45.25 184 ILE B N 1
ATOM 2509 C CA . ILE B 1 102 ? 22.166 -32.025 9.496 1.00 33.91 184 ILE B CA 1
ATOM 2510 C C . ILE B 1 102 ? 21.855 -30.920 8.498 1.00 44.78 184 ILE B C 1
ATOM 2511 O O . ILE B 1 102 ? 21.321 -29.872 8.879 1.00 50.43 184 ILE B O 1
ATOM 2516 N N . LYS B 1 103 ? 22.203 -31.134 7.232 1.00 36.95 185 LYS B N 1
ATOM 2517 C CA . LYS B 1 103 ? 22.003 -30.115 6.211 1.00 37.32 185 LYS B CA 1
ATOM 2518 C C . LYS B 1 103 ? 20.578 -30.163 5.673 1.00 40.36 185 LYS B C 1
ATOM 2519 O O . LYS B 1 103 ? 20.035 -31.239 5.405 1.00 35.28 185 LYS B O 1
ATOM 2525 N N . VAL B 1 104 ? 19.978 -28.987 5.512 1.00 38.44 186 VAL B N 1
ATOM 2526 C CA . VAL B 1 104 ? 18.665 -28.841 4.893 1.00 39.22 186 VAL B CA 1
ATOM 2527 C C . VAL B 1 104 ? 18.887 -28.123 3.565 1.00 38.88 186 VAL B C 1
ATOM 2528 O O . VAL B 1 104 ? 19.723 -27.208 3.502 1.00 45.88 186 VAL B O 1
ATOM 2532 N N . PRO B 1 105 ? 18.221 -28.513 2.459 1.00 38.07 187 PRO B N 1
ATOM 2533 C CA . PRO B 1 105 ? 17.267 -29.615 2.298 1.00 40.46 187 PRO B CA 1
ATOM 2534 C C . PRO B 1 105 ? 17.922 -30.939 2.598 1.00 33.65 187 PRO B C 1
ATOM 2535 O O . PRO B 1 105 ? 19.099 -31.164 2.286 1.00 29.62 187 PRO B O 1
ATOM 2539 N N . ILE B 1 106 ? 17.128 -31.808 3.207 1.00 23.24 188 ILE B N 1
ATOM 2540 C CA . ILE B 1 106 ? 17.602 -33.112 3.648 1.00 19.72 188 ILE B CA 1
ATOM 2541 C C . ILE B 1 106 ? 17.859 -34.008 2.447 1.00 23.03 188 ILE B C 1
ATOM 2542 O O . ILE B 1 106 ? 17.080 -34.050 1.484 1.00 24.11 188 ILE B O 1
ATOM 2547 N N . LYS B 1 107 ? 18.967 -34.731 2.502 1.00 17.86 189 LYS B N 1
ATOM 2548 C CA . LYS B 1 107 ? 19.231 -35.823 1.576 1.00 20.88 189 LYS B CA 1
ATOM 2549 C C . LYS B 1 107 ? 19.586 -37.008 2.460 1.00 16.00 189 LYS B C 1
ATOM 2550 O O . LYS B 1 107 ? 20.547 -36.931 3.240 1.00 16.63 189 LYS B O 1
ATOM 2556 N N . TYR B 1 108 ? 18.808 -38.103 2.368 1.00 17.21 190 TYR B N 1
ATOM 2557 C CA . TYR B 1 108 ? 19.010 -39.204 3.314 1.00 16.91 190 TYR B CA 1
ATOM 2558 C C . TYR B 1 108 ? 20.425 -39.747 3.271 1.00 16.38 190 TYR B C 1
ATOM 2559 O O . TYR B 1 108 ? 20.981 -40.108 4.321 1.00 17.10 190 TYR B O 1
ATOM 2568 N N . ASP B 1 109 ? 21.024 -39.809 2.077 1.00 16.82 191 ASP B N 1
ATOM 2569 C CA . ASP B 1 109 ? 22.366 -40.376 1.938 1.00 17.86 191 ASP B CA 1
ATOM 2570 C C . ASP B 1 109 ? 23.406 -39.614 2.755 1.00 18.25 191 ASP B C 1
ATOM 2571 O O . ASP B 1 109 ? 24.466 -40.179 3.075 1.00 20.06 191 ASP B O 1
ATOM 2576 N N . ASP B 1 110 ? 23.165 -38.347 3.052 1.00 19.73 192 ASP B N 1
ATOM 2577 C CA . ASP B 1 110 ? 24.145 -37.562 3.782 1.00 19.94 192 ASP B CA 1
ATOM 2578 C C . ASP B 1 110 ? 23.940 -37.620 5.296 1.00 18.17 192 ASP B C 1
ATOM 2579 O O . ASP B 1 110 ? 24.786 -37.105 6.032 1.00 22.54 192 ASP B O 1
ATOM 2584 N N . LEU B 1 111 ? 22.823 -38.186 5.773 1.00 16.70 193 LEU B N 1
ATOM 2585 C CA . LEU B 1 111 ? 22.620 -38.367 7.203 1.00 18.01 193 LEU B CA 1
ATOM 2586 C C . LEU B 1 111 ? 23.565 -39.449 7.713 1.00 18.13 193 LEU B C 1
ATOM 2587 O O . LEU B 1 111 ? 23.982 -40.333 6.973 1.00 19.74 193 LEU B O 1
ATOM 2592 N N . PRO B 1 112 ? 23.917 -39.416 8.991 1.00 17.91 194 PRO B N 1
ATOM 2593 C CA . PRO B 1 112 ? 24.717 -40.517 9.552 1.00 19.40 194 PRO B CA 1
ATOM 2594 C C . PRO B 1 112 ? 23.948 -41.828 9.518 1.00 17.91 194 PRO B C 1
ATOM 2595 O O . PRO B 1 112 ? 22.719 -41.852 9.621 1.00 18.58 194 PRO B O 1
ATOM 2599 N N . ASP B 1 113 ? 24.676 -42.942 9.447 1.00 20.34 195 ASP B N 1
ATOM 2600 C CA . ASP B 1 113 ? 23.996 -44.218 9.638 1.00 17.87 195 ASP B CA 1
ATOM 2601 C C . ASP B 1 113 ? 23.298 -44.228 11.006 1.00 16.55 195 ASP B C 1
ATOM 2602 O O . ASP B 1 113 ? 23.777 -43.619 11.976 1.00 18.61 195 ASP B O 1
ATOM 2607 N N . GLU B 1 114 ? 22.121 -44.868 11.076 1.00 19.33 196 GLU B N 1
ATOM 2608 C CA . GLU B 1 114 ? 21.379 -45.067 12.336 1.00 17.02 196 GLU B CA 1
ATOM 2609 C C . GLU B 1 114 ? 20.868 -43.778 12.951 1.00 15.56 196 GLU B C 1
ATOM 2610 O O . GLU B 1 114 ? 20.582 -43.743 14.152 1.00 18.37 196 GLU B O 1
ATOM 2616 N N . SER B 1 115 ? 20.697 -42.709 12.159 1.00 14.16 197 SER B N 1
ATOM 2617 C CA . SER B 1 115 ? 20.198 -41.458 12.705 1.00 13.80 197 SER B CA 1
ATOM 2618 C C . SER B 1 115 ? 18.698 -41.293 12.631 1.00 13.02 197 SER B C 1
ATOM 2619 O O . SER B 1 115 ? 18.195 -40.317 13.174 1.00 12.48 197 SER B O 1
ATOM 2622 N N . VAL B 1 116 ? 17.968 -42.176 11.954 1.00 14.07 198 VAL B N 1
ATOM 2623 C CA . VAL B 1 116 ? 16.529 -42.027 11.797 1.00 12.69 198 VAL B CA 1
ATOM 2624 C C . VAL B 1 116 ? 15.852 -42.990 12.773 1.00 11.73 198 VAL B C 1
ATOM 2625 O O . VAL B 1 116 ? 16.045 -44.204 12.681 1.00 15.24 198 VAL B O 1
ATOM 2629 N N . PHE B 1 117 ? 15.127 -42.444 13.758 1.00 11.22 199 PHE B N 1
ATOM 2630 C CA . PHE B 1 117 ? 14.402 -43.248 14.735 1.00 11.48 199 PHE B CA 1
ATOM 2631 C C . PHE B 1 117 ? 12.976 -43.452 14.243 1.00 11.18 199 PHE B C 1
ATOM 2632 O O . PHE B 1 117 ? 12.359 -42.518 13.720 1.00 15.13 199 PHE B O 1
ATOM 2640 N N . LEU B 1 118 ? 12.440 -44.669 14.397 1.00 11.71 200 LEU B N 1
ATOM 2641 C CA . LEU B 1 118 ? 11.084 -44.988 13.970 1.00 14.67 200 LEU B CA 1
ATOM 2642 C C . LEU B 1 118 ? 10.381 -45.803 15.042 1.00 14.44 200 LEU B C 1
ATOM 2643 O O . LEU B 1 118 ? 11.038 -46.527 15.823 1.00 15.06 200 LEU B O 1
ATOM 2648 N N . LEU B 1 119 ? 9.044 -45.713 15.072 1.00 11.04 201 LEU B N 1
ATOM 2649 C CA . LEU B 1 119 ? 8.263 -46.607 15.944 1.00 11.05 201 LEU B CA 1
ATOM 2650 C C . LEU B 1 119 ? 8.337 -48.066 15.480 1.00 15.00 201 LEU B C 1
ATOM 2651 O O . LEU B 1 119 ? 8.522 -48.369 14.294 1.00 15.63 201 LEU B O 1
ATOM 2656 N N . GLU B 1 120 ? 8.137 -48.972 16.421 1.00 13.46 202 GLU B N 1
ATOM 2657 C CA . GLU B 1 120 ? 8.039 -50.408 16.119 1.00 16.38 202 GLU B CA 1
ATOM 2658 C C . GLU B 1 120 ? 6.878 -50.693 15.138 1.00 25.35 202 GLU B C 1
ATOM 2659 O O . GLU B 1 120 ? 5.901 -49.936 15.046 1.00 20.77 202 GLU B O 1
ATOM 2665 N N . LYS B 1 121 ? 6.909 -51.885 14.520 1.00 26.47 203 LYS B N 1
ATOM 2666 C CA . LYS B 1 121 ? 6.093 -52.116 13.325 1.00 21.21 203 LYS B CA 1
ATOM 2667 C C . LYS B 1 121 ? 4.590 -52.272 13.580 1.00 20.94 203 LYS B C 1
ATOM 2668 O O . LYS B 1 121 ? 3.813 -52.100 12.632 1.00 25.85 203 LYS B O 1
ATOM 2674 N N . GLU B 1 122 ? 4.135 -52.500 14.814 1.00 23.12 204 GLU B N 1
ATOM 2675 C CA . GLU B 1 122 ? 2.680 -52.505 14.980 1.00 24.53 204 GLU B CA 1
ATOM 2676 C C . GLU B 1 122 ? 2.067 -51.126 14.720 1.00 20.82 204 GLU B C 1
ATOM 2677 O O . GLU B 1 122 ? 0.834 -51.034 14.548 1.00 21.43 204 GLU B O 1
ATOM 2683 N N . HIS B 1 123 ? 2.907 -50.081 14.680 1.00 19.59 205 HIS B N 1
ATOM 2684 C CA . HIS B 1 123 ? 2.514 -48.726 14.378 1.00 16.49 205 HIS B CA 1
ATOM 2685 C C . HIS B 1 123 ? 2.564 -48.482 12.876 1.00 15.29 205 HIS B C 1
ATOM 2686 O O . HIS B 1 123 ? 3.609 -48.625 12.215 1.00 16.42 205 HIS B O 1
ATOM 2693 N N . SER B 1 124 ? 1.407 -48.141 12.339 1.00 12.85 206 SER B N 1
ATOM 2694 C CA . SER B 1 124 ? 1.268 -47.815 10.936 1.00 12.52 206 SER B CA 1
ATOM 2695 C C . SER B 1 124 ? 2.084 -46.599 10.533 1.00 11.51 206 SER B C 1
ATOM 2696 O O . SER B 1 124 ? 2.429 -46.487 9.343 1.00 12.10 206 SER B O 1
ATOM 2699 N N . LEU B 1 125 ? 2.437 -45.712 11.475 1.00 10.59 207 LEU B N 1
ATOM 2700 C CA . LEU B 1 125 ? 3.174 -44.507 11.082 1.00 9.85 207 LEU B CA 1
ATOM 2701 C C . LEU B 1 125 ? 4.490 -44.880 10.398 1.00 12.28 207 LEU B C 1
ATOM 2702 O O . LEU B 1 125 ? 4.925 -44.210 9.447 1.00 12.00 207 LEU B O 1
ATOM 2707 N N . THR B 1 126 ? 5.131 -45.943 10.866 1.00 10.59 208 THR B N 1
ATOM 2708 C CA . THR B 1 126 ? 6.432 -46.320 10.304 1.00 12.09 208 THR B CA 1
ATOM 2709 C C . THR B 1 126 ? 6.308 -46.744 8.842 1.00 11.86 208 THR B C 1
ATOM 2710 O O . THR B 1 126 ? 7.000 -46.189 7.982 1.00 13.58 208 THR B O 1
ATOM 2714 N N . GLU B 1 127 ? 5.418 -47.686 8.525 1.00 13.36 209 GLU B N 1
ATOM 2715 C CA . GLU B 1 127 ? 5.308 -48.090 7.127 1.00 15.79 209 GLU B CA 1
ATOM 2716 C C . GLU B 1 127 ? 4.842 -46.927 6.252 1.00 13.14 209 GLU B C 1
ATOM 2717 O O . GLU B 1 127 ? 5.316 -46.757 5.123 1.00 14.43 209 GLU B O 1
ATOM 2723 N N . HIS B 1 128 ? 3.911 -46.107 6.759 1.00 12.16 210 HIS B N 1
ATOM 2724 C CA . HIS B 1 128 ? 3.418 -45.013 5.939 1.00 12.03 210 HIS B CA 1
ATOM 2725 C C . HIS B 1 128 ? 4.480 -43.948 5.724 1.00 11.42 210 HIS B C 1
ATOM 2726 O O . HIS B 1 128 ? 4.622 -43.436 4.610 1.00 13.27 210 HIS B O 1
ATOM 2733 N N . ALA B 1 129 ? 5.227 -43.588 6.771 1.00 11.70 211 ALA B N 1
ATOM 2734 C CA . ALA B 1 129 ? 6.210 -42.526 6.561 1.00 10.28 211 ALA B CA 1
ATOM 2735 C C . ALA B 1 129 ? 7.373 -42.993 5.703 1.00 12.35 211 ALA B C 1
ATOM 2736 O O . ALA B 1 129 ? 7.851 -42.251 4.831 1.00 13.13 211 ALA B O 1
ATOM 2738 N N . VAL B 1 130 ? 7.858 -44.214 5.937 1.00 13.37 212 VAL B N 1
ATOM 2739 C CA . VAL B 1 130 ? 9.036 -44.668 5.214 1.00 15.97 212 VAL B CA 1
ATOM 2740 C C . VAL B 1 130 ? 8.716 -44.795 3.740 1.00 18.95 212 VAL B C 1
ATOM 2741 O O . VAL B 1 130 ? 9.533 -44.451 2.872 1.00 20.07 212 VAL B O 1
ATOM 2745 N N . SER B 1 131 ? 7.496 -45.224 3.423 1.00 14.94 213 SER B N 1
ATOM 2746 C CA . SER B 1 131 ? 7.119 -45.321 2.026 1.00 17.38 213 SER B CA 1
ATOM 2747 C C . SER B 1 131 ? 6.798 -43.954 1.412 1.00 18.75 213 SER B C 1
ATOM 2748 O O . SER B 1 131 ? 7.289 -43.640 0.320 1.00 20.68 213 SER B O 1
ATOM 2751 N N . ALA B 1 132 ? 6.025 -43.112 2.117 1.00 14.87 214 ALA B N 1
ATOM 2752 C CA . ALA B 1 132 ? 5.606 -41.829 1.557 1.00 15.44 214 ALA B CA 1
ATOM 2753 C C . ALA B 1 132 ? 6.802 -40.905 1.364 1.00 16.80 214 ALA B C 1
ATOM 2754 O O . ALA B 1 132 ? 6.855 -40.121 0.400 1.00 18.60 214 ALA B O 1
ATOM 2756 N N . CYS B 1 133 ? 7.748 -40.957 2.292 1.00 16.33 215 CYS B N 1
ATOM 2757 C CA . CYS B 1 133 ? 8.887 -40.059 2.254 1.00 15.10 215 CYS B CA 1
ATOM 2758 C C . CYS B 1 133 ? 10.075 -40.682 1.566 1.00 17.06 215 CYS B C 1
ATOM 2759 O O . CYS B 1 133 ? 11.151 -40.085 1.567 1.00 19.44 215 CYS B O 1
ATOM 2762 N N . LYS B 1 134 ? 9.909 -41.884 1.011 1.00 15.86 216 LYS B N 1
ATOM 2763 C CA . LYS B 1 134 ? 10.905 -42.554 0.174 1.00 18.51 216 LYS B CA 1
ATOM 2764 C C . LYS B 1 134 ? 12.244 -42.783 0.880 1.00 16.77 216 LYS B C 1
ATOM 2765 O O . LYS B 1 134 ? 13.321 -42.575 0.305 1.00 19.13 216 LYS B O 1
ATOM 2771 N N . LEU B 1 135 ? 12.190 -43.215 2.134 1.00 13.88 217 LEU B N 1
ATOM 2772 C CA . LEU B 1 135 ? 13.404 -43.618 2.844 1.00 14.82 217 LEU B CA 1
ATOM 2773 C C . LEU B 1 135 ? 13.704 -45.051 2.421 1.00 17.89 217 LEU B C 1
ATOM 2774 O O . LEU B 1 135 ? 13.062 -45.995 2.885 1.00 21.25 217 LEU B O 1
ATOM 2779 N N . THR B 1 136 ? 14.690 -45.230 1.548 1.00 16.21 218 THR B N 1
ATOM 2780 C CA . THR B 1 136 ? 15.006 -46.570 1.076 1.00 19.90 218 THR B CA 1
ATOM 2781 C C . THR B 1 136 ? 16.294 -47.144 1.642 1.00 24.15 218 THR B C 1
ATOM 2782 O O . THR B 1 136 ? 16.527 -48.345 1.476 1.00 25.42 218 THR B O 1
ATOM 2786 N N . ASP B 1 137 ? 17.149 -46.340 2.269 1.00 18.32 219 ASP B N 1
ATOM 2787 C CA . ASP B 1 137 ? 18.422 -46.821 2.803 1.00 19.13 219 ASP B CA 1
ATOM 2788 C C . ASP B 1 137 ? 18.233 -47.245 4.256 1.00 19.17 219 ASP B C 1
ATOM 2789 O O . ASP B 1 137 ? 18.221 -46.418 5.173 1.00 17.52 219 ASP B O 1
ATOM 2794 N N . LYS B 1 138 ? 18.119 -48.551 4.470 1.00 19.95 220 LYS B N 1
ATOM 2795 C CA . LYS B 1 138 ? 17.858 -49.038 5.819 1.00 19.31 220 LYS B CA 1
ATOM 2796 C C . LYS B 1 138 ? 19.023 -48.788 6.757 1.00 20.55 220 LYS B C 1
ATOM 2797 O O . LYS B 1 138 ? 18.827 -48.837 7.984 1.00 21.91 220 LYS B O 1
ATOM 2803 N N . GLU B 1 139 ? 20.230 -48.556 6.221 1.00 19.88 221 GLU B N 1
ATOM 2804 C CA . GLU B 1 139 ? 21.369 -48.246 7.082 1.00 18.08 221 GLU B CA 1
ATOM 2805 C C . GLU B 1 139 ? 21.165 -46.958 7.871 1.00 16.47 221 GLU B C 1
ATOM 2806 O O . GLU B 1 139 ? 21.857 -46.741 8.891 1.00 19.18 221 GLU B O 1
ATOM 2812 N N . LYS B 1 140 ? 20.234 -46.107 7.439 1.00 16.52 222 LYS B N 1
ATOM 2813 C CA . LYS B 1 140 ? 19.999 -44.863 8.159 1.00 16.15 222 LYS B CA 1
ATOM 2814 C C . LYS B 1 140 ? 19.115 -45.044 9.368 1.00 15.99 222 LYS B C 1
ATOM 2815 O O . LYS B 1 140 ? 19.011 -44.095 10.159 1.00 15.07 222 LYS B O 1
ATOM 2821 N N . ILE B 1 141 ? 18.486 -46.218 9.541 1.00 15.07 223 ILE B N 1
ATOM 2822 C CA . ILE B 1 141 ? 17.504 -46.407 10.615 1.00 15.33 223 ILE B CA 1
ATOM 2823 C C . ILE B 1 141 ? 18.213 -46.901 11.867 1.00 15.14 223 ILE B C 1
ATOM 2824 O O . ILE B 1 141 ? 18.956 -47.884 11.824 1.00 19.13 223 ILE B O 1
ATOM 2829 N N . ASN B 1 142 ? 17.952 -46.244 12.993 1.00 14.38 224 ASN B N 1
ATOM 2830 C CA . ASN B 1 142 ? 18.505 -46.719 14.251 1.00 18.90 224 ASN B CA 1
ATOM 2831 C C . ASN B 1 142 ? 17.824 -48.029 14.654 1.00 14.31 224 ASN B C 1
ATOM 2832 O O . ASN B 1 142 ? 16.591 -48.139 14.576 1.00 17.09 224 ASN B O 1
ATOM 2837 N N . PRO B 1 143 ? 18.593 -49.008 15.137 1.00 20.58 225 PRO B N 1
ATOM 2838 C CA . PRO B 1 143 ? 17.996 -50.291 15.531 1.00 20.17 225 PRO B CA 1
ATOM 2839 C C . PRO B 1 143 ? 17.181 -50.232 16.821 1.00 20.52 225 PRO B C 1
ATOM 2840 O O . PRO B 1 143 ? 16.409 -51.173 17.075 1.00 25.41 225 PRO B O 1
ATOM 2844 N N . PHE B 1 144 ? 17.270 -49.151 17.594 1.00 17.62 226 PHE B N 1
ATOM 2845 C CA . PHE B 1 144 ? 16.425 -49.005 18.775 1.00 16.66 226 PHE B CA 1
ATOM 2846 C C . PHE B 1 144 ? 15.075 -48.407 18.338 1.00 15.90 226 PHE B C 1
ATOM 2847 O O . PHE B 1 144 ? 15.012 -47.262 17.853 1.00 16.15 226 PHE B O 1
ATOM 2855 N N . SER B 1 145 ? 14.010 -49.208 18.415 1.00 20.34 227 SER B N 1
ATOM 2856 C CA . SER B 1 145 ? 12.692 -48.771 17.951 1.00 19.94 227 SER B CA 1
ATOM 2857 C C . SER B 1 145 ? 11.961 -48.052 19.065 1.00 12.76 227 SER B C 1
ATOM 2858 O O . SER B 1 145 ? 12.017 -48.473 20.223 1.00 16.33 227 SER B O 1
ATOM 2861 N N . ALA B 1 146 ? 11.271 -46.974 18.704 1.00 13.27 228 ALA B N 1
ATOM 2862 C CA . ALA B 1 146 ? 10.480 -46.243 19.678 1.00 12.52 228 ALA B CA 1
ATOM 2863 C C . ALA B 1 146 ? 9.131 -46.930 19.878 1.00 14.82 228 ALA B C 1
ATOM 2864 O O . ALA B 1 146 ? 8.658 -47.714 19.027 1.00 14.28 228 ALA B O 1
ATOM 2866 N N . THR B 1 147 ? 8.504 -46.656 21.022 1.00 11.00 229 THR B N 1
ATOM 2867 C CA . THR B 1 147 ? 7.260 -47.324 21.315 1.00 11.41 229 THR B CA 1
ATOM 2868 C C . THR B 1 147 ? 6.110 -46.344 21.484 1.00 12.53 229 THR B C 1
ATOM 2869 O O . THR B 1 147 ? 4.974 -46.771 21.688 1.00 15.92 229 THR B O 1
ATOM 2873 N N . SER B 1 148 ? 6.367 -45.040 21.452 1.00 10.11 230 SER B N 1
ATOM 2874 C CA . SER B 1 148 ? 5.272 -44.084 21.386 1.00 10.14 230 SER B CA 1
ATOM 2875 C C . SER B 1 148 ? 5.753 -42.850 20.638 1.00 9.02 230 SER B C 1
ATOM 2876 O O . SER B 1 148 ? 6.951 -42.554 20.591 1.00 9.75 230 SER B O 1
ATOM 2879 N N . LEU B 1 149 ? 4.798 -42.083 20.065 1.00 10.47 231 LEU B N 1
ATOM 2880 C CA . LEU B 1 149 ? 5.204 -40.895 19.328 1.00 12.41 231 LEU B CA 1
ATOM 2881 C C . LEU B 1 149 ? 5.805 -39.822 20.259 1.00 11.29 231 LEU B C 1
ATOM 2882 O O . LEU B 1 149 ? 6.798 -39.169 19.878 1.00 11.02 231 LEU B O 1
ATOM 2887 N N . HIS B 1 150 ? 5.304 -39.697 21.498 1.00 8.95 232 HIS B N 1
ATOM 2888 C CA . HIS B 1 150 ? 5.873 -38.709 22.426 1.00 11.09 232 HIS B CA 1
ATOM 2889 C C . HIS B 1 150 ? 7.315 -39.034 22.761 1.00 10.04 232 HIS B C 1
ATOM 2890 O O . HIS B 1 150 ? 8.161 -38.130 22.818 1.00 10.11 232 HIS B O 1
ATOM 2897 N N . THR B 1 151 ? 7.602 -40.323 23.025 1.00 9.52 233 THR B N 1
ATOM 2898 C CA . THR B 1 151 ? 8.980 -40.650 23.379 1.00 9.53 233 THR B CA 1
ATOM 2899 C C . THR B 1 151 ? 9.907 -40.625 22.172 1.00 9.37 233 THR B C 1
ATOM 2900 O O . THR B 1 151 ? 11.102 -40.319 22.307 1.00 9.72 233 THR B O 1
ATOM 2904 N N . LEU B 1 152 ? 9.391 -40.918 20.978 1.00 8.91 234 LEU B N 1
ATOM 2905 C CA . LEU B 1 152 ? 10.188 -40.752 19.770 1.00 9.40 234 LEU B CA 1
ATOM 2906 C C . LEU B 1 152 ? 10.626 -39.295 19.616 1.00 10.38 234 LEU B C 1
ATOM 2907 O O . LEU B 1 152 ? 11.807 -38.992 19.360 1.00 9.80 234 LEU B O 1
ATOM 2912 N N . VAL B 1 153 ? 9.681 -38.367 19.774 1.00 8.04 235 VAL B N 1
ATOM 2913 C CA . VAL B 1 153 ? 10.027 -36.949 19.642 1.00 8.82 235 VAL B CA 1
ATOM 2914 C C . VAL B 1 153 ? 10.979 -36.517 20.750 1.00 8.09 235 VAL B C 1
ATOM 2915 O O . VAL B 1 153 ? 11.908 -35.727 20.508 1.00 8.79 235 VAL B O 1
ATOM 2919 N N . GLN B 1 154 ? 10.812 -37.047 21.981 1.00 6.64 236 GLN B N 1
ATOM 2920 C CA . GLN B 1 154 ? 11.752 -36.712 23.045 1.00 7.65 236 GLN B CA 1
ATOM 2921 C C . GLN B 1 154 ? 13.174 -37.144 22.706 1.00 8.71 236 GLN B C 1
ATOM 2922 O O . GLN B 1 154 ? 14.129 -36.452 23.054 1.00 8.26 236 GLN B O 1
ATOM 2928 N N . MET B 1 155 ? 13.324 -38.330 22.093 1.00 8.33 237 MET B N 1
ATOM 2929 C CA . MET B 1 155 ? 14.670 -38.761 21.698 1.00 10.59 237 MET B CA 1
ATOM 2930 C C . MET B 1 155 ? 15.256 -37.818 20.662 1.00 9.46 237 MET B C 1
ATOM 2931 O O . MET B 1 155 ? 16.440 -37.477 20.728 1.00 8.98 237 MET B O 1
ATOM 2936 N N . VAL B 1 156 ? 14.433 -37.367 19.702 1.00 9.39 238 VAL B N 1
ATOM 2937 C CA . VAL B 1 156 ? 14.928 -36.365 18.755 1.00 8.76 238 VAL B CA 1
ATOM 2938 C C . VAL B 1 156 ? 15.289 -35.061 19.483 1.00 7.92 238 VAL B C 1
ATOM 2939 O O . VAL B 1 156 ? 16.325 -34.425 19.198 1.00 9.69 238 VAL B O 1
ATOM 2943 N N . ALA B 1 157 ? 14.455 -34.656 20.448 1.00 8.22 239 ALA B N 1
ATOM 2944 C CA . ALA B 1 157 ? 14.749 -33.445 21.215 1.00 7.95 239 ALA B CA 1
ATOM 2945 C C . ALA B 1 157 ? 16.020 -33.569 22.053 1.00 9.18 239 ALA B C 1
ATOM 2946 O O . ALA B 1 157 ? 16.682 -32.547 22.325 1.00 11.08 239 ALA B O 1
ATOM 2948 N N . ASN B 1 158 ? 16.402 -34.786 22.439 1.00 8.02 240 ASN B N 1
ATOM 2949 C CA . ASN B 1 158 ? 17.679 -35.005 23.119 1.00 8.59 240 ASN B CA 1
ATOM 2950 C C . ASN B 1 158 ? 18.877 -34.951 22.181 1.00 9.92 240 ASN B C 1
ATOM 2951 O O . ASN B 1 158 ? 20.016 -35.070 22.651 1.00 12.69 240 ASN B O 1
ATOM 2956 N N . GLY B 1 159 ? 18.649 -34.787 20.864 1.00 9.02 241 GLY B N 1
ATOM 2957 C CA . GLY B 1 159 ? 19.743 -34.686 19.941 1.00 10.19 241 GLY B CA 1
ATOM 2958 C C . GLY B 1 159 ? 20.143 -35.963 19.265 1.00 12.62 241 GLY B C 1
ATOM 2959 O O . GLY B 1 159 ? 21.180 -35.961 18.604 1.00 15.02 241 GLY B O 1
ATOM 2960 N N . LEU B 1 160 ? 19.349 -37.029 19.378 1.00 11.57 242 LEU B N 1
ATOM 2961 C CA . LEU B 1 160 ? 19.832 -38.348 18.959 1.00 12.67 242 LEU B CA 1
ATOM 2962 C C . LEU B 1 160 ? 19.739 -38.571 17.446 1.00 11.79 242 LEU B C 1
ATOM 2963 O O . LEU B 1 160 ? 20.430 -39.446 16.917 1.00 15.49 242 LEU B O 1
ATOM 2968 N N . GLY B 1 161 ? 18.906 -37.801 16.748 1.00 11.15 243 GLY B N 1
ATOM 2969 C CA . GLY B 1 161 ? 18.749 -37.996 15.319 1.00 13.72 243 GLY B CA 1
ATOM 2970 C C . GLY B 1 161 ? 17.487 -37.311 14.838 1.00 13.89 243 GLY B C 1
ATOM 2971 O O . GLY B 1 161 ? 17.183 -36.213 15.280 1.00 16.36 243 GLY B O 1
ATOM 2972 N N . THR B 1 162 ? 16.801 -37.907 13.892 1.00 10.28 244 THR B N 1
ATOM 2973 C CA . THR B 1 162 ? 15.621 -37.291 13.298 1.00 9.26 244 THR B CA 1
ATOM 2974 C C . THR B 1 162 ? 14.525 -38.347 13.182 1.00 10.47 244 THR B C 1
ATOM 2975 O O . THR B 1 162 ? 14.754 -39.550 13.322 1.00 11.78 244 THR B O 1
ATOM 2979 N N . THR B 1 163 ? 13.317 -37.888 12.882 1.00 8.93 245 THR B N 1
ATOM 2980 C CA . THR B 1 163 ? 12.209 -38.800 12.599 1.00 11.69 245 THR B CA 1
ATOM 2981 C C . THR B 1 163 ? 11.170 -38.086 11.749 1.00 10.29 245 THR B C 1
ATOM 2982 O O . THR B 1 163 ? 11.283 -36.881 11.458 1.00 11.48 245 THR B O 1
ATOM 2986 N N . PHE B 1 164 ? 10.151 -38.838 11.349 1.00 9.17 246 PHE B N 1
ATOM 2987 C CA . PHE B 1 164 ? 8.996 -38.318 10.606 1.00 9.22 246 PHE B CA 1
ATOM 2988 C C . PHE B 1 164 ? 7.830 -38.142 11.582 1.00 11.41 246 PHE B C 1
ATOM 2989 O O . PHE B 1 164 ? 7.560 -39.016 12.416 1.00 12.63 246 PHE B O 1
ATOM 2997 N N A ILE B 1 165 ? 7.148 -37.007 11.497 0.50 9.17 247 ILE B N 1
ATOM 2998 N N B ILE B 1 165 ? 7.122 -37.026 11.433 0.50 9.93 247 ILE B N 1
ATOM 2999 C CA A ILE B 1 165 ? 5.980 -36.807 12.354 0.50 8.68 247 ILE B CA 1
ATOM 3000 C CA B ILE B 1 165 ? 6.022 -36.638 12.315 0.50 9.19 247 ILE B CA 1
ATOM 3001 C C A ILE B 1 165 ? 4.807 -36.239 11.564 0.50 7.48 247 ILE B C 1
ATOM 3002 C C B ILE B 1 165 ? 4.808 -36.310 11.455 0.50 12.49 247 ILE B C 1
ATOM 3003 O O A ILE B 1 165 ? 4.995 -35.426 10.642 0.50 14.03 247 ILE B O 1
ATOM 3004 O O B ILE B 1 165 ? 4.972 -35.755 10.351 0.50 8.04 247 ILE B O 1
ATOM 3013 N N . PRO B 1 166 ? 3.588 -36.671 11.864 1.00 8.14 248 PRO B N 1
ATOM 3014 C CA . PRO B 1 166 ? 2.406 -36.207 11.122 1.00 9.78 248 PRO B CA 1
ATOM 3015 C C . PRO B 1 166 ? 2.060 -34.766 11.479 1.00 10.60 248 PRO B C 1
ATOM 3016 O O . PRO B 1 166 ? 2.212 -34.312 12.613 1.00 9.65 248 PRO B O 1
ATOM 3020 N N . GLN B 1 167 ? 1.563 -34.066 10.483 1.00 10.76 249 GLN B N 1
ATOM 3021 C CA . GLN B 1 167 ? 1.220 -32.654 10.660 1.00 10.22 249 GLN B CA 1
ATOM 3022 C C . GLN B 1 167 ? 0.193 -32.433 11.776 1.00 11.75 249 GLN B C 1
ATOM 3023 O O . GLN B 1 167 ? 0.280 -31.434 12.509 1.00 11.85 249 GLN B O 1
ATOM 3029 N N . MET B 1 168 ? -0.799 -33.335 11.930 1.00 9.94 250 MET B N 1
ATOM 3030 C CA . MET B 1 168 ? -1.791 -33.107 12.985 1.00 9.86 250 MET B CA 1
ATOM 3031 C C . MET B 1 168 ? -1.144 -33.046 14.374 1.00 11.06 250 MET B C 1
ATOM 3032 O O . MET B 1 168 ? -1.672 -32.369 15.281 1.00 10.54 250 MET B O 1
ATOM 3037 N N . ALA B 1 169 ? -0.065 -33.799 14.583 1.00 9.32 251 ALA B N 1
ATOM 3038 C CA . ALA B 1 169 ? 0.670 -33.729 15.861 1.00 7.86 251 ALA B CA 1
ATOM 3039 C C . ALA B 1 169 ? 1.306 -32.356 16.057 1.00 9.94 251 ALA B C 1
ATOM 3040 O O . ALA B 1 169 ? 1.230 -31.794 17.159 1.00 11.04 251 ALA B O 1
ATOM 3042 N N . ILE B 1 170 ? 1.939 -31.809 15.009 1.00 8.90 252 ILE B N 1
ATOM 3043 C CA . ILE B 1 170 ? 2.543 -30.483 15.108 1.00 8.31 252 ILE B CA 1
ATOM 3044 C C . ILE B 1 170 ? 1.455 -29.460 15.388 1.00 11.12 252 ILE B C 1
ATOM 3045 O O . ILE B 1 170 ? 1.622 -28.568 16.233 1.00 11.27 252 ILE B O 1
ATOM 3050 N N . ASP B 1 171 ? 0.312 -29.584 14.700 1.00 9.13 253 ASP B N 1
ATOM 3051 C CA . ASP B 1 171 ? -0.765 -28.611 14.846 1.00 10.43 253 ASP B CA 1
ATOM 3052 C C . ASP B 1 171 ? -1.387 -28.647 16.228 1.00 12.59 253 ASP B C 1
ATOM 3053 O O . ASP B 1 171 ? -2.035 -27.674 16.633 1.00 16.49 253 ASP B O 1
ATOM 3058 N N . HIS B 1 172 ? -1.205 -29.727 16.964 1.00 10.91 254 HIS B N 1
ATOM 3059 C CA . HIS B 1 172 ? -1.734 -29.884 18.310 1.00 10.75 254 HIS B CA 1
ATOM 3060 C C . HIS B 1 172 ? -0.654 -29.716 19.380 1.00 11.15 254 HIS B C 1
ATOM 3061 O O . HIS B 1 172 ? -0.866 -30.096 20.537 1.00 15.98 254 HIS B O 1
ATOM 3068 N N . GLY B 1 173 ? 0.494 -29.174 19.023 1.00 11.23 255 GLY B N 1
ATOM 3069 C CA . GLY B 1 173 ? 1.461 -28.737 20.011 1.00 12.18 255 GLY B CA 1
ATOM 3070 C C . GLY B 1 173 ? 2.452 -29.775 20.478 1.00 10.62 255 GLY B C 1
ATOM 3071 O O . GLY B 1 173 ? 3.137 -29.548 21.480 1.00 11.24 255 GLY B O 1
ATOM 3072 N N . LEU B 1 174 ? 2.575 -30.904 19.786 1.00 9.67 256 LEU B N 1
ATOM 3073 C CA . LEU B 1 174 ? 3.468 -31.938 20.296 1.00 8.18 256 LEU B CA 1
ATOM 3074 C C . LEU B 1 174 ? 4.909 -31.433 20.437 1.00 10.09 256 LEU B C 1
ATOM 3075 O O . LEU B 1 174 ? 5.652 -31.872 21.347 1.00 10.66 256 LEU B O 1
ATOM 3080 N N . LEU B 1 175 ? 5.331 -30.484 19.597 1.00 7.97 257 LEU B N 1
ATOM 3081 C CA . LEU B 1 175 ? 6.714 -30.050 19.648 1.00 7.67 257 LEU B CA 1
ATOM 3082 C C . LEU B 1 175 ? 6.926 -28.885 20.631 1.00 7.63 257 LEU B C 1
ATOM 3083 O O . LEU B 1 175 ? 8.075 -28.459 20.809 1.00 11.05 257 LEU B O 1
ATOM 3088 N N . ASP B 1 176 ? 5.878 -28.414 21.323 1.00 8.92 258 ASP B N 1
ATOM 3089 C CA . ASP B 1 176 ? 6.023 -27.190 22.145 1.00 9.15 258 ASP B CA 1
ATOM 3090 C C . ASP B 1 176 ? 7.082 -27.407 23.222 1.00 8.12 258 ASP B C 1
ATOM 3091 O O . ASP B 1 176 ? 7.149 -28.458 23.874 1.00 9.88 258 ASP B O 1
ATOM 3096 N N . ASN B 1 177 ? 7.927 -26.386 23.397 1.00 8.43 259 ASN B N 1
ATOM 3097 C CA . ASN B 1 177 ? 8.931 -26.338 24.456 1.00 8.23 259 ASN B CA 1
ATOM 3098 C C . ASN B 1 177 ? 9.993 -27.416 24.339 1.00 8.83 259 ASN B C 1
ATOM 3099 O O . ASN B 1 177 ? 10.767 -27.604 25.315 1.00 10.32 259 ASN B O 1
ATOM 3104 N N . GLN B 1 178 ? 10.141 -28.043 23.148 1.00 7.24 260 GLN B N 1
ATOM 3105 C CA . GLN B 1 178 ? 11.180 -29.041 22.956 1.00 7.52 260 GLN B CA 1
ATOM 3106 C C . GLN B 1 178 ? 12.315 -28.585 22.070 1.00 8.78 260 GLN B C 1
ATOM 3107 O O . GLN B 1 178 ? 13.230 -29.379 21.818 1.00 9.97 260 GLN B O 1
ATOM 3113 N N A ASN B 1 179 ? 12.302 -27.319 21.637 0.55 9.50 261 ASN B N 1
ATOM 3114 N N B ASN B 1 179 ? 12.256 -27.353 21.561 0.45 9.98 261 ASN B N 1
ATOM 3115 C CA A ASN B 1 179 ? 13.380 -26.710 20.853 0.55 10.92 261 ASN B CA 1
ATOM 3116 C CA B ASN B 1 179 ? 13.348 -26.751 20.806 0.45 10.36 261 ASN B CA 1
ATOM 3117 C C A ASN B 1 179 ? 13.704 -27.514 19.602 0.55 10.05 261 ASN B C 1
ATOM 3118 C C B ASN B 1 179 ? 13.696 -27.549 19.583 0.45 10.38 261 ASN B C 1
ATOM 3119 O O A ASN B 1 179 ? 14.868 -27.860 19.367 0.55 10.08 261 ASN B O 1
ATOM 3120 O O B ASN B 1 179 ? 14.856 -27.911 19.356 0.45 11.44 261 ASN B O 1
ATOM 3129 N N . LEU B 1 180 ? 12.664 -27.802 18.788 1.00 8.52 262 LEU B N 1
ATOM 3130 C CA . LEU B 1 180 ? 12.804 -28.574 17.570 1.00 10.77 262 LEU B CA 1
ATOM 3131 C C . LEU B 1 180 ? 12.600 -27.676 16.350 1.00 12.07 262 LEU B C 1
ATOM 3132 O O . LEU B 1 180 ? 12.053 -26.552 16.425 1.00 14.05 262 LEU B O 1
ATOM 3137 N N . VAL B 1 181 ? 13.087 -28.187 15.217 1.00 11.73 263 VAL B N 1
ATOM 3138 C CA . VAL B 1 181 ? 12.945 -27.539 13.919 1.00 12.67 263 VAL B CA 1
ATOM 3139 C C . VAL B 1 181 ? 12.192 -28.502 13.008 1.00 14.11 263 VAL B C 1
ATOM 3140 O O . VAL B 1 181 ? 12.522 -29.696 12.958 1.00 12.58 263 VAL B O 1
ATOM 3144 N N . VAL B 1 182 ? 11.222 -27.982 12.262 1.00 12.07 264 VAL B N 1
ATOM 3145 C CA . VAL B 1 182 ? 10.390 -28.765 11.333 1.00 11.33 264 VAL B CA 1
ATOM 3146 C C . VAL B 1 182 ? 10.945 -28.565 9.920 1.00 14.61 264 VAL B C 1
ATOM 3147 O O . VAL B 1 182 ? 11.172 -27.424 9.482 1.00 15.26 264 VAL B O 1
ATOM 3151 N N A ILE B 1 183 ? 11.149 -29.685 9.209 0.53 10.90 265 ILE B N 1
ATOM 3152 N N B ILE B 1 183 ? 11.192 -29.666 9.209 0.47 11.19 265 ILE B N 1
ATOM 3153 C CA A ILE B 1 183 ? 11.817 -29.735 7.912 0.53 11.95 265 ILE B CA 1
ATOM 3154 C CA B ILE B 1 183 ? 11.764 -29.589 7.870 0.47 12.04 265 ILE B CA 1
ATOM 3155 C C A ILE B 1 183 ? 10.941 -30.528 6.953 0.53 15.04 265 ILE B C 1
ATOM 3156 C C B ILE B 1 183 ? 10.971 -30.495 6.943 0.47 14.07 265 ILE B C 1
ATOM 3157 O O A ILE B 1 183 ? 10.262 -31.479 7.366 0.53 12.39 265 ILE B O 1
ATOM 3158 O O B ILE B 1 183 ? 10.393 -31.503 7.375 0.47 13.20 265 ILE B O 1
ATOM 3167 N N . GLU B 1 184 ? 10.944 -30.128 5.660 1.00 16.63 266 GLU B N 1
ATOM 3168 C CA . GLU B 1 184 ? 10.234 -30.926 4.658 1.00 14.20 266 GLU B CA 1
ATOM 3169 C C . GLU B 1 184 ? 11.039 -32.179 4.311 1.00 18.69 266 GLU B C 1
ATOM 3170 O O . GLU B 1 184 ? 12.255 -32.085 4.060 1.00 19.74 266 GLU B O 1
ATOM 3176 N N . PRO B 1 185 ? 10.409 -33.354 4.248 1.00 16.72 267 PRO B N 1
ATOM 3177 C CA . PRO B 1 185 ? 11.130 -34.529 3.747 1.00 15.14 267 PRO B CA 1
ATOM 3178 C C . PRO B 1 185 ? 11.506 -34.330 2.295 1.00 25.56 267 PRO B C 1
ATOM 3179 O O . PRO B 1 185 ? 10.848 -33.566 1.560 1.00 22.21 267 PRO B O 1
ATOM 3183 N N . PRO B 1 186 ? 12.612 -34.944 1.850 1.00 26.43 268 PRO B N 1
ATOM 3184 C CA . PRO B 1 186 ? 13.067 -34.767 0.464 1.00 32.65 268 PRO B CA 1
ATOM 3185 C C . PRO B 1 186 ? 12.026 -35.336 -0.480 1.00 36.39 268 PRO B C 1
ATOM 3186 O O . PRO B 1 186 ? 11.197 -36.161 -0.088 1.00 31.41 268 PRO B O 1
ATOM 3190 N N . GLY B 1 187 ? 12.059 -34.849 -1.734 1.00 37.68 269 GLY B N 1
ATOM 3191 C CA . GLY B 1 187 ? 11.209 -35.382 -2.783 1.00 41.10 269 GLY B CA 1
ATOM 3192 C C . GLY B 1 187 ? 9.808 -34.792 -2.775 1.00 45.01 269 GLY B C 1
ATOM 3193 O O . GLY B 1 187 ? 9.553 -33.680 -2.284 1.00 39.00 269 GLY B O 1
ATOM 3194 N N . GLN B 1 188 ? 8.885 -35.566 -3.347 1.00 50.86 270 GLN B N 1
ATOM 3195 C CA . GLN B 1 188 ? 7.520 -35.112 -3.546 1.00 57.65 270 GLN B CA 1
ATOM 3196 C C . GLN B 1 188 ? 6.849 -34.907 -2.205 1.00 55.80 270 GLN B C 1
ATOM 3197 O O . GLN B 1 188 ? 7.360 -35.311 -1.155 1.00 50.11 270 GLN B O 1
ATOM 3203 N N . GLN B 1 189 ? 5.687 -34.269 -2.239 1.00 53.93 271 GLN B N 1
ATOM 3204 C CA . GLN B 1 189 ? 4.969 -34.051 -0.995 1.00 55.54 271 GLN B CA 1
ATOM 3205 C C . GLN B 1 189 ? 4.395 -35.373 -0.511 1.00 48.02 271 GLN B C 1
ATOM 3206 O O . GLN B 1 189 ? 3.836 -36.160 -1.283 1.00 50.11 271 GLN B O 1
ATOM 3212 N N . ALA B 1 190 ? 4.614 -35.622 0.763 1.00 30.71 272 ALA B N 1
ATOM 3213 C CA . ALA B 1 190 ? 4.443 -36.896 1.426 1.00 24.56 272 ALA B CA 1
ATOM 3214 C C . ALA B 1 190 ? 3.362 -36.734 2.478 1.00 18.13 272 ALA B C 1
ATOM 3215 O O . ALA B 1 190 ? 3.327 -35.732 3.197 1.00 14.56 272 ALA B O 1
ATOM 3217 N N . TYR B 1 191 ? 2.510 -37.746 2.613 1.00 13.56 273 TYR B N 1
ATOM 3218 C CA . TYR B 1 191 ? 1.375 -37.608 3.496 1.00 11.51 273 TYR B CA 1
ATOM 3219 C C . TYR B 1 191 ? 0.820 -39.005 3.708 1.00 11.74 273 TYR B C 1
ATOM 3220 O O . TYR B 1 191 ? 1.192 -39.962 3.005 1.00 12.09 273 TYR B O 1
ATOM 3229 N N . ARG B 1 192 ? -0.065 -39.122 4.695 1.00 9.65 274 ARG B N 1
ATOM 3230 C CA . ARG B 1 192 ? -0.837 -40.348 4.866 1.00 9.28 274 ARG B CA 1
ATOM 3231 C C . ARG B 1 192 ? -2.314 -40.028 4.687 1.00 10.35 274 ARG B C 1
ATOM 3232 O O . ARG B 1 192 ? -2.787 -38.963 5.082 1.00 11.92 274 ARG B O 1
ATOM 3240 N N . ASP B 1 193 ? -3.060 -40.989 4.153 1.00 11.13 275 ASP B N 1
ATOM 3241 C CA . ASP B 1 193 ? -4.522 -40.867 4.142 1.00 10.26 275 ASP B CA 1
ATOM 3242 C C . ASP B 1 193 ? -5.075 -41.214 5.518 1.00 10.36 275 ASP B C 1
ATOM 3243 O O . ASP B 1 193 ? -4.541 -42.086 6.219 1.00 12.03 275 ASP B O 1
ATOM 3248 N N . ILE B 1 194 ? -6.125 -40.488 5.908 1.00 10.59 276 ILE B N 1
ATOM 3249 C CA . ILE B 1 194 ? -6.925 -40.800 7.104 1.00 10.25 276 ILE B CA 1
ATOM 3250 C C . ILE B 1 194 ? -8.295 -41.279 6.649 1.00 9.86 276 ILE B C 1
ATOM 3251 O O . ILE B 1 194 ? -8.860 -40.714 5.715 1.00 11.17 276 ILE B O 1
ATOM 3256 N N . GLY B 1 195 ? -8.824 -42.361 7.275 1.00 10.45 277 GLY B N 1
ATOM 3257 C CA . GLY B 1 195 ? -10.098 -42.912 6.836 1.00 10.82 277 GLY B CA 1
ATOM 3258 C C . GLY B 1 195 ? -10.908 -43.424 8.014 1.00 8.79 277 GLY B C 1
ATOM 3259 O O . GLY B 1 195 ? -10.388 -43.666 9.096 1.00 10.59 277 GLY B O 1
ATOM 3260 N N . LEU B 1 196 ? -12.204 -43.615 7.749 1.00 9.66 278 LEU B N 1
ATOM 3261 C CA . LEU B 1 196 ? -13.089 -44.299 8.683 1.00 10.31 278 LEU B CA 1
ATOM 3262 C C . LEU B 1 196 ? -13.315 -45.710 8.152 1.00 8.66 278 LEU B C 1
ATOM 3263 O O . LEU B 1 196 ? -13.339 -45.946 6.939 1.00 11.54 278 LEU B O 1
ATOM 3268 N N . VAL B 1 197 ? -13.436 -46.651 9.066 1.00 9.32 279 VAL B N 1
ATOM 3269 C CA . VAL B 1 197 ? -13.615 -48.065 8.693 1.00 10.12 279 VAL B CA 1
ATOM 3270 C C . VAL B 1 197 ? -14.721 -48.656 9.552 1.00 10.34 279 VAL B C 1
ATOM 3271 O O . VAL B 1 197 ? -14.798 -48.386 10.758 1.00 9.41 279 VAL B O 1
ATOM 3275 N N . TRP B 1 198 ? -15.599 -49.462 8.931 1.00 10.31 280 TRP B N 1
ATOM 3276 C CA . TRP B 1 198 ? -16.720 -50.045 9.681 1.00 10.15 280 TRP B CA 1
ATOM 3277 C C . TRP B 1 198 ? -17.139 -51.350 9.031 1.00 11.21 280 TRP B C 1
ATOM 3278 O O . TRP B 1 198 ? -16.624 -51.725 7.984 1.00 11.84 280 TRP B O 1
ATOM 3289 N N . ARG B 1 199 ? -18.121 -52.038 9.642 1.00 12.01 281 ARG B N 1
ATOM 3290 C CA . ARG B 1 199 ? -18.465 -53.374 9.167 1.00 13.19 281 ARG B CA 1
ATOM 3291 C C . ARG B 1 199 ? -19.295 -53.295 7.891 1.00 14.03 281 ARG B C 1
ATOM 3292 O O . ARG B 1 199 ? -20.156 -52.433 7.753 1.00 14.11 281 ARG B O 1
ATOM 3300 N N . PRO B 1 200 ? -19.155 -54.278 7.000 1.00 15.15 282 PRO B N 1
ATOM 3301 C CA . PRO B 1 200 ? -20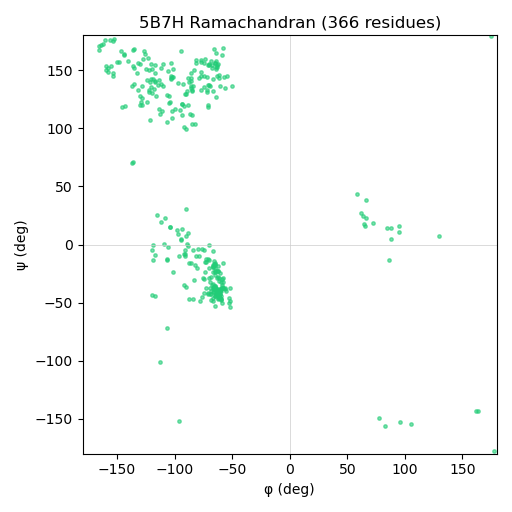.084 -54.387 5.869 1.00 21.67 282 PRO B CA 1
ATOM 3302 C C . PRO B 1 200 ? -21.456 -54.841 6.354 1.00 20.91 282 PRO B C 1
ATOM 3303 O O . PRO B 1 200 ? -21.603 -55.423 7.433 1.00 24.29 282 PRO B O 1
ATOM 3307 N N . SER B 1 201 ? -22.476 -54.493 5.596 1.00 37.05 283 SER B N 1
ATOM 3308 C CA . SER B 1 201 ? -23.854 -54.800 5.980 1.00 34.29 283 SER B CA 1
ATOM 3309 C C . SER B 1 201 ? -24.270 -54.098 7.277 1.00 35.31 283 SER B C 1
ATOM 3310 O O . SER B 1 201 ? -25.168 -54.593 7.983 1.00 31.79 283 SER B O 1
ATOM 3313 N N . SER B 1 202 ? -23.611 -52.977 7.618 1.00 32.77 284 SER B N 1
ATOM 3314 C CA . SER B 1 202 ? -24.027 -52.184 8.774 1.00 31.67 284 SER B CA 1
ATOM 3315 C C . SER B 1 202 ? -25.388 -51.552 8.527 1.00 31.96 284 SER B C 1
ATOM 3316 O O . SER B 1 202 ? -25.716 -51.135 7.415 1.00 39.58 284 SER B O 1
ATOM 3319 N N . SER B 1 203 ? -26.188 -51.504 9.575 1.00 20.39 285 SER B N 1
ATOM 3320 C CA . SER B 1 203 ? -27.438 -50.756 9.544 1.00 25.19 285 SER B CA 1
ATOM 3321 C C . SER B 1 203 ? -27.220 -49.288 9.854 1.00 23.81 285 SER B C 1
ATOM 3322 O O . SER B 1 203 ? -28.160 -48.501 9.779 1.00 25.56 285 SER B O 1
ATOM 3325 N N . ARG B 1 204 ? -25.993 -48.902 10.189 1.00 22.11 286 ARG B N 1
ATOM 3326 C CA . ARG B 1 204 ? -25.687 -47.556 10.659 1.00 20.59 286 ARG B CA 1
ATOM 3327 C C . ARG B 1 204 ? -24.837 -46.766 9.667 1.00 19.85 286 ARG B C 1
ATOM 3328 O O . ARG B 1 204 ? -24.223 -45.752 10.049 1.00 20.04 286 ARG B O 1
ATOM 3336 N N . SER B 1 205 ? -24.817 -47.189 8.391 1.00 21.52 287 SER B N 1
ATOM 3337 C CA . SER B 1 205 ? -23.960 -46.516 7.412 1.00 21.37 287 SER B CA 1
ATOM 3338 C C . SER B 1 205 ? -24.279 -45.017 7.268 1.00 20.71 287 SER B C 1
ATOM 3339 O O . SER B 1 205 ? -23.367 -44.198 7.055 1.00 20.79 287 SER B O 1
ATOM 3342 N N . LYS B 1 206 ? -25.549 -44.618 7.385 1.00 22.27 288 LYS B N 1
ATOM 3343 C CA . LYS B 1 206 ? -25.820 -43.179 7.317 1.00 18.93 288 LYS B CA 1
ATOM 3344 C C . LYS B 1 206 ? -25.136 -42.420 8.448 1.00 21.31 288 LYS B C 1
ATOM 3345 O O . LYS B 1 206 ? -24.569 -41.341 8.230 1.00 20.46 288 LYS B O 1
ATOM 3351 N N . THR B 1 207 ? -25.162 -42.979 9.659 1.00 19.79 289 THR B N 1
ATOM 3352 C CA . THR B 1 207 ? -24.459 -42.390 10.787 1.00 19.81 289 THR B CA 1
ATOM 3353 C C . THR B 1 207 ? -22.964 -42.297 10.504 1.00 17.48 289 THR B C 1
ATOM 3354 O O . THR B 1 207 ? -22.350 -41.260 10.717 1.00 15.91 289 THR B O 1
ATOM 3358 N N . PHE B 1 208 ? -22.357 -43.375 10.008 1.00 14.20 290 PHE B N 1
ATOM 3359 C CA . PHE B 1 208 ? -20.919 -43.375 9.831 1.00 15.00 290 PHE B CA 1
ATOM 3360 C C . PHE B 1 208 ? -20.505 -42.426 8.720 1.00 15.35 290 PHE B C 1
ATOM 3361 O O . PHE B 1 208 ? -19.451 -41.785 8.815 1.00 16.09 290 PHE B O 1
ATOM 3369 N N . ASN B 1 209 ? -21.341 -42.260 7.705 1.00 17.11 291 ASN B N 1
ATOM 3370 C CA . ASN B 1 209 ? -20.999 -41.308 6.657 1.00 18.43 291 ASN B CA 1
ATOM 3371 C C . ASN B 1 209 ? -21.153 -39.871 7.132 1.00 20.14 291 ASN B C 1
ATOM 3372 O O . ASN B 1 209 ? -20.344 -39.016 6.764 1.00 17.95 291 ASN B O 1
ATOM 3377 N N . GLN B 1 210 ? -22.170 -39.575 7.951 1.00 17.78 292 GLN B N 1
ATOM 3378 C CA . GLN B 1 210 ? -22.245 -38.216 8.475 1.00 15.38 292 GLN B CA 1
ATOM 3379 C C . GLN B 1 210 ? -21.034 -37.933 9.356 1.00 17.80 292 GLN B C 1
ATOM 3380 O O . GLN B 1 210 ? -20.457 -36.835 9.310 1.00 18.56 292 GLN B O 1
ATOM 3386 N N . LEU B 1 211 ? -20.595 -38.929 10.131 1.00 14.39 293 LEU B N 1
ATOM 3387 C CA . LEU B 1 211 ? -19.402 -38.753 10.951 1.00 15.64 293 LEU B CA 1
ATOM 3388 C C . LEU B 1 211 ? -18.175 -38.539 10.080 1.00 13.94 293 LEU B C 1
ATOM 3389 O O . LEU B 1 211 ? -17.346 -37.658 10.364 1.00 14.69 293 LEU B O 1
ATOM 3394 N N . ALA B 1 212 ? -18.068 -39.295 8.985 1.00 14.03 294 ALA B N 1
ATOM 3395 C CA . ALA B 1 212 ? -16.951 -39.111 8.061 1.00 12.28 294 ALA B CA 1
ATOM 3396 C C . ALA B 1 212 ? -16.911 -37.696 7.485 1.00 13.65 294 ALA B C 1
ATOM 3397 O O . ALA B 1 212 ? -15.824 -37.102 7.358 1.00 14.31 294 ALA B O 1
ATOM 3399 N N . GLU B 1 213 ? -18.078 -37.131 7.158 1.00 14.13 295 GLU B N 1
ATOM 3400 C CA . GLU B 1 213 ? -18.132 -35.759 6.633 1.00 15.40 295 GLU B CA 1
ATOM 3401 C C . GLU B 1 213 ? -17.590 -34.777 7.661 1.00 18.01 295 GLU B C 1
ATOM 3402 O O . GLU B 1 213 ? -16.843 -33.855 7.313 1.00 16.90 295 GLU B O 1
ATOM 3408 N N . VAL B 1 214 ? -17.906 -34.994 8.939 1.00 15.17 296 VAL B N 1
ATOM 3409 C CA . VAL B 1 214 ? -17.411 -34.091 9.981 1.00 14.42 296 VAL B CA 1
ATOM 3410 C C . VAL B 1 214 ? -15.894 -34.203 10.108 1.00 13.44 296 VAL B C 1
ATOM 3411 O O . VAL B 1 214 ? -15.173 -33.185 10.190 1.00 13.57 296 VAL B O 1
ATOM 3415 N N . VAL B 1 215 ? -15.388 -35.448 10.145 1.00 13.87 297 VAL B N 1
ATOM 3416 C CA . VAL B 1 215 ? -13.949 -35.664 10.278 1.00 12.81 297 VAL B CA 1
ATOM 3417 C C . VAL B 1 215 ? -13.219 -35.045 9.097 1.00 12.56 297 VAL B C 1
ATOM 3418 O O . VAL B 1 215 ? -12.139 -34.476 9.237 1.00 11.70 297 VAL B O 1
ATOM 3422 N N . SER B 1 216 ? -13.812 -35.144 7.900 1.00 12.03 298 SER B N 1
ATOM 3423 C CA . SER B 1 216 ? -13.183 -34.594 6.714 1.00 11.29 298 SER B CA 1
ATOM 3424 C C . SER B 1 216 ? -12.963 -33.092 6.849 1.00 14.46 298 SER B C 1
ATOM 3425 O O . SER B 1 216 ? -11.981 -32.559 6.331 1.00 14.51 298 SER B O 1
ATOM 3428 N N A GLU B 1 217 ? -13.879 -32.378 7.512 0.45 14.87 299 GLU B N 1
ATOM 3429 N N B GLU B 1 217 ? -13.893 -32.397 7.521 0.55 14.83 299 GLU B N 1
ATOM 3430 C CA A GLU B 1 217 ? -13.675 -30.940 7.662 0.45 13.79 299 GLU B CA 1
ATOM 3431 C CA B GLU B 1 217 ? -13.795 -30.960 7.748 0.55 14.06 299 GLU B CA 1
ATOM 3432 C C A GLU B 1 217 ? -12.550 -30.599 8.641 0.45 16.12 299 GLU B C 1
ATOM 3433 C C B GLU B 1 217 ? -12.735 -30.576 8.785 0.55 14.01 299 GLU B C 1
ATOM 3434 O O A GLU B 1 217 ? -12.016 -29.477 8.600 0.45 16.05 299 GLU B O 1
ATOM 3435 O O B GLU B 1 217 ? -12.408 -29.390 8.908 0.55 16.76 299 GLU B O 1
ATOM 3446 N N . LEU B 1 218 ? -12.161 -31.539 9.496 1.00 14.71 300 LEU B N 1
ATOM 3447 C CA . LEU B 1 218 ? -11.089 -31.308 10.458 1.00 18.27 300 LEU B CA 1
ATOM 3448 C C . LEU B 1 218 ? -9.697 -31.537 9.858 1.00 21.22 300 LEU B C 1
ATOM 3449 O O . LEU B 1 218 ? -8.685 -31.266 10.525 1.00 24.31 300 LEU B O 1
ATOM 3454 N N . LEU B 1 219 ? -9.623 -32.006 8.617 1.00 17.03 301 LEU B N 1
ATOM 3455 C CA . LEU B 1 219 ? -8.352 -32.320 7.955 1.00 15.33 301 LEU B CA 1
ATOM 3456 C C . LEU B 1 219 ? -8.099 -31.452 6.714 1.00 20.75 301 LEU B C 1
ATOM 3457 O O . LEU B 1 219 ? -9.007 -30.734 6.278 1.00 28.71 301 LEU B O 1
#

Solvent-accessible surface area: 21522 Å² total; per-residue (Å²): 134,100,150,166,194,70,12,124,39,95,0,87,0,0,0,4,43,4,0,9,48,8,4,14,70,51,0,47,90,28,4,88,71,95,36,82,105,11,95,30,84,87,107,9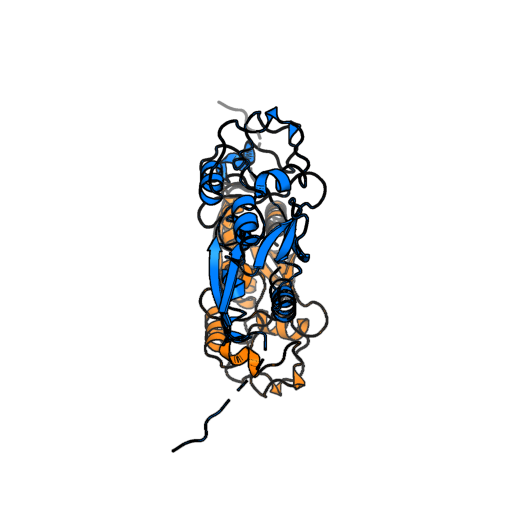6,44,27,14,86,75,1,16,44,7,0,132,122,46,94,5,26,0,0,0,0,0,12,106,26,146,33,134,49,43,75,52,75,71,16,10,84,3,56,1,37,0,0,1,2,41,145,56,30,70,82,8,158,75,115,6,115,24,96,102,9,76,82,85,8,0,10,11,2,78,155,107,30,6,5,6,95,12,1,37,73,35,1,147,9,118,51,167,119,15,44,27,104,130,48,2,86,38,7,82,62,2,0,90,35,0,28,110,20,87,5,0,0,2,0,0,38,13,0,36,104,70,28,22,23,102,162,47,69,27,30,60,20,96,6,30,67,154,164,8,112,4,38,0,0,0,0,11,50,82,101,24,114,62,50,138,4,0,59,54,0,0,79,1,0,40,110,56,79,135,107,158,157,181,154,48,15,96,38,91,0,84,0,0,0,5,36,5,0,10,48,8,2,14,69,50,0,44,94,28,4,88,70,114,34,84,100,11,95,28,87,88,101,98,45,22,14,100,74,1,24,69,6,0,110,128,48,101,4,26,0,0,0,0,0,12,108,36,138,29,95,61,20,81,57,80,74,10,10,87,4,55,2,36,0,0,0,1,43,152,58,23,69,83,14,163,68,120,7,125,23,97,103,8,78,90,86,10,0,12,18,5,69,176,93,22,7,5,24,88,15,0,35,76,32,1,117,8,120,50,167,113,17,47,28,103,131,48,2,86,38,7,80,61,2,0,91,34,0,27,110,18,90,6,0,1,2,0,0,38,14,0,37,102,69,26,22,23,104,162,46,69,26,32,59,16,95,9,36,61,111,145,9,107,4,37,0,0,0,0,16,80,64,124,36,115,78,25,150,8,4,49,64,0,0,108,2,0,40,137,55,80

CATH classification: 3.40.190.10

Organism: Vibrio vulnificus (NCBI:txid672)

Foldseek 3Di:
DDDDDQQADEFEEEEEQQCCVFLVVVLVVVCCPVVVRYHYHYHYDFPVVVLVCQVVVVGFKYKYWDDDDNPQKDKDWQDKWFKWKKAAPVCPVVADPVGDLVSFDFQQEEEADDSHPVRVQCCVQLVPDDNRNHHPDHDHHPLVVVLCRLVGRHMYMGTNSCVVRCSCPP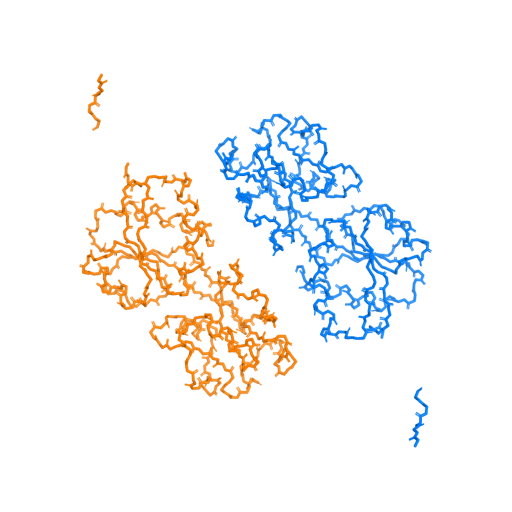SRMDIGHRPDDTGTITIMMIHHPPDPNVVVVVVSSNSSSVSD/DDDDDDLLADEFEEEEEQQCVVFLVVVLVVVCCPVRVRYHYHYHYDFPVVVLVCQVVVNGFKYKYWDDDDNPQWDKDWQDKWFKWKKAAPVCCVVADPVHDLVSFDFQQEEEADDSHPVRVQCCVQLVVDDNRNHHPDHDHHPLVNVLCRLVGRHMYMGTNSCVVRCSCPPSRMDIGHRPDDTGIIIIMMIGHPPDPSVVSVVVSSNSSSVSD

InterPro domains:
  IPR000847 LysR, HTH, N-terminal domain [PF00126] (7-68)
  IPR000847 LysR, HTH, N-terminal domain [PR00039] (22-33)
  IPR000847 LysR, HTH, N-terminal domain [PR00039] (33-43)
  IPR000847 LysR, HTH, N-terminal domain [PR00039] (43-54)
  IPR000847 LysR, HTH, N-terminal domain [PS50931] (5-64)
  IPR005119 LysR, substrate-binding [PF03466] (95-299)
  IPR036388 Winged helix-like DNA-binding domain superfamily [G3DSA:1.10.10.10] (5-88)
  IPR036390 Winged helix DNA-binding domain superfamily [SSF46785] (4-117)

B-factor: mean 21.87, std 14.18, range [6.38, 95.25]

Secondary structure (DSSP, 8-state):
--------EEEEEEE-TTTHHHHHHHHHHHHHHHSTTEEEEEEE--HHHHHHHHHTTS-SEEEEEESS--TTSEEEEEEEEEEEEEEEGGGTTTS-SS--GGGSPTT-B--B-TT-HHHHHHHHHTT---GGGB-SS-BSSHHHHHHHHHTTS-BEEEEHHHHHTTTTTTS-EEEEPPSSS--EEEEEEEE-TT-S-HHHHHHHHHHHHHT-/------TTSEEEEEEE-TTTHHHHHHHHHHHHHHHSTTEEEEEEE--HHHHHHHHHTTS-SEEEEEES---TT-EEEEEEEEEEEEEEEGGGSSSS-SS--GGGSPTT-B--B-TTSHHHHHHHHHTT---GGGB-SS-BSSHHHHHHHHHTTS-BEEEEHHHHHTTTTTTS-EEEEPPSSS--EEEEEEEE-TT-S-HHHHHHHHHHHHHT-